Protein 7TH8 (pdb70)

Foldseek 3Di:
DAADEQPSVDDDDDDDDDVPGWYYHPRDIDRDD

Solvent-accessible surface area: 3346 Å² total; per-residue (Å²): 133,122,70,87,27,102,44,84,188,99,41,180,182,136,72,34,222,176,62,120,30,18,84,39,76,114,80,155,74,157,33,75,229

B-factor: mean 38.59, std 22.67, range [0.01, 75.43]

Nearest PDB structures (foldseek):
  7th8-assembly1_A  TM=7.803E-01  e=1.656E-04  Cicer arietinum
  7th8-assembly1_A  TM=8.710E-01  e=5.353E-05  Cicer arietinum
  7th8-assembly1_A  TM=8.146E-01  e=1.816E-04  Cicer arietinum
  7th8-assembly1_A  TM=8.580E-01  e=1.186E-04  Cicer arietin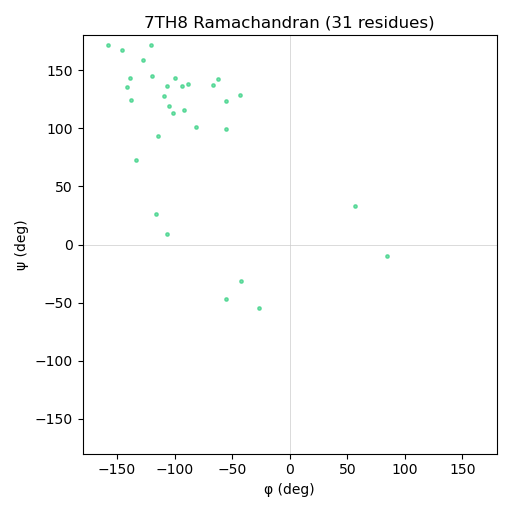um
  7th8-assembly1_A  TM=8.126E-01  e=1.851E-04  Cicer arietinum

Structure (mmCIF, N/CA/C/O backbone):
data_7TH8
#
_entry.id   7TH8
#
loop_
_atom_site.group_PDB
_atom_site.id
_atom_site.type_symbol
_atom_site.label_atom_id
_atom_site.label_alt_id
_atom_site.label_comp_id
_atom_site.label_asym_id
_atom_site.label_entity_id
_atom_site.label_seq_id
_atom_site.pdbx_PDB_ins_code
_atom_site.Cartn_x
_atom_site.Cartn_y
_atom_site.Cartn_z
_atom_site.occupancy
_atom_site.B_iso_or_equiv
_atom_site.auth_seq_id
_atom_site.auth_comp_id
_atom_site.auth_asym_id
_atom_site.auth_atom_id
_atom_site.pdbx_PDB_model_num
ATOM 1 N N . ALA A 1 1 ? 0.506 -0.683 -0.614 1.00 31.22 0 ALA A N 1
ATOM 2 C CA . ALA A 1 1 ? 1.305 -0.178 -1.753 1.00 22.12 0 ALA A CA 1
ATOM 3 C C . ALA A 1 1 ? 0.470 0.773 -2.607 1.00 62.10 0 ALA A C 1
ATOM 4 O O . ALA A 1 1 ? -0.375 0.340 -3.394 1.00 65.41 0 ALA A O 1
ATOM 13 N N . THR A 1 2 ? 0.698 2.070 -2.435 1.00 62.04 1 THR A N 1
ATOM 14 C CA . THR A 1 2 ? -0.031 3.090 -3.178 1.00 72.31 1 THR A CA 1
ATOM 15 C C . THR A 1 2 ? 0.845 3.705 -4.270 1.00 55.35 1 THR A C 1
ATOM 16 O O . THR A 1 2 ? 1.898 4.278 -3.984 1.00 11.21 1 THR A O 1
ATOM 27 N N . LYS A 1 3 ? 0.416 3.567 -5.521 1.00 14.50 2 LYS A N 1
ATOM 28 C CA . LYS A 1 3 ? 1.070 4.242 -6.638 1.00 63.34 2 LYS A CA 1
ATOM 29 C C . LYS A 1 3 ? 0.365 5.577 -6.900 1.00 74.43 2 LYS A C 1
ATOM 30 O O . LYS A 1 3 ? -0.866 5.643 -6.872 1.00 74.21 2 LYS A O 1
ATOM 49 N N . PRO A 1 4 ? 1.133 6.661 -7.132 1.00 45.23 3 PRO A N 1
ATOM 50 C CA . PRO A 1 4 ? 0.566 8.003 -7.345 1.00 63.32 3 PRO A CA 1
ATOM 51 C C . PRO A 1 4 ? -0.451 8.036 -8.491 1.00 11.51 3 PRO A C 1
ATOM 52 O O . PRO A 1 4 ? -0.081 8.082 -9.667 1.00 30.13 3 PRO A O 1
ATOM 63 N N . CYS A 1 5 ? -1.732 7.988 -8.137 1.00 35.11 4 CYS A N 1
ATOM 64 C CA . CYS A 1 5 ? -2.813 8.009 -9.115 1.00 73.42 4 CYS A CA 1
ATOM 65 C C . CYS A 1 5 ? -3.713 9.221 -8.892 1.00 4.43 4 CYS A C 1
ATOM 66 O O . CYS A 1 5 ? -3.946 9.620 -7.739 1.00 71.03 4 CYS A O 1
ATOM 74 N N . GLN A 1 6 ? -4.218 9.772 -10.013 1.00 40.35 5 GLN A N 1
ATOM 75 C CA . GLN A 1 6 ? -5.108 10.946 -10.037 1.00 65.32 5 GLN A CA 1
ATOM 76 C C . GLN A 1 6 ? -5.910 11.068 -8.747 1.00 70.34 5 GLN A C 1
ATOM 77 O O . GLN A 1 6 ? -5.875 12.098 -8.065 1.00 32.04 5 GLN A O 1
ATOM 91 N N . SER A 1 7 ? -6.614 10.001 -8.416 1.00 53.33 6 SER A N 1
ATOM 92 C CA . SER A 1 7 ? -7.308 9.902 -7.151 1.00 44.24 6 SER A CA 1
ATOM 93 C C . SER A 1 7 ? -7.021 8.539 -6.539 1.00 24.34 6 SER A C 1
ATOM 94 O O . SER A 1 7 ? -7.870 7.646 -6.558 1.00 55.24 6 SER A O 1
ATOM 102 N N . ASP A 1 8 ? -5.789 8.379 -6.044 1.00 10.45 7 ASP A N 1
ATOM 103 C CA . ASP A 1 8 ? -5.355 7.140 -5.383 1.00 72.45 7 ASP A CA 1
ATOM 104 C C . ASP A 1 8 ? -6.425 6.584 -4.435 1.00 71.14 7 ASP A C 1
ATOM 105 O O . ASP A 1 8 ? -6.534 5.369 -4.266 1.00 63.12 7 ASP A O 1
ATOM 114 N N . LYS A 1 9 ? -7.217 7.477 -3.833 1.00 30.02 8 LYS A N 1
ATOM 115 C CA . LYS A 1 9 ? -8.305 7.076 -2.938 1.00 70.14 8 LYS A CA 1
ATOM 116 C C . LYS A 1 9 ? -9.257 6.101 -3.632 1.00 12.13 8 LYS A C 1
ATOM 117 O O . LYS A 1 9 ? -9.624 5.062 -3.074 1.00 73.11 8 LYS A O 1
ATOM 136 N N . ASP A 1 10 ? -9.638 6.440 -4.858 1.00 71.04 9 ASP A N 1
ATOM 137 C CA . ASP A 1 10 ? -10.595 5.650 -5.626 1.00 11.24 9 ASP A CA 1
ATOM 138 C C . ASP A 1 10 ? -9.949 5.079 -6.885 1.00 11.22 9 ASP A C 1
ATOM 139 O O . ASP A 1 10 ? -10.629 4.773 -7.871 1.00 34.34 9 ASP A O 1
ATOM 148 N N . CYS A 1 11 ? -8.635 4.897 -6.830 1.00 44.22 10 CYS A N 1
ATOM 149 C CA . CYS A 1 11 ? -7.920 4.194 -7.885 1.00 51.22 10 CYS A CA 1
ATOM 150 C C . CYS A 1 11 ? -7.680 2.759 -7.439 1.00 43.54 10 CYS A C 1
ATOM 151 O O . CYS A 1 11 ? -7.430 2.499 -6.258 1.00 43.41 10 CYS A O 1
ATOM 159 N N . LYS A 1 12 ? -7.767 1.834 -8.379 1.00 64.03 11 LYS A N 1
ATOM 160 C CA . LYS A 1 12 ? -7.640 0.416 -8.076 1.00 34.32 11 LYS A CA 1
ATOM 161 C C . LYS A 1 12 ? -6.293 -0.114 -8.554 1.00 44.03 11 LYS A C 1
ATOM 162 O O . LYS A 1 12 ? -5.848 0.204 -9.657 1.00 55.32 11 LYS A O 1
ATOM 181 N N . LYS A 1 13 ? -5.656 -0.915 -7.702 1.00 22.33 12 LYS A N 1
ATOM 182 C CA . LYS A 1 13 ? -4.318 -1.437 -7.956 1.00 62.12 12 LYS A CA 1
ATOM 183 C C . LYS A 1 13 ? -4.240 -2.180 -9.289 1.00 53.43 12 LYS A C 1
ATOM 184 O O . LYS A 1 13 ? -4.987 -3.131 -9.534 1.00 11.12 12 LYS A O 1
ATOM 203 N N . PHE A 1 14 ? -3.328 -1.730 -10.141 1.00 12.00 13 PHE A N 1
ATOM 204 C CA . PHE A 1 14 ? -3.086 -2.347 -11.436 1.00 54.10 13 PHE A CA 1
ATOM 205 C C . PHE A 1 14 ? -1.584 -2.401 -11.697 1.00 21.52 13 PHE A C 1
ATOM 206 O O . PHE A 1 14 ? -0.852 -1.483 -11.323 1.00 35.14 13 PHE A O 1
ATOM 223 N N . ALA A 1 15 ? -1.131 -3.476 -12.325 1.00 72.55 14 ALA A N 1
ATOM 224 C CA . ALA A 1 15 ? 0.281 -3.651 -12.645 1.00 33.34 14 ALA A CA 1
ATOM 225 C C . ALA A 1 15 ? 0.443 -3.966 -14.125 1.00 22.15 14 ALA A C 1
ATOM 226 O O . ALA A 1 15 ? -0.505 -4.417 -14.776 1.00 14.30 14 ALA A O 1
ATOM 233 N N . CYS A 1 16 ? 1.638 -3.733 -14.649 1.00 43.51 15 CYS A N 1
ATOM 234 C CA . CYS A 1 16 ? 1.918 -3.942 -16.064 1.00 34.54 15 CYS A CA 1
ATOM 235 C C . CYS A 1 16 ? 3.351 -4.430 -16.264 1.00 73.01 15 CYS A C 1
ATOM 236 O O . CYS A 1 16 ? 4.165 -4.400 -15.332 1.00 23.20 15 CYS A O 1
ATOM 244 N N . ARG A 1 17 ? 3.645 -4.895 -17.473 1.00 44.41 16 ARG A N 1
ATOM 245 C CA . ARG A 1 17 ? 4.986 -5.351 -17.824 1.00 23.13 16 ARG A CA 1
ATOM 246 C C . ARG A 1 17 ? 5.955 -4.169 -17.814 1.00 72.22 16 ARG A C 1
ATOM 247 O O . ARG A 1 17 ? 5.616 -3.091 -18.309 1.00 3.14 16 ARG A O 1
ATOM 268 N N . LYS A 1 18 ? 7.149 -4.386 -17.250 1.00 34.43 17 LYS A N 1
ATOM 269 C CA . LYS A 1 18 ? 8.135 -3.318 -17.029 1.00 45.13 17 LYS A CA 1
ATOM 270 C C . LYS A 1 18 ? 8.260 -2.384 -18.244 1.00 73.23 17 LYS A C 1
ATOM 271 O O . LYS A 1 18 ? 8.448 -2.854 -19.369 1.00 65.45 17 LYS A O 1
ATOM 290 N N . PRO A 1 19 ? 8.162 -1.042 -18.053 1.00 22.43 18 PRO A N 1
ATOM 291 C CA . PRO A 1 19 ? 7.969 -0.388 -16.732 1.00 12.13 18 PRO A CA 1
ATOM 292 C C . PRO A 1 19 ? 6.651 -0.790 -16.051 1.00 60.04 18 PRO A C 1
ATOM 293 O O . PRO A 1 19 ? 5.625 -0.934 -16.710 1.00 62.44 18 PRO A O 1
ATOM 304 N N . LYS A 1 20 ? 6.685 -0.952 -14.725 1.00 34.21 19 LYS A N 1
ATOM 305 C CA . LYS A 1 20 ? 5.592 -1.609 -13.998 1.00 1.11 19 LYS A CA 1
ATOM 306 C C . LYS A 1 20 ? 4.732 -0.635 -13.185 1.00 62.02 19 LYS A C 1
ATOM 307 O O . LYS A 1 20 ? 3.877 -1.077 -12.414 1.00 33.00 19 LYS A O 1
ATOM 326 N N . VAL A 1 21 ? 4.926 0.675 -13.349 1.00 15.21 20 VAL A N 1
ATOM 327 C CA . VAL A 1 21 ? 4.168 1.646 -12.550 1.00 63.45 20 VAL A CA 1
ATOM 328 C C . VAL A 1 21 ? 3.237 2.467 -13.447 1.00 11.45 20 VAL A C 1
ATOM 329 O O . VAL A 1 21 ? 3.642 3.469 -14.036 1.00 2.02 20 VAL A O 1
ATOM 342 N N . PRO A 1 22 ? 1.969 2.026 -13.584 1.00 23.42 21 PRO A N 1
ATOM 343 C CA . PRO A 1 22 ? 0.978 2.689 -14.427 1.00 13.30 21 PRO A CA 1
ATOM 344 C C . PRO A 1 22 ? 0.336 3.884 -13.724 1.00 4.41 21 PRO A C 1
ATOM 345 O O . PRO A 1 22 ? -0.540 3.721 -12.873 1.00 50.00 21 PRO A O 1
ATOM 356 N N . LYS A 1 23 ? 0.787 5.080 -14.073 1.00 33.23 22 LYS A N 1
ATOM 357 C CA . LYS A 1 23 ? 0.258 6.301 -13.484 1.00 55.43 22 LYS A CA 1
ATOM 358 C C . LYS A 1 23 ? -0.898 6.836 -14.325 1.00 63.33 22 LYS A C 1
ATOM 359 O O . LYS A 1 23 ? -0.715 7.198 -15.488 1.00 70.24 22 LYS A O 1
ATOM 378 N N . CYS A 1 24 ? -2.089 6.861 -13.736 1.00 62.11 23 CYS A N 1
ATOM 379 C CA . CYS A 1 24 ? -3.274 7.397 -14.398 1.00 15.34 23 CYS A CA 1
ATOM 380 C C . CYS A 1 24 ? -3.585 8.800 -13.889 1.00 75.24 23 CYS A C 1
ATOM 381 O O . CYS A 1 24 ? -3.927 8.982 -12.717 1.00 31.41 23 CYS A O 1
ATOM 389 N N . ILE A 1 25 ? -3.447 9.787 -14.773 1.00 2.32 24 ILE A N 1
ATOM 390 C CA . ILE A 1 25 ? -3.746 11.183 -14.452 1.00 2.14 24 ILE A CA 1
ATOM 391 C C . ILE A 1 25 ? -4.421 11.854 -15.646 1.00 5.02 24 ILE A C 1
ATOM 392 O O . ILE A 1 25 ? -4.000 11.660 -16.789 1.00 44.02 24 ILE A O 1
ATOM 408 N N . ASN A 1 26 ? -5.482 12.616 -15.375 1.00 70.50 25 ASN A N 1
ATOM 409 C CA . ASN A 1 26 ? -6.211 13.356 -16.412 1.00 60.43 25 ASN A CA 1
ATOM 410 C C . ASN A 1 26 ? -6.712 12.424 -17.513 1.00 21.23 25 ASN A C 1
ATOM 411 O O . ASN A 1 26 ? -6.803 12.810 -18.680 1.00 20.43 25 ASN A O 1
ATOM 422 N N . GLY A 1 27 ? -7.055 11.199 -17.130 1.00 11.41 26 GLY A N 1
ATOM 423 C CA . GLY A 1 27 ? -7.597 10.237 -18.076 1.00 42.33 26 GLY A CA 1
ATOM 424 C C . GLY A 1 27 ? -6.523 9.488 -18.839 1.00 41.02 26 GLY A C 1
ATOM 425 O O . GLY A 1 27 ? -6.818 8.516 -19.540 1.00 64.13 26 GLY A O 1
ATOM 429 N N . PHE A 1 28 ? -5.279 9.935 -18.712 1.00 53.51 27 PHE A N 1
ATOM 430 C CA . PHE A 1 28 ? -4.157 9.281 -19.376 1.00 33.10 27 PHE A CA 1
ATOM 431 C C . PHE A 1 28 ? -3.591 8.184 -18.479 1.00 22.43 27 PHE A C 1
ATOM 432 O O . PHE A 1 28 ? -3.467 8.374 -17.265 1.00 72.14 27 PHE A O 1
ATOM 449 N N . CYS A 1 29 ? -3.270 7.040 -19.074 1.00 71.03 28 CYS A N 1
ATOM 450 C CA . CYS A 1 29 ? -2.705 5.908 -18.344 1.00 11.11 28 CYS A CA 1
ATOM 451 C C . CYS A 1 29 ? -1.573 5.266 -19.143 1.00 32.42 28 CYS A C 1
ATOM 452 O O . CYS A 1 29 ? -1.758 4.876 -20.297 1.00 33.11 28 CYS A O 1
ATOM 460 N N . LYS A 1 30 ? -0.401 5.169 -18.529 1.00 54.53 29 LYS A N 1
ATOM 461 C CA . LYS A 1 30 ? 0.747 4.509 -19.139 1.00 12.13 29 LYS A CA 1
ATOM 462 C C . LYS A 1 30 ? 1.717 4.091 -18.033 1.00 34.30 29 LYS A C 1
ATOM 463 O O . LYS A 1 30 ? 1.531 4.471 -16.874 1.00 72.21 29 LYS A O 1
ATOM 482 N N . CYS A 1 31 ? 2.745 3.325 -18.375 1.00 71.11 30 CYS A N 1
ATOM 483 C CA . CYS A 1 31 ? 3.599 2.701 -17.375 1.00 30.31 30 CYS A CA 1
ATOM 484 C C . CYS A 1 31 ? 4.983 3.340 -17.351 1.00 32.32 30 CYS A C 1
ATOM 485 O O . CYS A 1 31 ? 5.637 3.483 -18.386 1.00 61.41 30 CYS A O 1
ATOM 493 N N . VAL A 1 32 ? 5.396 3.737 -16.154 1.00 1.54 31 VAL A N 1
ATOM 494 C CA . VAL A 1 32 ? 6.706 4.313 -15.910 1.00 4.20 31 VAL A CA 1
ATOM 495 C C . VAL A 1 32 ? 7.460 3.463 -14.890 1.00 43.43 31 VAL A C 1
ATOM 496 O O . VAL A 1 32 ? 6.902 2.510 -14.317 1.00 13.01 31 VAL A O 1
ATOM 509 N N . ARG A 1 33 ? 8.735 3.780 -14.704 1.00 60.33 32 ARG A N 1
ATOM 510 C CA . ARG A 1 33 ? 9.580 3.088 -13.741 1.00 1.40 32 ARG A CA 1
ATOM 511 C C . ARG A 1 33 ? 10.221 4.125 -12.818 1.00 73.13 32 ARG A C 1
ATOM 512 O O . ARG A 1 33 ? 9.771 4.267 -11.665 1.00 12.51 32 ARG A O 1
ATOM 534 N N . ALA A 1 1 ? 0.718 4.218 -0.230 1.00 31.22 0 ALA A N 2
ATOM 535 C CA . ALA A 1 1 ? 0.389 2.810 -0.558 1.00 22.12 0 ALA A CA 2
ATOM 536 C C . ALA A 1 1 ? 0.246 2.635 -2.071 1.00 62.10 0 ALA A C 2
ATOM 537 O O . ALA A 1 1 ? 1.089 2.002 -2.718 1.00 65.41 0 ALA A O 2
ATOM 546 N N . THR A 1 2 ? -0.820 3.200 -2.634 1.00 62.04 1 THR A N 2
ATOM 547 C CA . THR A 1 2 ? -1.053 3.146 -4.072 1.00 72.31 1 THR A CA 2
ATOM 548 C C . THR A 1 2 ? -0.183 4.188 -4.785 1.00 55.35 1 THR A C 2
ATOM 549 O O . THR A 1 2 ? 0.319 5.126 -4.156 1.00 11.21 1 THR A O 2
ATOM 560 N N . LYS A 1 3 ? 0.033 3.999 -6.081 1.00 14.50 2 LYS A N 2
ATOM 561 C CA . LYS A 1 3 ? 0.858 4.909 -6.870 1.00 63.34 2 LYS A CA 2
ATOM 562 C C . LYS A 1 3 ? -0.004 6.033 -7.444 1.00 74.43 2 LYS A C 2
ATOM 563 O O . LYS A 1 3 ? -1.190 5.828 -7.704 1.00 74.21 2 LYS A O 2
ATOM 582 N N . PRO A 1 4 ? 0.584 7.239 -7.629 1.00 45.23 3 PRO A N 2
ATOM 583 C CA . PRO A 1 4 ? -0.150 8.433 -8.072 1.00 63.32 3 PRO A CA 2
ATOM 584 C C . PRO A 1 4 ? -1.146 8.153 -9.199 1.00 11.51 3 PRO A C 2
ATOM 585 O O . PRO A 1 4 ? -0.770 8.064 -10.372 1.00 30.13 3 PRO A O 2
ATOM 596 N N . CYS A 1 5 ? -2.411 7.990 -8.825 1.00 35.11 4 CYS A N 2
ATOM 597 C CA . CYS A 1 5 ? -3.478 7.751 -9.788 1.00 73.42 4 CYS A CA 2
ATOM 598 C C . CYS A 1 5 ? -4.474 8.910 -9.774 1.00 4.43 4 CYS A C 2
ATOM 599 O O . CYS A 1 5 ? -4.677 9.555 -8.732 1.00 71.03 4 CYS A O 2
ATOM 607 N N . GLN A 1 6 ? -5.117 9.120 -10.933 1.00 40.35 5 GLN A N 2
ATOM 608 C CA . GLN A 1 6 ? -6.023 10.248 -11.190 1.00 65.32 5 GLN A CA 2
ATOM 609 C C . GLN A 1 6 ? -6.915 10.544 -9.989 1.00 70.34 5 GLN A C 2
ATOM 610 O O . GLN A 1 6 ? -7.232 11.698 -9.702 1.00 32.04 5 GLN A O 2
ATOM 624 N N . SER A 1 7 ? -7.317 9.492 -9.303 1.00 53.33 6 SER A N 2
ATOM 625 C CA . SER A 1 7 ? -7.968 9.617 -8.018 1.00 44.24 6 SER A CA 2
ATOM 626 C C . SER A 1 7 ? -7.502 8.463 -7.148 1.00 24.34 6 SER A C 2
ATOM 627 O O . SER A 1 7 ? -8.238 7.502 -6.934 1.00 55.24 6 SER A O 2
ATOM 635 N N . ASP A 1 8 ? -6.246 8.562 -6.702 1.00 10.45 7 ASP A N 2
ATOM 636 C CA . ASP A 1 8 ? -5.592 7.539 -5.864 1.00 72.45 7 ASP A CA 2
ATOM 637 C C . ASP A 1 8 ? -6.571 6.850 -4.906 1.00 71.14 7 ASP A C 2
ATOM 638 O O . ASP A 1 8 ? -6.669 5.622 -4.890 1.00 63.12 7 ASP A O 2
ATOM 647 N N . LYS A 1 9 ? -7.307 7.646 -4.132 1.00 30.02 8 LYS A N 2
ATOM 648 C CA . LYS A 1 9 ? -8.252 7.111 -3.152 1.00 70.14 8 LYS A CA 2
ATOM 649 C C . LYS A 1 9 ? -9.259 6.160 -3.813 1.00 12.13 8 LYS A C 2
ATOM 650 O O . LYS A 1 9 ? -9.504 5.060 -3.317 1.00 73.11 8 LYS A O 2
ATOM 669 N N . ASP A 1 10 ? -9.809 6.587 -4.947 1.00 71.04 9 ASP A N 2
ATOM 670 C CA . ASP A 1 10 ? -10.890 5.861 -5.628 1.00 11.24 9 ASP A CA 2
ATOM 671 C C . ASP A 1 10 ? -10.339 4.957 -6.722 1.00 11.22 9 ASP A C 2
ATOM 672 O O . ASP A 1 10 ? -11.098 4.362 -7.491 1.00 34.34 9 ASP A O 2
ATOM 681 N N . CYS A 1 11 ? -9.022 4.854 -6.790 1.00 44.22 10 CYS A N 2
ATOM 682 C CA . CYS A 1 11 ? -8.362 4.104 -7.849 1.00 51.22 10 CYS A CA 2
ATOM 683 C C . CYS A 1 11 ? -7.957 2.723 -7.350 1.00 43.54 10 CYS A C 2
ATOM 684 O O . CYS A 1 11 ? -7.585 2.558 -6.183 1.00 43.41 10 CYS A O 2
ATOM 692 N N . LYS A 1 12 ? -8.058 1.730 -8.227 1.00 64.03 11 LYS A N 2
ATOM 693 C CA . LYS A 1 12 ? -7.617 0.379 -7.908 1.00 34.32 11 LYS A CA 2
ATOM 694 C C . LYS A 1 12 ? -6.135 0.238 -8.233 1.00 44.03 11 LYS A C 2
ATOM 695 O O . LYS A 1 12 ? -5.586 1.024 -9.011 1.00 55.32 11 LYS A O 2
ATOM 714 N N . LYS A 1 13 ? -5.489 -0.756 -7.642 1.00 22.33 12 LYS A N 2
ATOM 715 C CA . LYS A 1 13 ? -4.068 -0.980 -7.870 1.00 62.12 12 LYS A CA 2
ATOM 716 C C . LYS A 1 13 ? -3.851 -1.767 -9.161 1.00 53.43 12 LYS A C 2
ATOM 717 O O . LYS A 1 13 ? -3.764 -2.999 -9.159 1.00 11.12 12 LYS A O 2
ATOM 736 N N . PHE A 1 14 ? -3.824 -1.030 -10.266 1.00 12.00 13 PHE A N 2
ATOM 737 C CA . PHE A 1 14 ? -3.564 -1.593 -11.586 1.00 54.10 13 PHE A CA 2
ATOM 738 C C . PHE A 1 14 ? -2.076 -1.906 -11.738 1.00 21.52 13 PHE A C 2
ATOM 739 O O . PHE A 1 14 ? -1.226 -1.174 -11.230 1.00 35.14 13 PHE A O 2
ATOM 756 N N . ALA A 1 15 ? -1.769 -3.008 -12.413 1.00 72.55 14 ALA A N 2
ATOM 757 C CA . ALA A 1 15 ? -0.386 -3.407 -12.661 1.00 33.34 14 ALA A CA 2
ATOM 758 C C . ALA A 1 15 ? -0.163 -3.678 -14.146 1.00 22.15 14 ALA A C 2
ATOM 759 O O . ALA A 1 15 ? -0.900 -4.454 -14.759 1.00 14.30 14 ALA A O 2
ATOM 766 N N . CYS A 1 16 ? 0.846 -3.036 -14.724 1.00 43.51 15 CYS A N 2
ATOM 767 C CA . CYS A 1 16 ? 1.215 -3.272 -16.117 1.00 34.54 15 CYS A CA 2
ATOM 768 C C . CYS A 1 16 ? 2.543 -4.014 -16.165 1.00 73.01 15 CYS A C 2
ATOM 769 O O . CYS A 1 16 ? 3.254 -4.082 -15.155 1.00 23.20 15 CYS A O 2
ATOM 777 N N . ARG A 1 17 ? 2.862 -4.597 -17.314 1.00 44.41 16 ARG A N 2
ATOM 778 C CA . ARG A 1 17 ? 4.150 -5.256 -17.498 1.00 23.13 16 ARG A CA 2
ATOM 779 C C . ARG A 1 17 ? 5.270 -4.230 -17.360 1.00 72.22 16 ARG A C 2
ATOM 780 O O . ARG A 1 17 ? 5.068 -3.052 -17.670 1.00 3.14 16 ARG A O 2
ATOM 801 N N . LYS A 1 18 ? 6.429 -4.679 -16.873 1.00 34.43 17 LYS A N 2
ATOM 802 C CA . LYS A 1 18 ? 7.599 -3.814 -16.696 1.00 45.13 17 LYS A CA 2
ATOM 803 C C . LYS A 1 18 ? 7.757 -2.842 -17.877 1.00 73.23 17 LYS A C 2
ATOM 804 O O . LYS A 1 18 ? 7.737 -3.274 -19.034 1.00 65.45 17 LYS A O 2
ATOM 823 N N . PRO A 1 19 ? 7.912 -1.511 -17.635 1.00 22.43 18 PRO A N 2
ATOM 824 C CA . PRO A 1 19 ? 8.097 -0.891 -16.294 1.00 12.13 18 PRO A CA 2
ATOM 825 C C . PRO A 1 19 ? 6.956 -1.166 -15.297 1.00 60.04 18 PRO A C 2
ATOM 826 O O . PRO A 1 19 ? 5.798 -1.329 -15.677 1.00 62.44 18 PRO A O 2
ATOM 837 N N . LYS A 1 20 ? 7.311 -1.177 -14.011 1.00 34.21 19 LYS A N 2
ATOM 838 C CA . LYS A 1 20 ? 6.457 -1.734 -12.954 1.00 1.11 19 LYS A CA 2
ATOM 839 C C . LYS A 1 20 ? 5.563 -0.698 -12.278 1.00 62.02 19 LYS A C 2
ATOM 840 O O . LYS A 1 20 ? 4.798 -1.035 -11.372 1.00 33.00 19 LYS A O 2
ATOM 859 N N . VAL A 1 21 ? 5.652 0.545 -12.702 1.00 15.21 20 VAL A N 2
ATOM 860 C CA . VAL A 1 21 ? 4.875 1.618 -12.073 1.00 63.45 20 VAL A CA 2
ATOM 861 C C . VAL A 1 21 ? 3.928 2.274 -13.078 1.00 11.45 20 VAL A C 2
ATOM 862 O O . VAL A 1 21 ? 4.318 3.181 -13.814 1.00 2.02 20 VAL A O 2
ATOM 875 N N . PRO A 1 22 ? 2.674 1.803 -13.143 1.00 23.42 21 PRO A N 2
ATOM 876 C CA . PRO A 1 22 ? 1.668 2.369 -14.033 1.00 13.30 21 PRO A CA 2
ATOM 877 C C . PRO A 1 22 ? 0.953 3.573 -13.411 1.00 4.41 21 PRO A C 2
ATOM 878 O O . PRO A 1 22 ? 0.094 3.425 -12.538 1.00 50.00 21 PRO A O 2
ATOM 889 N N . LYS A 1 23 ? 1.340 4.765 -13.844 1.00 33.23 22 LYS A N 2
ATOM 890 C CA . LYS A 1 23 ? 0.692 5.994 -13.409 1.00 55.43 22 LYS A CA 2
ATOM 891 C C . LYS A 1 23 ? -0.467 6.328 -14.344 1.00 63.33 22 LYS A C 2
ATOM 892 O O . LYS A 1 23 ? -0.251 6.750 -15.484 1.00 70.24 22 LYS A O 2
ATOM 911 N N . CYS A 1 24 ? -1.689 6.117 -13.874 1.00 62.11 23 CYS A N 2
ATOM 912 C CA . CYS A 1 24 ? -2.878 6.466 -14.640 1.00 15.34 23 CYS A CA 2
ATOM 913 C C . CYS A 1 24 ? -3.457 7.774 -14.119 1.00 75.24 23 CYS A C 2
ATOM 914 O O . CYS A 1 24 ? -4.044 7.812 -13.041 1.00 31.41 23 CYS A O 2
ATOM 922 N N . ILE A 1 25 ? -3.294 8.844 -14.889 1.00 2.32 24 ILE A N 2
ATOM 923 C CA . ILE A 1 25 ? -3.684 10.185 -14.454 1.00 2.14 24 ILE A CA 2
ATOM 924 C C . ILE A 1 25 ? -4.446 10.905 -15.566 1.00 5.02 24 ILE A C 2
ATOM 925 O O . ILE A 1 25 ? -4.115 10.760 -16.743 1.00 44.02 24 ILE A O 2
ATOM 941 N N . ASN A 1 26 ? -5.477 11.664 -15.180 1.00 70.50 25 ASN A N 2
ATOM 942 C CA . ASN A 1 26 ? -6.302 12.423 -16.128 1.00 60.43 25 ASN A CA 2
ATOM 943 C C . ASN A 1 26 ? -6.834 11.530 -17.249 1.00 21.23 25 ASN A C 2
ATOM 944 O O . ASN A 1 26 ? -7.019 11.978 -18.381 1.00 20.43 25 ASN A O 2
ATOM 955 N N . GLY A 1 27 ? -7.093 10.267 -16.920 1.00 11.41 26 GLY A N 2
ATOM 956 C CA . GLY A 1 27 ? -7.669 9.339 -17.881 1.00 42.33 26 GLY A CA 2
ATOM 957 C C . GLY A 1 27 ? -6.625 8.592 -18.695 1.00 41.02 26 GLY A C 2
ATOM 958 O O . GLY A 1 27 ? -6.937 7.579 -19.324 1.00 64.13 26 GLY A O 2
ATOM 962 N N . PHE A 1 28 ? -5.390 9.081 -18.687 1.00 53.51 27 PHE A N 2
ATOM 963 C CA . PHE A 1 28 ? -4.300 8.445 -19.429 1.00 33.10 27 PHE A CA 2
ATOM 964 C C . PHE A 1 28 ? -3.509 7.512 -18.512 1.00 22.43 27 PHE A C 2
ATOM 965 O O . PHE A 1 28 ? -3.623 7.600 -17.289 1.00 72.14 27 PHE A O 2
ATOM 982 N N . CYS A 1 29 ? -2.709 6.626 -19.103 1.00 71.03 28 CYS A N 2
ATOM 983 C CA . CYS A 1 29 ? -1.895 5.678 -18.343 1.00 11.11 28 CYS A CA 2
ATOM 984 C C . CYS A 1 29 ? -0.497 5.563 -18.943 1.00 32.42 28 CYS A C 2
ATOM 985 O O . CYS A 1 29 ? -0.344 5.464 -20.163 1.00 33.11 28 CYS A O 2
ATOM 993 N N . LYS A 1 30 ? 0.512 5.597 -18.078 1.00 54.53 29 LYS A N 2
ATOM 994 C CA . LYS A 1 30 ? 1.905 5.415 -18.480 1.00 12.13 29 LYS A CA 2
ATOM 995 C C . LYS A 1 30 ? 2.597 4.457 -17.511 1.00 34.30 29 LYS A C 2
ATOM 996 O O . LYS A 1 30 ? 2.274 4.431 -16.326 1.00 72.21 29 LYS A O 2
ATOM 1015 N N . CYS A 1 31 ? 3.548 3.682 -18.015 1.00 71.11 30 CYS A N 2
ATOM 1016 C CA . CYS A 1 31 ? 4.311 2.762 -17.178 1.00 30.31 30 CYS A CA 2
ATOM 1017 C C . CYS A 1 31 ? 5.750 3.259 -17.056 1.00 32.32 30 CYS A C 2
ATOM 1018 O O . CYS A 1 31 ? 6.427 3.487 -18.061 1.00 61.41 30 CYS A O 2
ATOM 1026 N N . VAL A 1 32 ? 6.195 3.452 -15.818 1.00 1.54 31 VAL A N 2
ATOM 1027 C CA . VAL A 1 32 ? 7.541 3.945 -15.529 1.00 4.20 31 VAL A CA 2
ATOM 1028 C C . VAL A 1 32 ? 8.216 3.051 -14.491 1.00 43.43 31 VAL A C 2
ATOM 1029 O O . VAL A 1 32 ? 7.584 2.153 -13.925 1.00 13.01 31 VAL A O 2
ATOM 1042 N N . ARG A 1 33 ? 9.505 3.274 -14.266 1.00 60.33 32 ARG A N 2
ATOM 1043 C CA . ARG A 1 33 ? 10.262 2.510 -13.278 1.00 1.40 32 ARG A CA 2
ATOM 1044 C C . ARG A 1 33 ? 10.211 3.205 -11.918 1.00 73.13 32 ARG A C 2
ATOM 1045 O O . ARG A 1 33 ? 10.096 2.503 -10.894 1.00 12.51 32 ARG A O 2
ATOM 1067 N N . ALA A 1 1 ? 4.264 10.472 -1.122 1.00 31.22 0 ALA A N 3
ATOM 1068 C CA . ALA A 1 1 ? 4.560 11.844 -1.589 1.00 22.12 0 ALA A CA 3
ATOM 1069 C C . ALA A 1 1 ? 3.469 12.317 -2.545 1.00 62.10 0 ALA A C 3
ATOM 1070 O O . ALA A 1 1 ? 2.774 13.299 -2.275 1.00 65.41 0 ALA A O 3
ATOM 1079 N N . THR A 1 2 ? 3.321 11.611 -3.664 1.00 62.04 1 THR A N 3
ATOM 1080 C CA . THR A 1 2 ? 2.250 11.886 -4.618 1.00 72.31 1 THR A CA 3
ATOM 1081 C C . THR A 1 2 ? 1.475 10.600 -4.918 1.00 55.35 1 THR A C 3
ATOM 1082 O O . THR A 1 2 ? 2.052 9.508 -4.931 1.00 11.21 1 THR A O 3
ATOM 1093 N N . LYS A 1 3 ? 0.170 10.731 -5.144 1.00 14.50 2 LYS A N 3
ATOM 1094 C CA . LYS A 1 3 ? -0.677 9.583 -5.464 1.00 63.34 2 LYS A CA 3
ATOM 1095 C C . LYS A 1 3 ? -0.353 9.054 -6.865 1.00 74.43 2 LYS A C 3
ATOM 1096 O O . LYS A 1 3 ? -0.350 9.816 -7.834 1.00 74.21 2 LYS A O 3
ATOM 1115 N N . PRO A 1 4 ? -0.040 7.746 -6.985 1.00 45.23 3 PRO A N 3
ATOM 1116 C CA . PRO A 1 4 ? 0.275 7.124 -8.280 1.00 63.32 3 PRO A CA 3
ATOM 1117 C C . PRO A 1 4 ? -0.884 7.258 -9.263 1.00 11.51 3 PRO A C 3
ATOM 1118 O O . PRO A 1 4 ? -0.687 7.369 -10.474 1.00 30.13 3 PRO A O 3
ATOM 1129 N N . CYS A 1 5 ? -2.098 7.243 -8.727 1.00 35.11 4 CYS A N 3
ATOM 1130 C CA . CYS A 1 5 ? -3.294 7.467 -9.520 1.00 73.42 4 CYS A CA 3
ATOM 1131 C C . CYS A 1 5 ? -4.040 8.672 -8.953 1.00 4.43 4 CYS A C 3
ATOM 1132 O O . CYS A 1 5 ? -4.320 8.719 -7.742 1.00 71.03 4 CYS A O 3
ATOM 1140 N N . GLN A 1 6 ? -4.377 9.621 -9.837 1.00 40.35 5 GLN A N 3
ATOM 1141 C CA . GLN A 1 6 ? -4.948 10.916 -9.447 1.00 65.32 5 GLN A CA 3
ATOM 1142 C C . GLN A 1 6 ? -6.001 10.749 -8.363 1.00 70.34 5 GLN A C 3
ATOM 1143 O O . GLN A 1 6 ? -5.984 11.456 -7.350 1.00 32.04 5 GLN A O 3
ATOM 1157 N N . SER A 1 7 ? -6.911 9.810 -8.572 1.00 53.33 6 SER A N 3
ATOM 1158 C CA . SER A 1 7 ? -7.843 9.440 -7.530 1.00 44.24 6 SER A CA 3
ATOM 1159 C C . SER A 1 7 ? -7.662 7.964 -7.187 1.00 24.34 6 SER A C 3
ATOM 1160 O O . SER A 1 7 ? -8.515 7.118 -7.484 1.00 55.24 6 SER A O 3
ATOM 1168 N N . ASP A 1 8 ? -6.545 7.675 -6.516 1.00 10.45 7 ASP A N 3
ATOM 1169 C CA . ASP A 1 8 ? -6.291 6.349 -5.945 1.00 72.45 7 ASP A CA 3
ATOM 1170 C C . ASP A 1 8 ? -7.437 5.941 -5.018 1.00 71.14 7 ASP A C 3
ATOM 1171 O O . ASP A 1 8 ? -7.627 4.761 -4.715 1.00 63.12 7 ASP A O 3
ATOM 1180 N N . LYS A 1 9 ? -8.196 6.945 -4.589 1.00 30.02 8 LYS A N 3
ATOM 1181 C CA . LYS A 1 9 ? -9.388 6.756 -3.770 1.00 70.14 8 LYS A CA 3
ATOM 1182 C C . LYS A 1 9 ? -10.332 5.728 -4.400 1.00 12.13 8 LYS A C 3
ATOM 1183 O O . LYS A 1 9 ? -10.923 4.908 -3.694 1.00 73.11 8 LYS A O 3
ATOM 1202 N N . ASP A 1 10 ? -10.461 5.767 -5.730 1.00 71.04 9 ASP A N 3
ATOM 1203 C CA . ASP A 1 10 ? -11.351 4.857 -6.451 1.00 11.24 9 ASP A CA 3
ATOM 1204 C C . ASP A 1 10 ? -10.604 4.125 -7.568 1.00 11.22 9 ASP A C 3
ATOM 1205 O O . ASP A 1 10 ? -11.217 3.465 -8.413 1.00 34.34 9 ASP A O 3
ATOM 1214 N N . CYS A 1 11 ? -9.281 4.201 -7.536 1.00 44.22 10 CYS A N 3
ATOM 1215 C CA . CYS A 1 11 ? -8.447 3.623 -8.585 1.00 51.22 10 CYS A CA 3
ATOM 1216 C C . CYS A 1 11 ? -7.900 2.268 -8.141 1.00 43.54 10 CYS A C 3
ATOM 1217 O O . CYS A 1 11 ? -7.574 2.076 -6.968 1.00 43.41 10 CYS A O 3
ATOM 1225 N N . LYS A 1 12 ? -7.805 1.336 -9.087 1.00 64.03 11 LYS A N 3
ATOM 1226 C CA . LYS A 1 12 ? -7.342 -0.023 -8.806 1.00 34.32 11 LYS A CA 3
ATOM 1227 C C . LYS A 1 12 ? -5.958 -0.244 -9.421 1.00 44.03 11 LYS A C 3
ATOM 1228 O O . LYS A 1 12 ? -5.608 0.392 -10.419 1.00 55.32 11 LYS A O 3
ATOM 1247 N N . LYS A 1 13 ? -5.165 -1.127 -8.815 1.00 22.33 12 LYS A N 3
ATOM 1248 C CA . LYS A 1 13 ? -3.792 -1.355 -9.261 1.00 62.12 12 LYS A CA 3
ATOM 1249 C C . LYS A 1 13 ? -3.750 -2.280 -10.476 1.00 53.43 12 LYS A C 3
ATOM 1250 O O . LYS A 1 13 ? -3.839 -3.504 -10.347 1.00 11.12 12 LYS A O 3
ATOM 1269 N N . PHE A 1 14 ? -3.635 -1.681 -11.656 1.00 12.00 13 PHE A N 3
ATOM 1270 C CA . PHE A 1 14 ? -3.462 -2.436 -12.893 1.00 54.10 13 PHE A CA 3
ATOM 1271 C C . PHE A 1 14 ? -1.993 -2.824 -13.053 1.00 21.52 13 PHE A C 3
ATOM 1272 O O . PHE A 1 14 ? -1.102 -1.993 -12.863 1.00 35.14 13 PHE A O 3
ATOM 1289 N N . ALA A 1 15 ? -1.743 -4.084 -13.385 1.00 72.55 14 ALA A N 3
ATOM 1290 C CA . ALA A 1 15 ? -0.379 -4.587 -13.535 1.00 33.34 14 ALA A CA 3
ATOM 1291 C C . ALA A 1 15 ? 0.104 -4.439 -14.975 1.00 22.15 14 ALA A C 3
ATOM 1292 O O . ALA A 1 15 ? -0.682 -4.565 -15.919 1.00 14.30 14 ALA A O 3
ATOM 1299 N N . CYS A 1 16 ? 1.393 -4.167 -15.134 1.00 43.51 15 CYS A N 3
ATOM 1300 C CA . CYS A 1 16 ? 2.012 -4.057 -16.450 1.00 34.54 15 CYS A CA 3
ATOM 1301 C C . CYS A 1 16 ? 3.451 -4.560 -16.391 1.00 73.01 15 CYS A C 3
ATOM 1302 O O . CYS A 1 16 ? 4.047 -4.640 -15.310 1.00 23.20 15 CYS A O 3
ATOM 1310 N N . ARG A 1 17 ? 3.998 -4.926 -17.547 1.00 44.41 16 ARG A N 3
ATOM 1311 C CA . ARG A 1 17 ? 5.385 -5.377 -17.637 1.00 23.13 16 ARG A CA 3
ATOM 1312 C C . ARG A 1 17 ? 6.325 -4.185 -17.513 1.00 72.22 16 ARG A C 3
ATOM 1313 O O . ARG A 1 17 ? 5.971 -3.085 -17.930 1.00 3.14 16 ARG A O 3
ATOM 1334 N N . LYS A 1 18 ? 7.520 -4.419 -16.948 1.00 34.43 17 LYS A N 3
ATOM 1335 C CA . LYS A 1 18 ? 8.519 -3.360 -16.741 1.00 45.13 17 LYS A CA 3
ATOM 1336 C C . LYS A 1 18 ? 8.579 -2.441 -17.967 1.00 73.23 17 LYS A C 3
ATOM 1337 O O . LYS A 1 18 ? 8.843 -2.924 -19.072 1.00 65.45 17 LYS A O 3
ATOM 1356 N N . PRO A 1 19 ? 8.356 -1.110 -17.825 1.00 22.43 18 PRO A N 3
ATOM 1357 C CA . PRO A 1 19 ? 8.213 -0.389 -16.528 1.00 12.13 18 PRO A CA 3
ATOM 1358 C C . PRO A 1 19 ? 7.027 -0.856 -15.660 1.00 60.04 18 PRO A C 3
ATOM 1359 O O . PRO A 1 19 ? 5.952 -1.161 -16.165 1.00 62.44 18 PRO A O 3
ATOM 1370 N N . LYS A 1 20 ? 7.232 -0.859 -14.338 1.00 34.21 19 LYS A N 3
ATOM 1371 C CA . LYS A 1 20 ? 6.297 -1.498 -13.402 1.00 1.11 19 LYS A CA 3
ATOM 1372 C C . LYS A 1 20 ? 5.523 -0.493 -12.547 1.00 62.02 19 LYS A C 3
ATOM 1373 O O . LYS A 1 20 ? 4.824 -0.890 -11.610 1.00 33.00 19 LYS A O 3
ATOM 1392 N N . VAL A 1 21 ? 5.641 0.796 -12.838 1.00 15.21 20 VAL A N 3
ATOM 1393 C CA . VAL A 1 21 ? 4.979 1.812 -12.012 1.00 63.45 20 VAL A CA 3
ATOM 1394 C C . VAL A 1 21 ? 3.913 2.557 -12.821 1.00 11.45 20 VAL A C 3
ATOM 1395 O O . VAL A 1 21 ? 4.201 3.567 -13.462 1.00 2.02 20 VAL A O 3
ATOM 1408 N N . PRO A 1 22 ? 2.663 2.051 -12.814 1.00 23.42 21 PRO A N 3
ATOM 1409 C CA . PRO A 1 22 ? 1.557 2.663 -13.560 1.00 13.30 21 PRO A CA 3
ATOM 1410 C C . PRO A 1 22 ? 1.070 3.960 -12.911 1.00 4.41 21 PRO A C 3
ATOM 1411 O O . PRO A 1 22 ? 1.114 4.113 -11.686 1.00 50.00 21 PRO A O 3
ATOM 1422 N N . LYS A 1 23 ? 0.611 4.891 -13.740 1.00 33.23 22 LYS A N 3
ATOM 1423 C CA . LYS A 1 23 ? 0.073 6.160 -13.274 1.00 55.43 22 LYS A CA 3
ATOM 1424 C C . LYS A 1 23 ? -1.119 6.558 -14.140 1.00 63.33 22 LYS A C 3
ATOM 1425 O O . LYS A 1 23 ? -1.056 6.467 -15.367 1.00 70.24 22 LYS A O 3
ATOM 1444 N N . CYS A 1 24 ? -2.204 6.965 -13.494 1.00 62.11 23 CYS A N 3
ATOM 1445 C CA . CYS A 1 24 ? -3.395 7.438 -14.192 1.00 15.34 23 CYS A CA 3
ATOM 1446 C C . CYS A 1 24 ? -3.782 8.813 -13.670 1.00 75.24 23 CYS A C 3
ATOM 1447 O O . CYS A 1 24 ? -4.271 8.943 -12.549 1.00 31.41 23 CYS A O 3
ATOM 1455 N N . ILE A 1 25 ? -3.549 9.837 -14.479 1.00 2.32 24 ILE A N 3
ATOM 1456 C CA . ILE A 1 25 ? -3.865 11.208 -14.096 1.00 2.14 24 ILE A CA 3
ATOM 1457 C C . ILE A 1 25 ? -4.731 11.858 -15.166 1.00 5.02 24 ILE A C 3
ATOM 1458 O O . ILE A 1 25 ? -4.340 11.919 -16.335 1.00 44.02 24 ILE A O 3
ATOM 1474 N N . ASN A 1 26 ? -5.919 12.308 -14.766 1.00 70.50 25 ASN A N 3
ATOM 1475 C CA . ASN A 1 26 ? -6.863 12.960 -15.675 1.00 60.43 25 ASN A CA 3
ATOM 1476 C C . ASN A 1 26 ? -7.190 12.042 -16.851 1.00 21.23 25 ASN A C 3
ATOM 1477 O O . ASN A 1 26 ? -7.444 12.496 -17.967 1.00 20.43 25 ASN A O 3
ATOM 1488 N N . GLY A 1 27 ? -7.203 10.737 -16.575 1.00 11.41 26 GLY A N 3
ATOM 1489 C CA . GLY A 1 27 ? -7.510 9.748 -17.595 1.00 42.33 26 GLY A CA 3
ATOM 1490 C C . GLY A 1 27 ? -6.266 9.171 -18.249 1.00 41.02 26 GLY A C 3
ATOM 1491 O O . GLY A 1 27 ? -6.292 8.042 -18.747 1.00 64.13 26 GLY A O 3
ATOM 1495 N N . PHE A 1 28 ? -5.175 9.931 -18.238 1.00 53.51 27 PHE A N 3
ATOM 1496 C CA . PHE A 1 28 ? -3.939 9.512 -18.898 1.00 33.10 27 PHE A CA 3
ATOM 1497 C C . PHE A 1 28 ? -3.254 8.402 -18.099 1.00 22.43 27 PHE A C 3
ATOM 1498 O O . PHE A 1 28 ? -2.692 8.655 -17.031 1.00 72.14 27 PHE A O 3
ATOM 1515 N N . CYS A 1 29 ? -3.310 7.176 -18.620 1.00 71.03 28 CYS A N 3
ATOM 1516 C CA . CYS A 1 29 ? -2.708 6.016 -17.959 1.00 11.11 28 CYS A CA 3
ATOM 1517 C C . CYS A 1 29 ? -1.478 5.526 -18.722 1.00 32.42 28 CYS A C 3
ATOM 1518 O O . CYS A 1 29 ? -1.532 5.314 -19.938 1.00 33.11 28 CYS A O 3
ATOM 1526 N N . LYS A 1 30 ? -0.371 5.360 -17.999 1.00 54.53 29 LYS A N 3
ATOM 1527 C CA . LYS A 1 30 ? 0.882 4.862 -18.569 1.00 12.13 29 LYS A CA 3
ATOM 1528 C C . LYS A 1 30 ? 1.759 4.286 -17.452 1.00 34.30 29 LYS A C 3
ATOM 1529 O O . LYS A 1 30 ? 1.555 4.608 -16.282 1.00 72.21 29 LYS A O 3
ATOM 1548 N N . CYS A 1 31 ? 2.732 3.450 -17.805 1.00 71.11 30 CYS A N 3
ATOM 1549 C CA . CYS A 1 31 ? 3.631 2.851 -16.821 1.00 30.31 30 CYS A CA 3
ATOM 1550 C C . CYS A 1 31 ? 5.035 3.438 -16.959 1.00 32.32 30 CYS A C 3
ATOM 1551 O O . CYS A 1 31 ? 5.564 3.540 -18.067 1.00 61.41 30 CYS A O 3
ATOM 1559 N N . VAL A 1 32 ? 5.618 3.843 -15.831 1.00 1.54 31 VAL A N 3
ATOM 1560 C CA . VAL A 1 32 ? 6.978 4.378 -15.786 1.00 4.20 31 VAL A CA 3
ATOM 1561 C C . VAL A 1 32 ? 7.861 3.501 -14.898 1.00 43.43 31 VAL A C 3
ATOM 1562 O O . VAL A 1 32 ? 7.368 2.577 -14.234 1.00 13.01 31 VAL A O 3
ATOM 1575 N N . ARG A 1 33 ? 9.163 3.775 -14.915 1.00 60.33 32 ARG A N 3
ATOM 1576 C CA . ARG A 1 33 ? 10.135 3.022 -14.127 1.00 1.40 32 ARG A CA 3
ATOM 1577 C C . ARG A 1 33 ? 11.038 3.985 -13.349 1.00 73.13 32 ARG A C 3
ATOM 1578 O O . ARG A 1 33 ? 12.138 4.322 -13.833 1.00 12.51 32 ARG A O 3
ATOM 1600 N N . ALA A 1 1 ? 3.566 12.905 0.348 1.00 31.22 0 ALA A N 4
ATOM 1601 C CA . ALA A 1 1 ? 3.019 11.572 0.022 1.00 22.12 0 ALA A CA 4
ATOM 1602 C C . ALA A 1 1 ? 2.421 11.582 -1.380 1.00 62.10 0 ALA A C 4
ATOM 1603 O O . ALA A 1 1 ? 1.242 11.888 -1.562 1.00 65.41 0 ALA A O 4
ATOM 1612 N N . THR A 1 2 ? 3.251 11.279 -2.373 1.00 62.04 1 THR A N 4
ATOM 1613 C CA . THR A 1 2 ? 2.821 11.270 -3.766 1.00 72.31 1 THR A CA 4
ATOM 1614 C C . THR A 1 2 ? 1.784 10.169 -4.011 1.00 55.35 1 THR A C 4
ATOM 1615 O O . THR A 1 2 ? 2.018 9.003 -3.677 1.00 11.21 1 THR A O 4
ATOM 1626 N N . LYS A 1 3 ? 0.640 10.548 -4.577 1.00 14.50 2 LYS A N 4
ATOM 1627 C CA . LYS A 1 3 ? -0.407 9.589 -4.913 1.00 63.34 2 LYS A CA 4
ATOM 1628 C C . LYS A 1 3 ? -0.220 9.131 -6.366 1.00 74.43 2 LYS A C 4
ATOM 1629 O O . LYS A 1 3 ? -0.201 9.957 -7.278 1.00 74.21 2 LYS A O 4
ATOM 1648 N N . PRO A 1 4 ? -0.051 7.813 -6.598 1.00 45.23 3 PRO A N 4
ATOM 1649 C CA . PRO A 1 4 ? 0.212 7.270 -7.938 1.00 63.32 3 PRO A CA 4
ATOM 1650 C C . PRO A 1 4 ? -0.863 7.632 -8.970 1.00 11.51 3 PRO A C 4
ATOM 1651 O O . PRO A 1 4 ? -0.548 8.195 -10.021 1.00 30.13 3 PRO A O 4
ATOM 1662 N N . CYS A 1 5 ? -2.127 7.331 -8.672 1.00 35.11 4 CYS A N 4
ATOM 1663 C CA . CYS A 1 5 ? -3.202 7.487 -9.657 1.00 73.42 4 CYS A CA 4
ATOM 1664 C C . CYS A 1 5 ? -4.043 8.737 -9.380 1.00 4.43 4 CYS A C 4
ATOM 1665 O O . CYS A 1 5 ? -4.271 9.104 -8.214 1.00 71.03 4 CYS A O 4
ATOM 1673 N N . GLN A 1 6 ? -4.525 9.357 -10.473 1.00 40.35 5 GLN A N 4
ATOM 1674 C CA . GLN A 1 6 ? -5.271 10.623 -10.428 1.00 65.32 5 GLN A CA 4
ATOM 1675 C C . GLN A 1 6 ? -6.272 10.615 -9.280 1.00 70.34 5 GLN A C 4
ATOM 1676 O O . GLN A 1 6 ? -6.262 11.505 -8.425 1.00 32.04 5 GLN A O 4
ATOM 1690 N N . SER A 1 7 ? -7.138 9.614 -9.262 1.00 53.33 6 SER A N 4
ATOM 1691 C CA . SER A 1 7 ? -7.982 9.385 -8.109 1.00 44.24 6 SER A CA 4
ATOM 1692 C C . SER A 1 7 ? -7.509 8.123 -7.401 1.00 24.34 6 SER A C 4
ATOM 1693 O O . SER A 1 7 ? -8.161 7.082 -7.454 1.00 55.24 6 SER A O 4
ATOM 1701 N N . ASP A 1 8 ? -6.354 8.237 -6.745 1.00 10.45 7 ASP A N 4
ATOM 1702 C CA . ASP A 1 8 ? -5.784 7.162 -5.926 1.00 72.45 7 ASP A CA 4
ATOM 1703 C C . ASP A 1 8 ? -6.846 6.434 -5.098 1.00 71.14 7 ASP A C 4
ATOM 1704 O O . ASP A 1 8 ? -6.814 5.210 -4.968 1.00 63.12 7 ASP A O 4
ATOM 1713 N N . LYS A 1 9 ? -7.793 7.197 -4.558 1.00 30.02 8 LYS A N 4
ATOM 1714 C CA . LYS A 1 9 ? -8.806 6.652 -3.656 1.00 70.14 8 LYS A CA 4
ATOM 1715 C C . LYS A 1 9 ? -9.795 5.743 -4.389 1.00 12.13 8 LYS A C 4
ATOM 1716 O O . LYS A 1 9 ? -10.291 4.768 -3.819 1.00 73.11 8 LYS A O 4
ATOM 1735 N N . ASP A 1 10 ? -10.089 6.063 -5.647 1.00 71.04 9 ASP A N 4
ATOM 1736 C CA . ASP A 1 10 ? -11.125 5.348 -6.399 1.00 11.24 9 ASP A CA 4
ATOM 1737 C C . ASP A 1 10 ? -10.519 4.604 -7.593 1.00 11.22 9 ASP A C 4
ATOM 1738 O O . ASP A 1 10 ? -11.232 3.986 -8.384 1.00 34.34 9 ASP A O 4
ATOM 1747 N N . CYS A 1 11 ? -9.195 4.644 -7.694 1.00 44.22 10 CYS A N 4
ATOM 1748 C CA . CYS A 1 11 ? -8.475 4.022 -8.801 1.00 51.22 10 CYS A CA 4
ATOM 1749 C C . CYS A 1 11 ? -7.910 2.668 -8.386 1.00 43.54 10 CYS A C 4
ATOM 1750 O O . CYS A 1 11 ? -7.482 2.483 -7.242 1.00 43.41 10 CYS A O 4
ATOM 1758 N N . LYS A 1 12 ? -7.912 1.728 -9.324 1.00 64.03 11 LYS A N 4
ATOM 1759 C CA . LYS A 1 12 ? -7.388 0.387 -9.093 1.00 34.32 11 LYS A CA 4
ATOM 1760 C C . LYS A 1 12 ? -6.216 0.130 -10.037 1.00 44.03 11 LYS A C 4
ATOM 1761 O O . LYS A 1 12 ? -6.343 0.315 -11.250 1.00 55.32 11 LYS A O 4
ATOM 1780 N N . LYS A 1 13 ? -5.078 -0.275 -9.482 1.00 22.33 12 LYS A N 4
ATOM 1781 C CA . LYS A 1 13 ? -3.877 -0.527 -10.277 1.00 62.12 12 LYS A CA 4
ATOM 1782 C C . LYS A 1 13 ? -3.797 -1.994 -10.687 1.00 53.43 12 LYS A C 4
ATOM 1783 O O . LYS A 1 13 ? -3.610 -2.875 -9.845 1.00 11.12 12 LYS A O 4
ATOM 1802 N N . PHE A 1 14 ? -3.954 -2.247 -11.980 1.00 12.00 13 PHE A N 4
ATOM 1803 C CA . PHE A 1 14 ? -3.815 -3.594 -12.533 1.00 54.10 13 PHE A CA 4
ATOM 1804 C C . PHE A 1 14 ? -2.335 -3.961 -12.655 1.00 21.52 13 PHE A C 4
ATOM 1805 O O . PHE A 1 14 ? -1.461 -3.123 -12.425 1.00 35.14 13 PHE A O 4
ATOM 1822 N N . ALA A 1 15 ? -2.056 -5.207 -13.027 1.00 72.55 14 ALA A N 4
ATOM 1823 C CA . ALA A 1 15 ? -0.681 -5.667 -13.189 1.00 33.34 14 ALA A CA 4
ATOM 1824 C C . ALA A 1 15 ? -0.143 -5.269 -14.564 1.00 22.15 14 ALA A C 4
ATOM 1825 O O . ALA A 1 15 ? -0.681 -5.681 -15.596 1.00 14.30 14 ALA A O 4
ATOM 1832 N N . CYS A 1 16 ? 0.911 -4.464 -14.569 1.00 43.51 15 CYS A N 4
ATOM 1833 C CA . CYS A 1 16 ? 1.499 -3.963 -15.808 1.00 34.54 15 CYS A CA 4
ATOM 1834 C C . CYS A 1 16 ? 2.857 -4.605 -16.070 1.00 73.01 15 CYS A C 4
ATOM 1835 O O . CYS A 1 16 ? 3.524 -5.084 -15.149 1.00 23.20 15 CYS A O 4
ATOM 1843 N N . ARG A 1 17 ? 3.249 -4.618 -17.339 1.00 44.41 16 ARG A N 4
ATOM 1844 C CA . ARG A 1 17 ? 4.568 -5.080 -17.746 1.00 23.13 16 ARG A CA 4
ATOM 1845 C C . ARG A 1 17 ? 5.583 -3.969 -17.491 1.00 72.22 16 ARG A C 4
ATOM 1846 O O . ARG A 1 17 ? 5.339 -2.826 -17.881 1.00 3.14 16 ARG A O 4
ATOM 1867 N N . LYS A 1 18 ? 6.701 -4.310 -16.835 1.00 34.43 17 LYS A N 4
ATOM 1868 C CA . LYS A 1 18 ? 7.737 -3.331 -16.484 1.00 45.13 17 LYS A CA 4
ATOM 1869 C C . LYS A 1 18 ? 7.964 -2.319 -17.623 1.00 73.23 17 LYS A C 4
ATOM 1870 O O . LYS A 1 18 ? 8.156 -2.732 -18.770 1.00 65.45 17 LYS A O 4
ATOM 1889 N N . PRO A 1 19 ? 7.933 -0.978 -17.362 1.00 22.43 18 PRO A N 4
ATOM 1890 C CA . PRO A 1 19 ? 7.792 -0.350 -16.017 1.00 12.13 18 PRO A CA 4
ATOM 1891 C C . PRO A 1 19 ? 6.582 -0.842 -15.199 1.00 60.04 18 PRO A C 4
ATOM 1892 O O . PRO A 1 19 ? 5.528 -1.164 -15.747 1.00 62.44 18 PRO A O 4
ATOM 1903 N N . LYS A 1 20 ? 6.751 -0.863 -13.875 1.00 34.21 19 LYS A N 4
ATOM 1904 C CA . LYS A 1 20 ? 5.895 -1.655 -12.984 1.00 1.11 19 LYS A CA 4
ATOM 1905 C C . LYS A 1 20 ? 4.851 -0.830 -12.237 1.00 62.02 19 LYS A C 4
ATOM 1906 O O . LYS A 1 20 ? 4.110 -1.373 -11.415 1.00 33.00 19 LYS A O 4
ATOM 1925 N N . VAL A 1 21 ? 4.781 0.461 -12.509 1.00 15.21 20 VAL A N 4
ATOM 1926 C CA . VAL A 1 21 ? 3.843 1.333 -11.795 1.00 63.45 20 VAL A CA 4
ATOM 1927 C C . VAL A 1 21 ? 2.795 1.907 -12.747 1.00 11.45 20 VAL A C 4
ATOM 1928 O O . VAL A 1 21 ? 3.063 2.861 -13.476 1.00 2.02 20 VAL A O 4
ATOM 1941 N N . PRO A 1 22 ? 1.586 1.311 -12.771 1.00 23.42 21 PRO A N 4
ATOM 1942 C CA . PRO A 1 22 ? 0.478 1.803 -13.593 1.00 13.30 21 PRO A CA 4
ATOM 1943 C C . PRO A 1 22 ? -0.024 3.159 -13.096 1.00 4.41 21 PRO A C 4
ATOM 1944 O O . PRO A 1 22 ? -0.800 3.237 -12.139 1.00 50.00 21 PRO A O 4
ATOM 1955 N N . LYS A 1 23 ? 0.450 4.221 -13.732 1.00 33.23 22 LYS A N 4
ATOM 1956 C CA . LYS A 1 23 ? 0.108 5.578 -13.334 1.00 55.43 22 LYS A CA 4
ATOM 1957 C C . LYS A 1 23 ? -0.866 6.191 -14.337 1.00 63.33 22 LYS A C 4
ATOM 1958 O O . LYS A 1 23 ? -0.472 6.619 -15.425 1.00 70.24 22 LYS A O 4
ATOM 1977 N N . CYS A 1 24 ? -2.141 6.203 -13.976 1.00 62.11 23 CYS A N 4
ATOM 1978 C CA . CYS A 1 24 ? -3.182 6.761 -14.831 1.00 15.34 23 CYS A CA 4
ATOM 1979 C C . CYS A 1 24 ? -3.581 8.142 -14.306 1.00 75.24 23 CYS A C 4
ATOM 1980 O O . CYS A 1 24 ? -4.114 8.264 -13.199 1.00 31.41 23 CYS A O 4
ATOM 1988 N N . ILE A 1 25 ? -3.306 9.178 -15.095 1.00 2.32 24 ILE A N 4
ATOM 1989 C CA . ILE A 1 25 ? -3.509 10.559 -14.661 1.00 2.14 24 ILE A CA 4
ATOM 1990 C C . ILE A 1 25 ? -4.402 11.338 -15.634 1.00 5.02 24 ILE A C 4
ATOM 1991 O O . ILE A 1 25 ? -4.004 11.632 -16.769 1.00 44.02 24 ILE A O 4
ATOM 2007 N N . ASN A 1 26 ? -5.624 11.630 -15.190 1.00 70.50 25 ASN A N 4
ATOM 2008 C CA . ASN A 1 26 ? -6.503 12.598 -15.856 1.00 60.43 25 ASN A CA 4
ATOM 2009 C C . ASN A 1 26 ? -6.684 12.277 -17.343 1.00 21.23 25 ASN A C 4
ATOM 2010 O O . ASN A 1 26 ? -6.434 13.116 -18.215 1.00 20.43 25 ASN A O 4
ATOM 2021 N N . GLY A 1 27 ? -7.086 11.046 -17.632 1.00 11.41 26 GLY A N 4
ATOM 2022 C CA . GLY A 1 27 ? -7.349 10.640 -19.004 1.00 42.33 26 GLY A CA 4
ATOM 2023 C C . GLY A 1 27 ? -6.161 9.954 -19.641 1.00 41.02 26 GLY A C 4
ATOM 2024 O O . GLY A 1 27 ? -6.320 9.150 -20.565 1.00 64.13 26 GLY A O 4
ATOM 2028 N N . PHE A 1 28 ? -4.965 10.265 -19.150 1.00 53.51 27 PHE A N 4
ATOM 2029 C CA . PHE A 1 28 ? -3.746 9.632 -19.640 1.00 33.10 27 PHE A CA 4
ATOM 2030 C C . PHE A 1 28 ? -3.472 8.372 -18.830 1.00 22.43 27 PHE A C 4
ATOM 2031 O O . PHE A 1 28 ? -3.710 8.346 -17.624 1.00 72.14 27 PHE A O 4
ATOM 2048 N N . CYS A 1 29 ? -2.993 7.328 -19.485 1.00 71.03 28 CYS A N 4
ATOM 2049 C CA . CYS A 1 29 ? -2.690 6.078 -18.804 1.00 11.11 28 CYS A CA 4
ATOM 2050 C C . CYS A 1 29 ? -1.363 5.524 -19.314 1.00 32.42 28 CYS A C 4
ATOM 2051 O O . CYS A 1 29 ? -1.188 5.329 -20.518 1.00 33.11 28 CYS A O 4
ATOM 2059 N N . LYS A 1 30 ? -0.432 5.291 -18.396 1.00 54.53 29 LYS A N 4
ATOM 2060 C CA . LYS A 1 30 ? 0.899 4.819 -18.743 1.00 12.13 29 LYS A CA 4
ATOM 2061 C C . LYS A 1 30 ? 1.534 4.153 -17.525 1.00 34.30 29 LYS A C 4
ATOM 2062 O O . LYS A 1 30 ? 1.060 4.333 -16.404 1.00 72.21 29 LYS A O 4
ATOM 2081 N N . CYS A 1 31 ? 2.592 3.385 -17.743 1.00 71.11 30 CYS A N 4
ATOM 2082 C CA . CYS A 1 31 ? 3.308 2.740 -16.650 1.00 30.31 30 CYS A CA 4
ATOM 2083 C C . CYS A 1 31 ? 4.686 3.384 -16.484 1.00 32.32 30 CYS A C 4
ATOM 2084 O O . CYS A 1 31 ? 5.378 3.651 -17.468 1.00 61.41 30 CYS A O 4
ATOM 2092 N N . VAL A 1 32 ? 5.058 3.657 -15.234 1.00 1.54 31 VAL A N 4
ATOM 2093 C CA . VAL A 1 32 ? 6.340 4.282 -14.900 1.00 4.20 31 VAL A CA 4
ATOM 2094 C C . VAL A 1 32 ? 7.137 3.386 -13.948 1.00 43.43 31 VAL A C 4
ATOM 2095 O O . VAL A 1 32 ? 6.628 2.363 -13.475 1.00 13.01 31 VAL A O 4
ATOM 2108 N N . ARG A 1 33 ? 8.391 3.751 -13.705 1.00 60.33 32 ARG A N 4
ATOM 2109 C CA . ARG A 1 33 ? 9.256 2.994 -12.803 1.00 1.40 32 ARG A CA 4
ATOM 2110 C C . ARG A 1 33 ? 9.095 3.503 -11.366 1.00 73.13 32 ARG A C 4
ATOM 2111 O O . ARG A 1 33 ? 8.850 2.682 -10.459 1.00 12.51 32 ARG A O 4
ATOM 2133 N N . ALA A 1 1 ? -1.474 -2.153 -1.914 1.00 31.22 0 ALA A N 5
ATOM 2134 C CA . ALA A 1 1 ? -0.341 -1.413 -2.515 1.00 22.12 0 ALA A CA 5
ATOM 2135 C C . ALA A 1 1 ? -0.751 -0.800 -3.849 1.00 62.10 0 ALA A C 5
ATOM 2136 O O . ALA A 1 1 ? -0.390 -1.300 -4.915 1.00 65.41 0 ALA A O 5
ATOM 2145 N N . THR A 1 2 ? -1.532 0.270 -3.781 1.00 62.04 1 THR A N 5
ATOM 2146 C CA . THR A 1 2 ? -1.984 0.971 -4.972 1.00 72.31 1 THR A CA 5
ATOM 2147 C C . THR A 1 2 ? -0.882 1.898 -5.490 1.00 55.35 1 THR A C 5
ATOM 2148 O O . THR A 1 2 ? -0.210 2.575 -4.706 1.00 11.21 1 THR A O 5
ATOM 2159 N N . LYS A 1 3 ? -0.687 1.905 -6.805 1.00 14.50 2 LYS A N 5
ATOM 2160 C CA . LYS A 1 3 ? 0.300 2.776 -7.432 1.00 63.34 2 LYS A CA 5
ATOM 2161 C C . LYS A 1 3 ? -0.305 4.170 -7.626 1.00 74.43 2 LYS A C 5
ATOM 2162 O O . LYS A 1 3 ? -1.520 4.288 -7.789 1.00 74.21 2 LYS A O 5
ATOM 2181 N N . PRO A 1 4 ? 0.526 5.236 -7.605 1.00 45.23 3 PRO A N 5
ATOM 2182 C CA . PRO A 1 4 ? 0.044 6.624 -7.701 1.00 63.32 3 PRO A CA 5
ATOM 2183 C C . PRO A 1 4 ? -0.898 6.827 -8.891 1.00 11.51 3 PRO A C 5
ATOM 2184 O O . PRO A 1 4 ? -0.478 6.758 -10.049 1.00 30.13 3 PRO A O 5
ATOM 2195 N N . CYS A 1 5 ? -2.171 7.066 -8.593 1.00 35.11 4 CYS A N 5
ATOM 2196 C CA . CYS A 1 5 ? -3.192 7.208 -9.621 1.00 73.42 4 CYS A CA 5
ATOM 2197 C C . CYS A 1 5 ? -4.020 8.474 -9.398 1.00 4.43 4 CYS A C 5
ATOM 2198 O O . CYS A 1 5 ? -4.301 8.850 -8.248 1.00 71.03 4 CYS A O 5
ATOM 2206 N N . GLN A 1 6 ? -4.433 9.089 -10.520 1.00 40.35 5 GLN A N 5
ATOM 2207 C CA . GLN A 1 6 ? -5.143 10.380 -10.553 1.00 65.32 5 GLN A CA 5
ATOM 2208 C C . GLN A 1 6 ? -6.067 10.579 -9.352 1.00 70.34 5 GLN A C 5
ATOM 2209 O O . GLN A 1 6 ? -6.156 11.681 -8.804 1.00 32.04 5 GLN A O 5
ATOM 2223 N N . SER A 1 7 ? -6.749 9.523 -8.950 1.00 53.33 6 SER A N 5
ATOM 2224 C CA . SER A 1 7 ? -7.521 9.533 -7.721 1.00 44.24 6 SER A CA 5
ATOM 2225 C C . SER A 1 7 ? -7.382 8.188 -7.014 1.00 24.34 6 SER A C 5
ATOM 2226 O O . SER A 1 7 ? -8.294 7.357 -7.039 1.00 55.24 6 SER A O 5
ATOM 2234 N N . ASP A 1 8 ? -6.194 7.979 -6.432 1.00 10.45 7 ASP A N 5
ATOM 2235 C CA . ASP A 1 8 ? -5.881 6.792 -5.611 1.00 72.45 7 ASP A CA 5
ATOM 2236 C C . ASP A 1 8 ? -7.092 6.296 -4.810 1.00 71.14 7 ASP A C 5
ATOM 2237 O O . ASP A 1 8 ? -7.307 5.090 -4.682 1.00 63.12 7 ASP A O 5
ATOM 2246 N N . LYS A 1 9 ? -7.879 7.232 -4.276 1.00 30.02 8 LYS A N 5
ATOM 2247 C CA . LYS A 1 9 ? -9.041 6.899 -3.447 1.00 70.14 8 LYS A CA 5
ATOM 2248 C C . LYS A 1 9 ? -10.007 5.945 -4.158 1.00 12.13 8 LYS A C 5
ATOM 2249 O O . LYS A 1 9 ? -10.454 4.959 -3.571 1.00 73.11 8 LYS A O 5
ATOM 2268 N N . ASP A 1 10 ? -10.323 6.235 -5.415 1.00 71.04 9 ASP A N 5
ATOM 2269 C CA . ASP A 1 10 ? -11.325 5.458 -6.153 1.00 11.24 9 ASP A CA 5
ATOM 2270 C C . ASP A 1 10 ? -10.677 4.682 -7.296 1.00 11.22 9 ASP A C 5
ATOM 2271 O O . ASP A 1 10 ? -11.356 4.008 -8.078 1.00 34.34 9 ASP A O 5
ATOM 2280 N N . CYS A 1 11 ? -9.356 4.738 -7.366 1.00 44.22 10 CYS A N 5
ATOM 2281 C CA . CYS A 1 11 ? -8.620 4.051 -8.416 1.00 51.22 10 CYS A CA 5
ATOM 2282 C C . CYS A 1 11 ? -8.072 2.737 -7.879 1.00 43.54 10 CYS A C 5
ATOM 2283 O O . CYS A 1 11 ? -7.686 2.643 -6.713 1.00 43.41 10 CYS A O 5
ATOM 2291 N N . LYS A 1 12 ? -8.064 1.720 -8.729 1.00 64.03 11 LYS A N 5
ATOM 2292 C CA . LYS A 1 12 ? -7.655 0.382 -8.324 1.00 34.32 11 LYS A CA 5
ATOM 2293 C C . LYS A 1 12 ? -6.209 0.124 -8.725 1.00 44.03 11 LYS A C 5
ATOM 2294 O O . LYS A 1 12 ? -5.680 0.768 -9.636 1.00 55.32 11 LYS A O 5
ATOM 2313 N N . LYS A 1 13 ? -5.571 -0.799 -8.021 1.00 22.33 12 LYS A N 5
ATOM 2314 C CA . LYS A 1 13 ? -4.204 -1.199 -8.318 1.00 62.12 12 LYS A CA 5
ATOM 2315 C C . LYS A 1 13 ? -4.131 -1.902 -9.673 1.00 53.43 12 LYS A C 5
ATOM 2316 O O . LYS A 1 13 ? -4.652 -3.007 -9.835 1.00 11.12 12 LYS A O 5
ATOM 2335 N N . PHE A 1 14 ? -3.503 -1.251 -10.641 1.00 12.00 13 PHE A N 5
ATOM 2336 C CA . PHE A 1 14 ? -3.320 -1.831 -11.966 1.00 54.10 13 PHE A CA 5
ATOM 2337 C C . PHE A 1 14 ? -1.929 -2.453 -12.081 1.00 21.52 13 PHE A C 5
ATOM 2338 O O . PHE A 1 14 ? -0.986 -1.998 -11.430 1.00 35.14 13 PHE A O 5
ATOM 2355 N N . ALA A 1 15 ? -1.808 -3.493 -12.899 1.00 72.55 14 ALA A N 5
ATOM 2356 C CA . ALA A 1 15 ? -0.523 -4.145 -13.146 1.00 33.34 14 ALA A CA 5
ATOM 2357 C C . ALA A 1 15 ? -0.136 -3.982 -14.610 1.00 22.15 14 ALA A C 5
ATOM 2358 O O . ALA A 1 15 ? -0.961 -4.190 -15.502 1.00 14.30 14 ALA A O 5
ATOM 2365 N N . CYS A 1 16 ? 1.118 -3.623 -14.854 1.00 43.51 15 CYS A N 5
ATOM 2366 C CA . CYS A 1 16 ? 1.585 -3.309 -16.201 1.00 34.54 15 CYS A CA 5
ATOM 2367 C C . CYS A 1 16 ? 2.904 -4.005 -16.510 1.00 73.01 15 CYS A C 5
ATOM 2368 O O . CYS A 1 16 ? 3.632 -4.418 -15.601 1.00 23.20 15 CYS A O 5
ATOM 2376 N N . ARG A 1 17 ? 3.193 -4.139 -17.800 1.00 44.41 16 ARG A N 5
ATOM 2377 C CA . ARG A 1 17 ? 4.473 -4.655 -18.269 1.00 23.13 16 ARG A CA 5
ATOM 2378 C C . ARG A 1 17 ? 5.543 -3.580 -18.077 1.00 72.22 16 ARG A C 5
ATOM 2379 O O . ARG A 1 17 ? 5.238 -2.394 -18.195 1.00 3.14 16 ARG A O 5
ATOM 2400 N N . LYS A 1 18 ? 6.781 -3.998 -17.791 1.00 34.43 17 LYS A N 5
ATOM 2401 C CA . LYS A 1 18 ? 7.879 -3.065 -17.486 1.00 45.13 17 LYS A CA 5
ATOM 2402 C C . LYS A 1 18 ? 7.846 -1.838 -18.415 1.00 73.23 17 LYS A C 5
ATOM 2403 O O . LYS A 1 18 ? 7.815 -1.995 -19.643 1.00 65.45 17 LYS A O 5
ATOM 2422 N N . PRO A 1 19 ? 7.888 -0.593 -17.870 1.00 22.43 18 PRO A N 5
ATOM 2423 C CA . PRO A 1 19 ? 8.123 -0.299 -16.435 1.00 12.13 18 PRO A CA 5
ATOM 2424 C C . PRO A 1 19 ? 6.983 -0.733 -15.497 1.00 60.04 18 PRO A C 5
ATOM 2425 O O . PRO A 1 19 ? 5.922 -1.168 -15.940 1.00 62.44 18 PRO A O 5
ATOM 2436 N N . LYS A 1 20 ? 7.205 -0.573 -14.191 1.00 34.21 19 LYS A N 5
ATOM 2437 C CA . LYS A 1 20 ? 6.382 -1.245 -13.180 1.00 1.11 19 LYS A CA 5
ATOM 2438 C C . LYS A 1 20 ? 5.466 -0.301 -12.398 1.00 62.02 19 LYS A C 5
ATOM 2439 O O . LYS A 1 20 ? 4.802 -0.729 -11.451 1.00 33.00 19 LYS A O 5
ATOM 2458 N N . VAL A 1 21 ? 5.426 0.968 -12.769 1.00 15.21 20 VAL A N 5
ATOM 2459 C CA . VAL A 1 21 ? 4.561 1.926 -12.073 1.00 63.45 20 VAL A CA 5
ATOM 2460 C C . VAL A 1 21 ? 3.477 2.465 -13.009 1.00 11.45 20 VAL A C 5
ATOM 2461 O O . VAL A 1 21 ? 3.682 3.466 -13.698 1.00 2.02 20 VAL A O 5
ATOM 2474 N N . PRO A 1 22 ? 2.311 1.788 -13.069 1.00 23.42 21 PRO A N 5
ATOM 2475 C CA . PRO A 1 22 ? 1.174 2.246 -13.870 1.00 13.30 21 PRO A CA 5
ATOM 2476 C C . PRO A 1 22 ? 0.550 3.507 -13.273 1.00 4.41 21 PRO A C 5
ATOM 2477 O O . PRO A 1 22 ? -0.406 3.438 -12.496 1.00 50.00 21 PRO A O 5
ATOM 2488 N N . LYS A 1 23 ? 1.127 4.651 -13.609 1.00 33.23 22 LYS A N 5
ATOM 2489 C CA . LYS A 1 23 ? 0.658 5.933 -13.107 1.00 55.43 22 LYS A CA 5
ATOM 2490 C C . LYS A 1 23 ? -0.301 6.553 -14.121 1.00 63.33 22 LYS A C 5
ATOM 2491 O O . LYS A 1 23 ? 0.119 7.083 -15.153 1.00 70.24 22 LYS A O 5
ATOM 2510 N N . CYS A 1 24 ? -1.595 6.453 -13.835 1.00 62.11 23 CYS A N 5
ATOM 2511 C CA . CYS A 1 24 ? -2.626 6.903 -14.761 1.00 15.34 23 CYS A CA 5
ATOM 2512 C C . CYS A 1 24 ? -3.180 8.258 -14.333 1.00 75.24 23 CYS A C 5
ATOM 2513 O O . CYS A 1 24 ? -3.606 8.430 -13.187 1.00 31.41 23 CYS A O 5
ATOM 2521 N N . ILE A 1 25 ? -3.161 9.218 -15.259 1.00 2.32 24 ILE A N 5
ATOM 2522 C CA . ILE A 1 25 ? -3.626 10.581 -14.994 1.00 2.14 24 ILE A CA 5
ATOM 2523 C C . ILE A 1 25 ? -4.533 11.070 -16.128 1.00 5.02 24 ILE A C 5
ATOM 2524 O O . ILE A 1 25 ? -4.252 10.825 -17.303 1.00 44.02 24 ILE A O 5
ATOM 2540 N N . ASN A 1 26 ? -5.625 11.744 -15.759 1.00 70.50 25 ASN A N 5
ATOM 2541 C CA . ASN A 1 26 ? -6.563 12.339 -16.723 1.00 60.43 25 ASN A CA 5
ATOM 2542 C C . ASN A 1 26 ? -7.107 11.295 -17.700 1.00 21.23 25 ASN A C 5
ATOM 2543 O O . ASN A 1 26 ? -7.382 11.598 -18.863 1.00 20.43 25 ASN A O 5
ATOM 2554 N N . GLY A 1 27 ? -7.266 10.069 -17.214 1.00 11.41 26 GLY A N 5
ATOM 2555 C CA . GLY A 1 27 ? -7.830 8.997 -18.024 1.00 42.33 26 GLY A CA 5
ATOM 2556 C C . GLY A 1 27 ? -6.797 8.303 -18.897 1.00 41.02 26 GLY A C 5
ATOM 2557 O O . GLY A 1 27 ? -7.093 7.291 -19.535 1.00 64.13 26 GLY A O 5
ATOM 2561 N N . PHE A 1 28 ? -5.589 8.852 -18.939 1.00 53.51 27 PHE A N 5
ATOM 2562 C CA . PHE A 1 28 ? -4.496 8.263 -19.702 1.00 33.10 27 PHE A CA 5
ATOM 2563 C C . PHE A 1 28 ? -3.578 7.494 -18.764 1.00 22.43 27 PHE A C 5
ATOM 2564 O O . PHE A 1 28 ? -3.000 8.071 -17.840 1.00 72.14 27 PHE A O 5
ATOM 2581 N N . CYS A 1 29 ? -3.467 6.192 -18.978 1.00 71.03 28 CYS A N 5
ATOM 2582 C CA . CYS A 1 29 ? -2.631 5.352 -18.137 1.00 11.11 28 CYS A CA 5
ATOM 2583 C C . CYS A 1 29 ? -1.270 5.129 -18.798 1.00 32.42 28 CYS A C 5
ATOM 2584 O O . CYS A 1 29 ? -1.194 4.762 -19.974 1.00 33.11 28 CYS A O 5
ATOM 2592 N N . LYS A 1 30 ? -0.202 5.379 -18.047 1.00 54.53 29 LYS A N 5
ATOM 2593 C CA . LYS A 1 30 ? 1.155 5.156 -18.533 1.00 12.13 29 LYS A CA 5
ATOM 2594 C C . LYS A 1 30 ? 1.994 4.512 -17.437 1.00 34.30 29 LYS A C 5
ATOM 2595 O O . LYS A 1 30 ? 1.736 4.709 -16.249 1.00 72.21 29 LYS A O 5
ATOM 2614 N N . CYS A 1 31 ? 3.002 3.749 -17.840 1.00 71.11 30 CYS A N 5
ATOM 2615 C CA . CYS A 1 31 ? 3.817 2.992 -16.906 1.00 30.31 30 CYS A CA 5
ATOM 2616 C C . CYS A 1 31 ? 5.222 3.583 -16.830 1.00 32.32 30 CYS A C 5
ATOM 2617 O O . CYS A 1 31 ? 5.903 3.730 -17.848 1.00 61.41 30 CYS A O 5
ATOM 2625 N N . VAL A 1 32 ? 5.634 3.940 -15.620 1.00 1.54 31 VAL A N 5
ATOM 2626 C CA . VAL A 1 32 ? 6.917 4.588 -15.382 1.00 4.20 31 VAL A CA 5
ATOM 2627 C C . VAL A 1 32 ? 7.744 3.783 -14.379 1.00 43.43 31 VAL A C 5
ATOM 2628 O O . VAL A 1 32 ? 7.265 2.788 -13.819 1.00 13.01 31 VAL A O 5
ATOM 2641 N N . ARG A 1 33 ? 9.001 4.179 -14.207 1.00 60.33 32 ARG A N 5
ATOM 2642 C CA . ARG A 1 33 ? 9.902 3.546 -13.246 1.00 1.40 32 ARG A CA 5
ATOM 2643 C C . ARG A 1 33 ? 10.515 4.625 -12.348 1.00 73.13 32 ARG A C 5
ATOM 2644 O O . ARG A 1 33 ? 11.282 5.466 -12.867 1.00 12.51 32 ARG A O 5
ATOM 2666 N N . ALA A 1 1 ? 0.300 -0.755 -1.155 1.00 31.22 0 ALA A N 6
ATOM 2667 C CA . ALA A 1 1 ? 1.252 0.152 -1.827 1.00 22.12 0 ALA A CA 6
ATOM 2668 C C . ALA A 1 1 ? 0.523 1.050 -2.821 1.00 62.10 0 ALA A C 6
ATOM 2669 O O . ALA A 1 1 ? 0.244 0.647 -3.952 1.00 65.41 0 ALA A O 6
ATOM 2678 N N . THR A 1 2 ? 0.200 2.264 -2.384 1.00 62.04 1 THR A N 6
ATOM 2679 C CA . THR A 1 2 ? -0.505 3.222 -3.218 1.00 72.31 1 THR A CA 6
ATOM 2680 C C . THR A 1 2 ? 0.462 3.929 -4.168 1.00 55.35 1 THR A C 6
ATOM 2681 O O . THR A 1 2 ? 1.402 4.596 -3.728 1.00 11.21 1 THR A O 6
ATOM 2692 N N . LYS A 1 3 ? 0.227 3.763 -5.464 1.00 14.50 2 LYS A N 6
ATOM 2693 C CA . LYS A 1 3 ? 1.023 4.421 -6.496 1.00 63.34 2 LYS A CA 6
ATOM 2694 C C . LYS A 1 3 ? 0.312 5.702 -6.941 1.00 74.43 2 LYS A C 6
ATOM 2695 O O . LYS A 1 3 ? -0.897 5.835 -6.726 1.00 74.21 2 LYS A O 6
ATOM 2714 N N . PRO A 1 4 ? 1.045 6.673 -7.532 1.00 45.23 3 PRO A N 6
ATOM 2715 C CA . PRO A 1 4 ? 0.467 7.956 -7.961 1.00 63.32 3 PRO A CA 6
ATOM 2716 C C . PRO A 1 4 ? -0.789 7.766 -8.817 1.00 11.51 3 PRO A C 6
ATOM 2717 O O . PRO A 1 4 ? -0.705 7.421 -9.999 1.00 30.13 3 PRO A O 6
ATOM 2728 N N . CYS A 1 5 ? -1.953 7.973 -8.201 1.00 35.11 4 CYS A N 6
ATOM 2729 C CA . CYS A 1 5 ? -3.228 7.789 -8.874 1.00 73.42 4 CYS A CA 6
ATOM 2730 C C . CYS A 1 5 ? -4.112 9.021 -8.673 1.00 4.43 4 CYS A C 6
ATOM 2731 O O . CYS A 1 5 ? -4.339 9.460 -7.530 1.00 71.03 4 CYS A O 6
ATOM 2739 N N . GLN A 1 6 ? -4.636 9.540 -9.792 1.00 40.35 5 GLN A N 6
ATOM 2740 C CA . GLN A 1 6 ? -5.432 10.769 -9.810 1.00 65.32 5 GLN A CA 6
ATOM 2741 C C . GLN A 1 6 ? -6.476 10.742 -8.707 1.00 70.34 5 GLN A C 6
ATOM 2742 O O . GLN A 1 6 ? -6.736 11.758 -8.058 1.00 32.04 5 GLN A O 6
ATOM 2756 N N . SER A 1 7 ? -7.069 9.578 -8.492 1.00 53.33 6 SER A N 6
ATOM 2757 C CA . SER A 1 7 ? -7.916 9.377 -7.338 1.00 44.24 6 SER A CA 6
ATOM 2758 C C . SER A 1 7 ? -7.355 8.249 -6.473 1.00 24.34 6 SER A C 6
ATOM 2759 O O . SER A 1 7 ? -7.918 7.154 -6.397 1.00 55.24 6 SER A O 6
ATOM 2767 N N . ASP A 1 8 ? -6.240 8.547 -5.796 1.00 10.45 7 ASP A N 6
ATOM 2768 C CA . ASP A 1 8 ? -5.699 7.662 -4.757 1.00 72.45 7 ASP A CA 6
ATOM 2769 C C . ASP A 1 8 ? -6.741 7.450 -3.655 1.00 71.14 7 ASP A C 6
ATOM 2770 O O . ASP A 1 8 ? -6.624 6.537 -2.835 1.00 63.12 7 ASP A O 6
ATOM 2779 N N . LYS A 1 9 ? -7.742 8.329 -3.639 1.00 30.02 8 LYS A N 6
ATOM 2780 C CA . LYS A 1 9 ? -8.879 8.225 -2.724 1.00 70.14 8 LYS A CA 6
ATOM 2781 C C . LYS A 1 9 ? -9.554 6.855 -2.863 1.00 12.13 8 LYS A C 6
ATOM 2782 O O . LYS A 1 9 ? -10.100 6.311 -1.898 1.00 73.11 8 LYS A O 6
ATOM 2801 N N . ASP A 1 10 ? -9.506 6.313 -4.075 1.00 71.04 9 ASP A N 6
ATOM 2802 C CA . ASP A 1 10 ? -10.009 4.973 -4.361 1.00 11.24 9 ASP A CA 6
ATOM 2803 C C . ASP A 1 10 ? -9.394 4.484 -5.666 1.00 11.22 9 ASP A C 6
ATOM 2804 O O . ASP A 1 10 ? -9.912 4.760 -6.748 1.00 34.34 9 ASP A O 6
ATOM 2813 N N . CYS A 1 11 ? -8.265 3.800 -5.563 1.00 44.22 10 CYS A N 6
ATOM 2814 C CA . CYS A 1 11 ? -7.553 3.317 -6.741 1.00 51.22 10 CYS A CA 6
ATOM 2815 C C . CYS A 1 11 ? -7.235 1.833 -6.584 1.00 43.54 10 CYS A C 6
ATOM 2816 O O . CYS A 1 11 ? -7.221 1.306 -5.467 1.00 43.41 10 CYS A O 6
ATOM 2824 N N . LYS A 1 12 ? -6.967 1.168 -7.701 1.00 64.03 11 LYS A N 6
ATOM 2825 C CA . LYS A 1 12 ? -6.767 -0.275 -7.719 1.00 34.32 11 LYS A CA 6
ATOM 2826 C C . LYS A 1 12 ? -5.635 -0.636 -8.675 1.00 44.03 11 LYS A C 6
ATOM 2827 O O . LYS A 1 12 ? -5.293 0.144 -9.566 1.00 55.32 11 LYS A O 6
ATOM 2846 N N . LYS A 1 13 ? -5.060 -1.817 -8.488 1.00 22.33 12 LYS A N 6
ATOM 2847 C CA . LYS A 1 13 ? -3.925 -2.258 -9.289 1.00 62.12 12 LYS A CA 6
ATOM 2848 C C . LYS A 1 13 ? -4.393 -2.964 -10.559 1.00 53.43 12 LYS A C 6
ATOM 2849 O O . LYS A 1 13 ? -5.464 -3.575 -10.583 1.00 11.12 12 LYS A O 6
ATOM 2868 N N . PHE A 1 14 ? -3.590 -2.862 -11.609 1.00 12.00 13 PHE A N 6
ATOM 2869 C CA . PHE A 1 14 ? -3.790 -3.641 -12.823 1.00 54.10 13 PHE A CA 6
ATOM 2870 C C . PHE A 1 14 ? -2.434 -4.128 -13.322 1.00 21.52 13 PHE A C 6
ATOM 2871 O O . PHE A 1 14 ? -1.406 -3.508 -13.031 1.00 35.14 13 PHE A O 6
ATOM 2888 N N . ALA A 1 15 ? -2.427 -5.225 -14.066 1.00 72.55 14 ALA A N 6
ATOM 2889 C CA . ALA A 1 15 ? -1.180 -5.812 -14.548 1.00 33.34 14 ALA A CA 6
ATOM 2890 C C . ALA A 1 15 ? -0.705 -5.098 -15.813 1.00 22.15 14 ALA A C 6
ATOM 2891 O O . ALA A 1 15 ? -1.502 -4.793 -16.702 1.00 14.30 14 ALA A O 6
ATOM 2898 N N . CYS A 1 16 ? 0.595 -4.834 -15.880 1.00 43.51 15 CYS A N 6
ATOM 2899 C CA . CYS A 1 16 ? 1.188 -4.096 -16.988 1.00 34.54 15 CYS A CA 6
ATOM 2900 C C . CYS A 1 16 ? 2.547 -4.675 -17.352 1.00 73.01 15 CYS A C 6
ATOM 2901 O O . CYS A 1 16 ? 3.070 -5.547 -16.653 1.00 23.20 15 CYS A O 6
ATOM 2909 N N . ARG A 1 17 ? 3.105 -4.196 -18.454 1.00 44.41 16 ARG A N 6
ATOM 2910 C CA . ARG A 1 17 ? 4.439 -4.590 -18.887 1.00 23.13 16 ARG A CA 6
ATOM 2911 C C . ARG A 1 17 ? 5.441 -3.540 -18.402 1.00 72.22 16 ARG A C 6
ATOM 2912 O O . ARG A 1 17 ? 5.090 -2.361 -18.293 1.00 3.14 16 ARG A O 6
ATOM 2933 N N . LYS A 1 18 ? 6.669 -3.975 -18.114 1.00 34.43 17 LYS A N 6
ATOM 2934 C CA . LYS A 1 18 ? 7.734 -3.095 -17.615 1.00 45.13 17 LYS A CA 6
ATOM 2935 C C . LYS A 1 18 ? 7.772 -1.780 -18.411 1.00 73.23 17 LYS A C 6
ATOM 2936 O O . LYS A 1 18 ? 7.686 -1.807 -19.645 1.00 65.45 17 LYS A O 6
ATOM 2955 N N . PRO A 1 19 ? 7.931 -0.602 -17.752 1.00 22.43 18 PRO A N 6
ATOM 2956 C CA . PRO A 1 19 ? 8.214 -0.463 -16.302 1.00 12.13 18 PRO A CA 6
ATOM 2957 C C . PRO A 1 19 ? 7.058 -0.878 -15.374 1.00 60.04 18 PRO A C 6
ATOM 2958 O O . PRO A 1 19 ? 5.999 -1.311 -15.826 1.00 62.44 18 PRO A O 6
ATOM 2969 N N . LYS A 1 20 ? 7.273 -0.704 -14.065 1.00 34.21 19 LYS A N 6
ATOM 2970 C CA . LYS A 1 20 ? 6.443 -1.348 -13.040 1.00 1.11 19 LYS A CA 6
ATOM 2971 C C . LYS A 1 20 ? 5.605 -0.365 -12.219 1.00 62.02 19 LYS A C 6
ATOM 2972 O O . LYS A 1 20 ? 4.939 -0.768 -11.257 1.00 33.00 19 LYS A O 6
ATOM 2991 N N . VAL A 1 21 ? 5.624 0.910 -12.580 1.00 15.21 20 VAL A N 6
ATOM 2992 C CA . VAL A 1 21 ? 4.836 1.913 -11.857 1.00 63.45 20 VAL A CA 6
ATOM 2993 C C . VAL A 1 21 ? 3.819 2.578 -12.789 1.00 11.45 20 VAL A C 6
ATOM 2994 O O . VAL A 1 21 ? 4.122 3.569 -13.450 1.00 2.02 20 VAL A O 6
ATOM 3007 N N . PRO A 1 22 ? 2.604 2.010 -12.889 1.00 23.42 21 PRO A N 6
ATOM 3008 C CA . PRO A 1 22 ? 1.521 2.604 -13.674 1.00 13.30 21 PRO A CA 6
ATOM 3009 C C . PRO A 1 22 ? 0.974 3.868 -13.008 1.00 4.41 21 PRO A C 6
ATOM 3010 O O . PRO A 1 22 ? 0.548 3.837 -11.851 1.00 50.00 21 PRO A O 6
ATOM 3021 N N . LYS A 1 23 ? 1.014 4.979 -13.732 1.00 33.23 22 LYS A N 6
ATOM 3022 C CA . LYS A 1 23 ? 0.513 6.252 -13.226 1.00 55.43 22 LYS A CA 6
ATOM 3023 C C . LYS A 1 23 ? -0.746 6.655 -13.995 1.00 63.33 22 LYS A C 6
ATOM 3024 O O . LYS A 1 23 ? -0.683 6.965 -15.189 1.00 70.24 22 LYS A O 6
ATOM 3043 N N . CYS A 1 24 ? -1.886 6.624 -13.313 1.00 62.11 23 CYS A N 6
ATOM 3044 C CA . CYS A 1 24 ? -3.169 6.957 -13.928 1.00 15.34 23 CYS A CA 6
ATOM 3045 C C . CYS A 1 24 ? -3.620 8.358 -13.526 1.00 75.24 23 CYS A C 6
ATOM 3046 O O . CYS A 1 24 ? -4.018 8.586 -12.383 1.00 31.41 23 CYS A O 6
ATOM 3054 N N . ILE A 1 25 ? -3.545 9.298 -14.464 1.00 2.32 24 ILE A N 6
ATOM 3055 C CA . ILE A 1 25 ? -3.979 10.670 -14.223 1.00 2.14 24 ILE A CA 6
ATOM 3056 C C . ILE A 1 25 ? -5.059 11.071 -15.232 1.00 5.02 24 ILE A C 6
ATOM 3057 O O . ILE A 1 25 ? -4.804 11.115 -16.433 1.00 44.02 24 ILE A O 6
ATOM 3073 N N . ASN A 1 26 ? -6.269 11.328 -14.729 1.00 70.50 25 ASN A N 6
ATOM 3074 C CA . ASN A 1 26 ? -7.379 11.813 -15.557 1.00 60.43 25 ASN A CA 6
ATOM 3075 C C . ASN A 1 26 ? -7.646 10.848 -16.720 1.00 21.23 25 ASN A C 6
ATOM 3076 O O . ASN A 1 26 ? -7.918 11.261 -17.847 1.00 20.43 25 ASN A O 6
ATOM 3087 N N . GLY A 1 27 ? -7.555 9.554 -16.434 1.00 11.41 26 GLY A N 6
ATOM 3088 C CA . GLY A 1 27 ? -7.791 8.540 -17.451 1.00 42.33 26 GLY A CA 6
ATOM 3089 C C . GLY A 1 27 ? -6.519 8.142 -18.176 1.00 41.02 26 GLY A C 6
ATOM 3090 O O . GLY A 1 27 ? -6.407 7.020 -18.673 1.00 64.13 26 GLY A O 6
ATOM 3094 N N . PHE A 1 28 ? -5.553 9.053 -18.217 1.00 53.51 27 PHE A N 6
ATOM 3095 C CA . PHE A 1 28 ? -4.280 8.809 -18.892 1.00 33.10 27 PHE A CA 6
ATOM 3096 C C . PHE A 1 28 ? -3.428 7.846 -18.066 1.00 22.43 27 PHE A C 6
ATOM 3097 O O . PHE A 1 28 ? -2.871 8.229 -17.034 1.00 72.14 27 PHE A O 6
ATOM 3114 N N . CYS A 1 29 ? -3.352 6.593 -18.504 1.00 71.03 28 CYS A N 6
ATOM 3115 C CA . CYS A 1 29 ? -2.600 5.568 -17.786 1.00 11.11 28 CYS A CA 6
ATOM 3116 C C . CYS A 1 29 ? -1.451 5.032 -18.635 1.00 32.42 28 CYS A C 6
ATOM 3117 O O . CYS A 1 29 ? -1.663 4.551 -19.751 1.00 33.11 28 CYS A O 6
ATOM 3125 N N . LYS A 1 30 ? -0.244 5.119 -18.092 1.00 54.53 29 LYS A N 6
ATOM 3126 C CA . LYS A 1 30 ? 0.945 4.527 -18.703 1.00 12.13 29 LYS A CA 6
ATOM 3127 C C . LYS A 1 30 ? 1.855 4.026 -17.591 1.00 34.30 29 LYS A C 6
ATOM 3128 O O . LYS A 1 30 ? 1.678 4.404 -16.431 1.00 72.21 29 LYS A O 6
ATOM 3147 N N . CYS A 1 31 ? 2.829 3.194 -17.936 1.00 71.11 30 CYS A N 6
ATOM 3148 C CA . CYS A 1 31 ? 3.690 2.577 -16.933 1.00 30.31 30 CYS A CA 6
ATOM 3149 C C . CYS A 1 31 ? 5.110 3.136 -17.009 1.00 32.32 30 CYS A C 6
ATOM 3150 O O . CYS A 1 31 ? 5.759 3.111 -18.057 1.00 61.41 30 CYS A O 6
ATOM 3158 N N . VAL A 1 32 ? 5.560 3.656 -15.871 1.00 1.54 31 VAL A N 6
ATOM 3159 C CA . VAL A 1 32 ? 6.843 4.333 -15.736 1.00 4.20 31 VAL A CA 6
ATOM 3160 C C . VAL A 1 32 ? 7.610 3.761 -14.548 1.00 43.43 31 VAL A C 6
ATOM 3161 O O . VAL A 1 32 ? 7.092 2.905 -13.828 1.00 13.01 31 VAL A O 6
ATOM 3174 N N . ARG A 1 33 ? 8.863 4.171 -14.392 1.00 60.33 32 ARG A N 6
ATOM 3175 C CA . ARG A 1 33 ? 9.669 3.766 -13.241 1.00 1.40 32 ARG A CA 6
ATOM 3176 C C . ARG A 1 33 ? 10.349 4.987 -12.624 1.00 73.13 32 ARG A C 6
ATOM 3177 O O . ARG A 1 33 ? 10.808 5.866 -13.387 1.00 12.51 32 ARG A O 6
ATOM 3199 N N . ALA A 1 1 ? 2.963 1.584 -0.515 1.00 31.22 0 ALA A N 7
ATOM 3200 C CA . ALA A 1 1 ? 3.316 1.678 -1.948 1.00 22.12 0 ALA A CA 7
ATOM 3201 C C . ALA A 1 1 ? 2.179 2.336 -2.722 1.00 62.10 0 ALA A C 7
ATOM 3202 O O . ALA A 1 1 ? 1.242 1.669 -3.170 1.00 65.41 0 ALA A O 7
ATOM 3211 N N . THR A 1 2 ? 2.252 3.653 -2.846 1.00 62.04 1 THR A N 7
ATOM 3212 C CA . THR A 1 2 ? 1.218 4.426 -3.515 1.00 72.31 1 THR A CA 7
ATOM 3213 C C . THR A 1 2 ? 1.551 4.598 -4.996 1.00 55.35 1 THR A C 7
ATOM 3214 O O . THR A 1 2 ? 2.715 4.785 -5.361 1.00 11.21 1 THR A O 7
ATOM 3225 N N . LYS A 1 3 ? 0.530 4.520 -5.843 1.00 14.50 2 LYS A N 7
ATOM 3226 C CA . LYS A 1 3 ? 0.699 4.679 -7.283 1.00 63.34 2 LYS A CA 7
ATOM 3227 C C . LYS A 1 3 ? 0.018 5.971 -7.739 1.00 74.43 2 LYS A C 7
ATOM 3228 O O . LYS A 1 3 ? -1.140 6.213 -7.401 1.00 74.21 2 LYS A O 7
ATOM 3247 N N . PRO A 1 4 ? 0.737 6.825 -8.495 1.00 45.23 3 PRO A N 7
ATOM 3248 C CA . PRO A 1 4 ? 0.216 8.121 -8.956 1.00 63.32 3 PRO A CA 7
ATOM 3249 C C . PRO A 1 4 ? -1.019 7.975 -9.849 1.00 11.51 3 PRO A C 7
ATOM 3250 O O . PRO A 1 4 ? -0.930 7.985 -11.080 1.00 30.13 3 PRO A O 7
ATOM 3261 N N . CYS A 1 5 ? -2.166 7.803 -9.209 1.00 35.11 4 CYS A N 7
ATOM 3262 C CA . CYS A 1 5 ? -3.444 7.728 -9.898 1.00 73.42 4 CYS A CA 7
ATOM 3263 C C . CYS A 1 5 ? -4.277 8.943 -9.510 1.00 4.43 4 CYS A C 7
ATOM 3264 O O . CYS A 1 5 ? -4.327 9.293 -8.322 1.00 71.03 4 CYS A O 7
ATOM 3272 N N . GLN A 1 6 ? -4.919 9.569 -10.516 1.00 40.35 5 GLN A N 7
ATOM 3273 C CA . GLN A 1 6 ? -5.687 10.814 -10.343 1.00 65.32 5 GLN A CA 7
ATOM 3274 C C . GLN A 1 6 ? -6.290 10.911 -8.943 1.00 70.34 5 GLN A C 7
ATOM 3275 O O . GLN A 1 6 ? -6.093 11.901 -8.232 1.00 32.04 5 GLN A O 7
ATOM 3289 N N . SER A 1 7 ? -7.020 9.874 -8.561 1.00 53.33 6 SER A N 7
ATOM 3290 C CA . SER A 1 7 ? -7.499 9.732 -7.200 1.00 44.24 6 SER A CA 7
ATOM 3291 C C . SER A 1 7 ? -7.106 8.353 -6.684 1.00 24.34 6 SER A C 7
ATOM 3292 O O . SER A 1 7 ? -7.914 7.423 -6.688 1.00 55.24 6 SER A O 7
ATOM 3300 N N . ASP A 1 8 ? -5.829 8.213 -6.323 1.00 10.45 7 ASP A N 7
ATOM 3301 C CA . ASP A 1 8 ? -5.318 6.983 -5.700 1.00 72.45 7 ASP A CA 7
ATOM 3302 C C . ASP A 1 8 ? -6.258 6.470 -4.603 1.00 71.14 7 ASP A C 7
ATOM 3303 O O . ASP A 1 8 ? -6.317 5.267 -4.337 1.00 63.12 7 ASP A O 7
ATOM 3312 N N . LYS A 1 9 ? -6.990 7.396 -3.974 1.00 30.02 8 LYS A N 7
ATOM 3313 C CA . LYS A 1 9 ? -7.992 7.057 -2.962 1.00 70.14 8 LYS A CA 7
ATOM 3314 C C . LYS A 1 9 ? -8.918 5.952 -3.477 1.00 12.13 8 LYS A C 7
ATOM 3315 O O . LYS A 1 9 ? -9.260 5.014 -2.750 1.00 73.11 8 LYS A O 7
ATOM 3334 N N . ASP A 1 10 ? -9.313 6.073 -4.742 1.00 71.04 9 ASP A N 7
ATOM 3335 C CA . ASP A 1 10 ? -10.119 5.058 -5.417 1.00 11.24 9 ASP A CA 7
ATOM 3336 C C . ASP A 1 10 ? -9.420 4.642 -6.708 1.00 11.22 9 ASP A C 7
ATOM 3337 O O . ASP A 1 10 ? -9.651 5.226 -7.769 1.00 34.34 9 ASP A O 7
ATOM 3346 N N . CYS A 1 11 ? -8.520 3.667 -6.604 1.00 44.22 10 CYS A N 7
ATOM 3347 C CA . CYS A 1 11 ? -7.761 3.194 -7.759 1.00 51.22 10 CYS A CA 7
ATOM 3348 C C . CYS A 1 11 ? -7.062 1.878 -7.423 1.00 43.54 10 CYS A C 7
ATOM 3349 O O . CYS A 1 11 ? -6.616 1.673 -6.290 1.00 43.41 10 CYS A O 7
ATOM 3357 N N . LYS A 1 12 ? -6.957 0.996 -8.413 1.00 64.03 11 LYS A N 7
ATOM 3358 C CA . LYS A 1 12 ? -6.412 -0.347 -8.211 1.00 34.32 11 LYS A CA 7
ATOM 3359 C C . LYS A 1 12 ? -5.141 -0.550 -9.032 1.00 44.03 11 LYS A C 7
ATOM 3360 O O . LYS A 1 12 ? -4.968 0.063 -10.086 1.00 55.32 11 LYS A O 7
ATOM 3379 N N . LYS A 1 13 ? -4.260 -1.411 -8.540 1.00 22.33 12 LYS A N 7
ATOM 3380 C CA . LYS A 1 13 ? -2.983 -1.679 -9.192 1.00 62.12 12 LYS A CA 7
ATOM 3381 C C . LYS A 1 13 ? -3.148 -2.715 -10.306 1.00 53.43 12 LYS A C 7
ATOM 3382 O O . LYS A 1 13 ? -3.333 -3.903 -10.040 1.00 11.12 12 LYS A O 7
ATOM 3401 N N . PHE A 1 14 ? -3.104 -2.250 -11.547 1.00 12.00 13 PHE A N 7
ATOM 3402 C CA . PHE A 1 14 ? -3.139 -3.135 -12.706 1.00 54.10 13 PHE A CA 7
ATOM 3403 C C . PHE A 1 14 ? -1.726 -3.598 -13.049 1.00 21.52 13 PHE A C 7
ATOM 3404 O O . PHE A 1 14 ? -0.785 -2.802 -13.030 1.00 35.14 13 PHE A O 7
ATOM 3421 N N . ALA A 1 15 ? -1.582 -4.885 -13.348 1.00 72.55 14 ALA A N 7
ATOM 3422 C CA . ALA A 1 15 ? -0.285 -5.450 -13.699 1.00 33.34 14 ALA A CA 7
ATOM 3423 C C . ALA A 1 15 ? 0.017 -5.203 -15.178 1.00 22.15 14 ALA A C 7
ATOM 3424 O O . ALA A 1 15 ? -0.617 -5.786 -16.058 1.00 14.30 14 ALA A O 7
ATOM 3431 N N . CYS A 1 16 ? 0.970 -4.315 -15.442 1.00 43.51 15 CYS A N 7
ATOM 3432 C CA . CYS A 1 16 ? 1.372 -3.990 -16.807 1.00 34.54 15 CYS A CA 7
ATOM 3433 C C . CYS A 1 16 ? 2.821 -4.401 -17.039 1.00 73.01 15 CYS A C 7
ATOM 3434 O O . CYS A 1 16 ? 3.526 -4.780 -16.099 1.00 23.20 15 CYS A O 7
ATOM 3442 N N . ARG A 1 17 ? 3.258 -4.338 -18.293 1.00 44.41 16 ARG A N 7
ATOM 3443 C CA . ARG A 1 17 ? 4.665 -4.537 -18.619 1.00 23.13 16 ARG A CA 7
ATOM 3444 C C . ARG A 1 17 ? 5.497 -3.449 -17.944 1.00 72.22 16 ARG A C 7
ATOM 3445 O O . ARG A 1 17 ? 5.018 -2.326 -17.755 1.00 3.14 16 ARG A O 7
ATOM 3466 N N . LYS A 1 18 ? 6.733 -3.785 -17.585 1.00 34.43 17 LYS A N 7
ATOM 3467 C CA . LYS A 1 18 ? 7.602 -2.863 -16.853 1.00 45.13 17 LYS A CA 7
ATOM 3468 C C . LYS A 1 18 ? 7.835 -1.581 -17.664 1.00 73.23 17 LYS A C 7
ATOM 3469 O O . LYS A 1 18 ? 7.753 -1.609 -18.896 1.00 65.45 17 LYS A O 7
ATOM 3488 N N . PRO A 1 19 ? 8.135 -0.432 -17.009 1.00 22.43 18 PRO A N 7
ATOM 3489 C CA . PRO A 1 19 ? 8.348 -0.325 -15.547 1.00 12.13 18 PRO A CA 7
ATOM 3490 C C . PRO A 1 19 ? 7.082 -0.600 -14.714 1.00 60.04 18 PRO A C 7
ATOM 3491 O O . PRO A 1 19 ? 5.997 -0.807 -15.259 1.00 62.44 18 PRO A O 7
ATOM 3502 N N . LYS A 1 20 ? 7.232 -0.574 -13.388 1.00 34.21 19 LYS A N 7
ATOM 3503 C CA . LYS A 1 20 ? 6.279 -1.233 -12.486 1.00 1.11 19 LYS A CA 7
ATOM 3504 C C . LYS A 1 20 ? 5.266 -0.298 -11.834 1.00 62.02 19 LYS A C 7
ATOM 3505 O O . LYS A 1 20 ? 4.462 -0.748 -11.013 1.00 33.00 19 LYS A O 7
ATOM 3524 N N . VAL A 1 21 ? 5.277 0.975 -12.179 1.00 15.21 20 VAL A N 7
ATOM 3525 C CA . VAL A 1 21 ? 4.391 1.934 -11.508 1.00 63.45 20 VAL A CA 7
ATOM 3526 C C . VAL A 1 21 ? 3.355 2.533 -12.465 1.00 11.45 20 VAL A C 7
ATOM 3527 O O . VAL A 1 21 ? 3.669 3.413 -13.265 1.00 2.02 20 VAL A O 7
ATOM 3540 N N . PRO A 1 22 ? 2.098 2.053 -12.399 1.00 23.42 21 PRO A N 7
ATOM 3541 C CA . PRO A 1 22 ? 1.004 2.588 -13.218 1.00 13.30 21 PRO A CA 7
ATOM 3542 C C . PRO A 1 22 ? 0.616 4.007 -12.789 1.00 4.41 21 PRO A C 7
ATOM 3543 O O . PRO A 1 22 ? 0.106 4.223 -11.686 1.00 50.00 21 PRO A O 7
ATOM 3554 N N . LYS A 1 23 ? 0.902 4.972 -13.655 1.00 33.23 22 LYS A N 7
ATOM 3555 C CA . LYS A 1 23 ? 0.573 6.373 -13.414 1.00 55.43 22 LYS A CA 7
ATOM 3556 C C . LYS A 1 23 ? -0.563 6.795 -14.343 1.00 63.33 22 LYS A C 7
ATOM 3557 O O . LYS A 1 23 ? -0.350 6.979 -15.547 1.00 70.24 22 LYS A O 7
ATOM 3576 N N . CYS A 1 24 ? -1.769 6.907 -13.793 1.00 62.11 23 CYS A N 7
ATOM 3577 C CA . CYS A 1 24 ? -2.959 7.235 -14.580 1.00 15.34 23 CYS A CA 7
ATOM 3578 C C . CYS A 1 24 ? -3.461 8.644 -14.253 1.00 75.24 23 CYS A C 7
ATOM 3579 O O . CYS A 1 24 ? -3.970 8.890 -13.155 1.00 31.41 23 CYS A O 7
ATOM 3587 N N . ILE A 1 25 ? -3.320 9.567 -15.210 1.00 2.32 24 ILE A N 7
ATOM 3588 C CA . ILE A 1 25 ? -3.769 10.950 -15.033 1.00 2.14 24 ILE A CA 7
ATOM 3589 C C . ILE A 1 25 ? -4.654 11.380 -16.207 1.00 5.02 24 ILE A C 7
ATOM 3590 O O . ILE A 1 25 ? -4.262 11.246 -17.370 1.00 44.02 24 ILE A O 7
ATOM 3606 N N . ASN A 1 26 ? -5.854 11.872 -15.894 1.00 70.50 25 ASN A N 7
ATOM 3607 C CA . ASN A 1 26 ? -6.783 12.407 -16.900 1.00 60.43 25 ASN A CA 7
ATOM 3608 C C . ASN A 1 26 ? -7.081 11.379 -17.987 1.00 21.23 25 ASN A C 7
ATOM 3609 O O . ASN A 1 26 ? -7.319 11.733 -19.143 1.00 20.43 25 ASN A O 7
ATOM 3620 N N . GLY A 1 27 ? -7.101 10.105 -17.606 1.00 11.41 26 GLY A N 7
ATOM 3621 C CA . GLY A 1 27 ? -7.365 9.038 -18.558 1.00 42.33 26 GLY A CA 7
ATOM 3622 C C . GLY A 1 27 ? -6.114 8.579 -19.285 1.00 41.02 26 GLY A C 7
ATOM 3623 O O . GLY A 1 27 ? -6.071 7.465 -19.819 1.00 64.13 26 GLY A O 7
ATOM 3627 N N . PHE A 1 28 ? -5.094 9.433 -19.312 1.00 53.51 27 PHE A N 7
ATOM 3628 C CA . PHE A 1 28 ? -3.825 9.101 -19.947 1.00 33.10 27 PHE A CA 7
ATOM 3629 C C . PHE A 1 28 ? -2.932 8.400 -18.932 1.00 22.43 27 PHE A C 7
ATOM 3630 O O . PHE A 1 28 ? -2.454 9.022 -17.981 1.00 72.14 27 PHE A O 7
ATOM 3647 N N . CYS A 1 29 ? -2.727 7.104 -19.113 1.00 71.03 28 CYS A N 7
ATOM 3648 C CA . CYS A 1 29 ? -1.963 6.325 -18.152 1.00 11.11 28 CYS A CA 7
ATOM 3649 C C . CYS A 1 29 ? -0.819 5.580 -18.829 1.00 32.42 28 CYS A C 7
ATOM 3650 O O . CYS A 1 29 ? -0.993 4.966 -19.884 1.00 33.11 28 CYS A O 7
ATOM 3658 N N . LYS A 1 30 ? 0.348 5.659 -18.205 1.00 54.53 29 LYS A N 7
ATOM 3659 C CA . LYS A 1 30 ? 1.540 4.934 -18.637 1.00 12.13 29 LYS A CA 7
ATOM 3660 C C . LYS A 1 30 ? 2.127 4.206 -17.434 1.00 34.30 29 LYS A C 7
ATOM 3661 O O . LYS A 1 30 ? 1.684 4.422 -16.304 1.00 72.21 29 LYS A O 7
ATOM 3680 N N . CYS A 1 31 ? 3.121 3.359 -17.662 1.00 71.11 30 CYS A N 7
ATOM 3681 C CA . CYS A 1 31 ? 3.794 2.670 -16.568 1.00 30.31 30 CYS A CA 7
ATOM 3682 C C . CYS A 1 31 ? 5.211 3.231 -16.433 1.00 32.32 30 CYS A C 7
ATOM 3683 O O . CYS A 1 31 ? 5.985 3.233 -17.396 1.00 61.41 30 CYS A O 7
ATOM 3691 N N . VAL A 1 32 ? 5.532 3.723 -15.240 1.00 1.54 31 VAL A N 7
ATOM 3692 C CA . VAL A 1 32 ? 6.774 4.447 -14.993 1.00 4.20 31 VAL A CA 7
ATOM 3693 C C . VAL A 1 32 ? 7.619 3.745 -13.936 1.00 43.43 31 VAL A C 7
ATOM 3694 O O . VAL A 1 32 ? 7.171 2.777 -13.301 1.00 13.01 31 VAL A O 7
ATOM 3707 N N . ARG A 1 33 ? 8.845 4.231 -13.774 1.00 60.33 32 ARG A N 7
ATOM 3708 C CA . ARG A 1 33 ? 9.834 3.623 -12.892 1.00 1.40 32 ARG A CA 7
ATOM 3709 C C . ARG A 1 33 ? 9.623 4.060 -11.441 1.00 73.13 32 ARG A C 7
ATOM 3710 O O . ARG A 1 33 ? 9.843 5.251 -11.143 1.00 12.51 32 ARG A O 7
ATOM 3732 N N . ALA A 1 1 ? 2.379 -0.764 -2.171 1.00 31.22 0 ALA A N 8
ATOM 3733 C CA . ALA A 1 1 ? 2.800 0.586 -2.604 1.00 22.12 0 ALA A CA 8
ATOM 3734 C C . ALA A 1 1 ? 1.758 1.192 -3.540 1.00 62.10 0 ALA A C 8
ATOM 3735 O O . ALA A 1 1 ? 1.281 0.528 -4.464 1.00 65.41 0 ALA A O 8
ATOM 3744 N N . THR A 1 2 ? 1.397 2.446 -3.292 1.00 62.04 1 THR A N 8
ATOM 3745 C CA . THR A 1 2 ? 0.427 3.141 -4.124 1.00 72.31 1 THR A CA 8
ATOM 3746 C C . THR A 1 2 ? 1.117 3.748 -5.347 1.00 55.35 1 THR A C 8
ATOM 3747 O O . THR A 1 2 ? 2.260 4.213 -5.260 1.00 11.21 1 THR A O 8
ATOM 3758 N N . LYS A 1 3 ? 0.430 3.725 -6.482 1.00 14.50 2 LYS A N 8
ATOM 3759 C CA . LYS A 1 3 ? 0.941 4.320 -7.711 1.00 63.34 2 LYS A CA 8
ATOM 3760 C C . LYS A 1 3 ? 0.345 5.716 -7.866 1.00 74.43 2 LYS A C 8
ATOM 3761 O O . LYS A 1 3 ? -0.875 5.842 -7.936 1.00 74.21 2 LYS A O 8
ATOM 3780 N N . PRO A 1 4 ? 1.190 6.776 -7.889 1.00 45.23 3 PRO A N 8
ATOM 3781 C CA . PRO A 1 4 ? 0.723 8.171 -8.004 1.00 63.32 3 PRO A CA 8
ATOM 3782 C C . PRO A 1 4 ? -0.283 8.363 -9.144 1.00 11.51 3 PRO A C 8
ATOM 3783 O O . PRO A 1 4 ? 0.084 8.695 -10.272 1.00 30.13 3 PRO A O 8
ATOM 3794 N N . CYS A 1 5 ? -1.550 8.136 -8.833 1.00 35.11 4 CYS A N 8
ATOM 3795 C CA . CYS A 1 5 ? -2.615 8.129 -9.825 1.00 73.42 4 CYS A CA 8
ATOM 3796 C C . CYS A 1 5 ? -3.636 9.217 -9.503 1.00 4.43 4 CYS A C 8
ATOM 3797 O O . CYS A 1 5 ? -3.869 9.521 -8.320 1.00 71.03 4 CYS A O 8
ATOM 3805 N N . GLN A 1 6 ? -4.251 9.784 -10.559 1.00 40.35 5 GLN A N 8
ATOM 3806 C CA . GLN A 1 6 ? -5.170 10.926 -10.436 1.00 65.32 5 GLN A CA 8
ATOM 3807 C C . GLN A 1 6 ? -6.024 10.796 -9.182 1.00 70.34 5 GLN A C 8
ATOM 3808 O O . GLN A 1 6 ? -6.100 11.718 -8.368 1.00 32.04 5 GLN A O 8
ATOM 3822 N N . SER A 1 7 ? -6.639 9.637 -9.025 1.00 53.33 6 SER A N 8
ATOM 3823 C CA . SER A 1 7 ? -7.356 9.312 -7.808 1.00 44.24 6 SER A CA 8
ATOM 3824 C C . SER A 1 7 ? -6.751 8.065 -7.174 1.00 24.34 6 SER A C 8
ATOM 3825 O O . SER A 1 7 ? -7.308 6.972 -7.288 1.00 55.24 6 SER A O 8
ATOM 3833 N N . ASP A 1 8 ? -5.564 8.218 -6.573 1.00 10.45 7 ASP A N 8
ATOM 3834 C CA . ASP A 1 8 ? -4.969 7.165 -5.727 1.00 72.45 7 ASP A CA 8
ATOM 3835 C C . ASP A 1 8 ? -6.049 6.518 -4.858 1.00 71.14 7 ASP A C 8
ATOM 3836 O O . ASP A 1 8 ? -6.044 5.309 -4.619 1.00 63.12 7 ASP A O 8
ATOM 3845 N N . LYS A 1 9 ? -6.970 7.357 -4.398 1.00 30.02 8 LYS A N 8
ATOM 3846 C CA . LYS A 1 9 ? -8.074 6.956 -3.532 1.00 70.14 8 LYS A CA 8
ATOM 3847 C C . LYS A 1 9 ? -8.892 5.800 -4.124 1.00 12.13 8 LYS A C 8
ATOM 3848 O O . LYS A 1 9 ? -9.409 4.957 -3.388 1.00 73.11 8 LYS A O 8
ATOM 3867 N N . ASP A 1 10 ? -9.001 5.750 -5.448 1.00 71.04 9 ASP A N 8
ATOM 3868 C CA . ASP A 1 10 ? -9.811 4.728 -6.113 1.00 11.24 9 ASP A CA 8
ATOM 3869 C C . ASP A 1 10 ? -9.064 4.107 -7.301 1.00 11.22 9 ASP A C 8
ATOM 3870 O O . ASP A 1 10 ? -9.650 3.394 -8.125 1.00 34.34 9 ASP A O 8
ATOM 3879 N N . CYS A 1 11 ? -7.762 4.363 -7.378 1.00 44.22 10 CYS A N 8
ATOM 3880 C CA . CYS A 1 11 ? -6.929 3.794 -8.437 1.00 51.22 10 CYS A CA 8
ATOM 3881 C C . CYS A 1 11 ? -6.178 2.582 -7.890 1.00 43.54 10 CYS A C 8
ATOM 3882 O O . CYS A 1 11 ? -5.823 2.543 -6.710 1.00 43.41 10 CYS A O 8
ATOM 3890 N N . LYS A 1 12 ? -5.941 1.595 -8.747 1.00 64.03 11 LYS A N 8
ATOM 3891 C CA . LYS A 1 12 ? -5.411 0.302 -8.310 1.00 34.32 11 LYS A CA 8
ATOM 3892 C C . LYS A 1 12 ? -4.153 -0.080 -9.087 1.00 44.03 11 LYS A C 8
ATOM 3893 O O . LYS A 1 12 ? -3.927 0.396 -10.201 1.00 55.32 11 LYS A O 8
ATOM 3912 N N . LYS A 1 13 ? -3.334 -0.938 -8.481 1.00 22.33 12 LYS A N 8
ATOM 3913 C CA . LYS A 1 13 ? -2.092 -1.391 -9.100 1.00 62.12 12 LYS A CA 8
ATOM 3914 C C . LYS A 1 13 ? -2.376 -2.486 -10.137 1.00 53.43 12 LYS A C 8
ATOM 3915 O O . LYS A 1 13 ? -2.642 -3.642 -9.792 1.00 11.12 12 LYS A O 8
ATOM 3934 N N . PHE A 1 14 ? -2.346 -2.100 -11.409 1.00 12.00 13 PHE A N 8
ATOM 3935 C CA . PHE A 1 14 ? -2.620 -3.019 -12.511 1.00 54.10 13 PHE A CA 8
ATOM 3936 C C . PHE A 1 14 ? -1.356 -3.777 -12.913 1.00 21.52 13 PHE A C 8
ATOM 3937 O O . PHE A 1 14 ? -0.239 -3.333 -12.640 1.00 35.14 13 PHE A O 8
ATOM 3954 N N . ALA A 1 15 ? -1.542 -4.923 -13.562 1.00 72.55 14 ALA A N 8
ATOM 3955 C CA . ALA A 1 15 ? -0.424 -5.723 -14.050 1.00 33.34 14 ALA A CA 8
ATOM 3956 C C . ALA A 1 15 ? 0.028 -5.208 -15.415 1.00 22.15 14 ALA A C 8
ATOM 3957 O O . ALA A 1 15 ? -0.741 -5.219 -16.379 1.00 14.30 14 ALA A O 8
ATOM 3964 N N . CYS A 1 16 ? 1.272 -4.755 -15.493 1.00 43.51 15 CYS A N 8
ATOM 3965 C CA . CYS A 1 16 ? 1.802 -4.169 -16.718 1.00 34.54 15 CYS A CA 8
ATOM 3966 C C . CYS A 1 16 ? 3.297 -4.437 -16.844 1.00 73.01 15 CYS A C 8
ATOM 3967 O O . CYS A 1 16 ? 3.978 -4.690 -15.848 1.00 23.20 15 CYS A O 8
ATOM 3975 N N . ARG A 1 17 ? 3.800 -4.372 -18.071 1.00 44.41 16 ARG A N 8
ATOM 3976 C CA . ARG A 1 17 ? 5.222 -4.565 -18.334 1.00 23.13 16 ARG A CA 8
ATOM 3977 C C . ARG A 1 17 ? 6.043 -3.509 -17.599 1.00 72.22 16 ARG A C 8
ATOM 3978 O O . ARG A 1 17 ? 5.588 -2.378 -17.421 1.00 3.14 16 ARG A O 8
ATOM 3999 N N . LYS A 1 18 ? 7.237 -3.900 -17.159 1.00 34.43 17 LYS A N 8
ATOM 4000 C CA . LYS A 1 18 ? 8.135 -3.011 -16.424 1.00 45.13 17 LYS A CA 8
ATOM 4001 C C . LYS A 1 18 ? 8.432 -1.750 -17.242 1.00 73.23 17 LYS A C 8
ATOM 4002 O O . LYS A 1 18 ? 8.509 -1.819 -18.471 1.00 65.45 17 LYS A O 8
ATOM 4021 N N . PRO A 1 19 ? 8.620 -0.574 -16.593 1.00 22.43 18 PRO A N 8
ATOM 4022 C CA . PRO A 1 19 ? 8.677 -0.419 -15.121 1.00 12.13 18 PRO A CA 8
ATOM 4023 C C . PRO A 1 19 ? 7.352 -0.717 -14.397 1.00 60.04 18 PRO A C 8
ATOM 4024 O O . PRO A 1 19 ? 6.376 -1.163 -15.002 1.00 62.44 18 PRO A O 8
ATOM 4035 N N . LYS A 1 20 ? 7.329 -0.479 -13.092 1.00 34.21 19 LYS A N 8
ATOM 4036 C CA . LYS A 1 20 ? 6.268 -1.000 -12.232 1.00 1.11 19 LYS A CA 8
ATOM 4037 C C . LYS A 1 20 ? 5.347 0.072 -11.648 1.00 62.02 19 LYS A C 8
ATOM 4038 O O . LYS A 1 20 ? 4.525 -0.238 -10.784 1.00 33.00 19 LYS A O 8
ATOM 4057 N N . VAL A 1 21 ? 5.461 1.320 -12.093 1.00 15.21 20 VAL A N 8
ATOM 4058 C CA . VAL A 1 21 ? 4.566 2.365 -11.596 1.00 63.45 20 VAL A CA 8
ATOM 4059 C C . VAL A 1 21 ? 3.677 2.893 -12.730 1.00 11.45 20 VAL A C 8
ATOM 4060 O O . VAL A 1 21 ? 4.043 3.825 -13.445 1.00 2.02 20 VAL A O 8
ATOM 4073 N N . PRO A 1 22 ? 2.509 2.250 -12.946 1.00 23.42 21 PRO A N 8
ATOM 4074 C CA . PRO A 1 22 ? 1.521 2.708 -13.918 1.00 13.30 21 PRO A CA 8
ATOM 4075 C C . PRO A 1 22 ? 0.550 3.710 -13.297 1.00 4.41 21 PRO A C 8
ATOM 4076 O O . PRO A 1 22 ? 0.003 3.469 -12.217 1.00 50.00 21 PRO A O 8
ATOM 4087 N N . LYS A 1 23 ? 0.342 4.838 -13.971 1.00 33.23 22 LYS A N 8
ATOM 4088 C CA . LYS A 1 23 ? -0.525 5.892 -13.452 1.00 55.43 22 LYS A CA 8
ATOM 4089 C C . LYS A 1 23 ? -1.556 6.301 -14.495 1.00 63.33 22 LYS A C 8
ATOM 4090 O O . LYS A 1 23 ? -1.281 6.268 -15.697 1.00 70.24 22 LYS A O 8
ATOM 4109 N N . CYS A 1 24 ? -2.748 6.656 -14.025 1.00 62.11 23 CYS A N 8
ATOM 4110 C CA . CYS A 1 24 ? -3.801 7.187 -14.881 1.00 15.34 23 CYS A CA 8
ATOM 4111 C C . CYS A 1 24 ? -4.214 8.574 -14.398 1.00 75.24 23 CYS A C 8
ATOM 4112 O O . CYS A 1 24 ? -4.649 8.735 -13.254 1.00 31.41 23 CYS A O 8
ATOM 4120 N N . ILE A 1 25 ? -4.049 9.572 -15.261 1.00 2.32 24 ILE A N 8
ATOM 4121 C CA . ILE A 1 25 ? -4.461 10.941 -14.960 1.00 2.14 24 ILE A CA 8
ATOM 4122 C C . ILE A 1 25 ? -5.258 11.508 -16.129 1.00 5.02 24 ILE A C 8
ATOM 4123 O O . ILE A 1 25 ? -4.728 11.649 -17.233 1.00 44.02 24 ILE A O 8
ATOM 4139 N N . ASN A 1 26 ? -6.538 11.792 -15.888 1.00 70.50 25 ASN A N 8
ATOM 4140 C CA . ASN A 1 26 ? -7.413 12.390 -16.901 1.00 60.43 25 ASN A CA 8
ATOM 4141 C C . ASN A 1 26 ? -7.438 11.534 -18.162 1.00 21.23 25 ASN A C 8
ATOM 4142 O O . ASN A 1 26 ? -7.505 12.043 -19.283 1.00 20.43 25 ASN A O 8
ATOM 4153 N N . GLY A 1 27 ? -7.391 10.222 -17.960 1.00 11.41 26 GLY A N 8
ATOM 4154 C CA . GLY A 1 27 ? -7.439 9.281 -19.063 1.00 42.33 26 GLY A CA 8
ATOM 4155 C C . GLY A 1 27 ? -6.062 8.821 -19.511 1.00 41.02 26 GLY A C 8
ATOM 4156 O O . GLY A 1 27 ? -5.918 7.718 -20.044 1.00 64.13 26 GLY A O 8
ATOM 4160 N N . PHE A 1 28 ? -5.045 9.647 -19.272 1.00 53.51 27 PHE A N 8
ATOM 4161 C CA . PHE A 1 28 ? -3.679 9.338 -19.696 1.00 33.10 27 PHE A CA 8
ATOM 4162 C C . PHE A 1 28 ? -3.074 8.257 -18.801 1.00 22.43 27 PHE A C 8
ATOM 4163 O O . PHE A 1 28 ? -2.721 8.519 -17.647 1.00 72.14 27 PHE A O 8
ATOM 4180 N N . CYS A 1 29 ? -2.978 7.040 -19.335 1.00 71.03 28 CYS A N 8
ATOM 4181 C CA . CYS A 1 29 ? -2.434 5.901 -18.599 1.00 11.11 28 CYS A CA 8
ATOM 4182 C C . CYS A 1 29 ? -1.160 5.382 -19.269 1.00 32.42 28 CYS A C 8
ATOM 4183 O O . CYS A 1 29 ? -1.140 5.128 -20.477 1.00 33.11 28 CYS A O 8
ATOM 4191 N N . LYS A 1 30 ? -0.098 5.234 -18.482 1.00 54.53 29 LYS A N 8
ATOM 4192 C CA . LYS A 1 30 ? 1.169 4.689 -18.971 1.00 12.13 29 LYS A CA 8
ATOM 4193 C C . LYS A 1 30 ? 1.888 3.964 -17.841 1.00 34.30 29 LYS A C 8
ATOM 4194 O O . LYS A 1 30 ? 1.529 4.132 -16.671 1.00 72.21 29 LYS A O 8
ATOM 4213 N N . CYS A 1 31 ? 2.899 3.173 -18.185 1.00 71.11 30 CYS A N 8
ATOM 4214 C CA . CYS A 1 31 ? 3.689 2.460 -17.189 1.00 30.31 30 CYS A CA 8
ATOM 4215 C C . CYS A 1 31 ? 5.134 2.953 -17.210 1.00 32.32 30 CYS A C 8
ATOM 4216 O O . CYS A 1 31 ? 5.811 2.898 -18.238 1.00 61.41 30 CYS A O 8
ATOM 4224 N N . VAL A 1 32 ? 5.595 3.420 -16.053 1.00 1.54 31 VAL A N 8
ATOM 4225 C CA . VAL A 1 32 ? 6.912 4.036 -15.897 1.00 4.20 31 VAL A CA 8
ATOM 4226 C C . VAL A 1 32 ? 7.386 3.868 -14.460 1.00 43.43 31 VAL A C 8
ATOM 4227 O O . VAL A 1 32 ? 6.671 3.302 -13.631 1.00 13.01 31 VAL A O 8
ATOM 4240 N N . ARG A 1 33 ? 8.629 4.245 -14.197 1.00 60.33 32 ARG A N 8
ATOM 4241 C CA . ARG A 1 33 ? 9.112 4.346 -12.826 1.00 1.40 32 ARG A CA 8
ATOM 4242 C C . ARG A 1 33 ? 8.719 5.718 -12.270 1.00 73.13 32 ARG A C 8
ATOM 4243 O O . ARG A 1 33 ? 9.380 6.715 -12.636 1.00 12.51 32 ARG A O 8
ATOM 4265 N N . ALA A 1 1 ? 4.112 11.648 -1.187 1.00 31.22 0 ALA A N 9
ATOM 4266 C CA . ALA A 1 1 ? 3.297 10.523 -1.692 1.00 22.12 0 ALA A CA 9
ATOM 4267 C C . ALA A 1 1 ? 3.043 10.679 -3.188 1.00 62.10 0 ALA A C 9
ATOM 4268 O O . ALA A 1 1 ? 2.581 11.726 -3.641 1.00 65.41 0 ALA A O 9
ATOM 4277 N N . THR A 1 2 ? 3.365 9.640 -3.952 1.00 62.04 1 THR A N 9
ATOM 4278 C CA . THR A 1 2 ? 3.117 9.632 -5.390 1.00 72.31 1 THR A CA 9
ATOM 4279 C C . THR A 1 2 ? 1.744 9.026 -5.680 1.00 55.35 1 THR A C 9
ATOM 4280 O O . THR A 1 2 ? 1.287 8.136 -4.955 1.00 11.21 1 THR A O 9
ATOM 4291 N N . LYS A 1 3 ? 1.081 9.520 -6.720 1.00 14.50 2 LYS A N 9
ATOM 4292 C CA . LYS A 1 3 ? -0.248 9.042 -7.079 1.00 63.34 2 LYS A CA 9
ATOM 4293 C C . LYS A 1 3 ? -0.160 8.008 -8.204 1.00 74.43 2 LYS A C 9
ATOM 4294 O O . LYS A 1 3 ? 0.376 8.294 -9.279 1.00 74.21 2 LYS A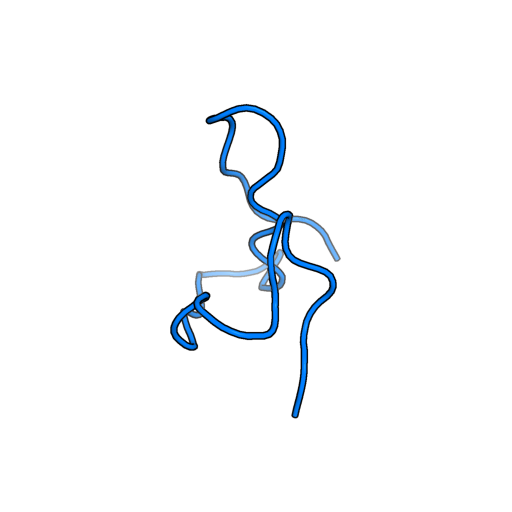 O 9
ATOM 4313 N N . PRO A 1 4 ? -0.646 6.777 -7.957 1.00 45.23 3 PRO A N 9
ATOM 4314 C CA . PRO A 1 4 ? -0.721 5.732 -8.982 1.00 63.32 3 PRO A CA 9
ATOM 4315 C C . PRO A 1 4 ? -1.855 6.002 -9.973 1.00 11.51 3 PRO A C 9
ATOM 4316 O O . PRO A 1 4 ? -1.668 5.925 -11.189 1.00 30.13 3 PRO A O 9
ATOM 4327 N N . CYS A 1 5 ? -3.026 6.338 -9.434 1.00 35.11 4 CYS A N 9
ATOM 4328 C CA . CYS A 1 5 ? -4.211 6.600 -10.243 1.00 73.42 4 CYS A CA 9
ATOM 4329 C C . CYS A 1 5 ? -4.934 7.842 -9.721 1.00 4.43 4 CYS A C 9
ATOM 4330 O O . CYS A 1 5 ? -5.115 7.995 -8.503 1.00 71.03 4 CYS A O 9
ATOM 4338 N N . GLN A 1 6 ? -5.333 8.709 -10.666 1.00 40.35 5 GLN A N 9
ATOM 4339 C CA . GLN A 1 6 ? -5.986 10.002 -10.395 1.00 65.32 5 GLN A CA 9
ATOM 4340 C C . GLN A 1 6 ? -6.809 9.961 -9.115 1.00 70.34 5 GLN A C 9
ATOM 4341 O O . GLN A 1 6 ? -6.619 10.775 -8.208 1.00 32.04 5 GLN A O 9
ATOM 4355 N N . SER A 1 7 ? -7.724 9.010 -9.052 1.00 53.33 6 SER A N 9
ATOM 4356 C CA . SER A 1 7 ? -8.476 8.770 -7.840 1.00 44.24 6 SER A CA 9
ATOM 4357 C C . SER A 1 7 ? -8.285 7.321 -7.421 1.00 24.34 6 SER A C 9
ATOM 4358 O O . SER A 1 7 ? -9.184 6.491 -7.574 1.00 55.24 6 SER A O 9
ATOM 4366 N N . ASP A 1 8 ? -7.089 7.022 -6.914 1.00 10.45 7 ASP A N 9
ATOM 4367 C CA . ASP A 1 8 ? -6.768 5.699 -6.367 1.00 72.45 7 ASP A CA 9
ATOM 4368 C C . ASP A 1 8 ? -7.803 5.262 -5.327 1.00 71.14 7 ASP A C 9
ATOM 4369 O O . ASP A 1 8 ? -7.943 4.075 -5.040 1.00 63.12 7 ASP A O 9
ATOM 4378 N N . LYS A 1 9 ? -8.527 6.233 -4.774 1.00 30.02 8 LYS A N 9
ATOM 4379 C CA . LYS A 1 9 ? -9.614 5.953 -3.836 1.00 70.14 8 LYS A CA 9
ATOM 4380 C C . LYS A 1 9 ? -10.681 5.076 -4.496 1.00 12.13 8 LYS A C 9
ATOM 4381 O O . LYS A 1 9 ? -11.182 4.123 -3.892 1.00 73.11 8 LYS A O 9
ATOM 4400 N N . ASP A 1 10 ? -11.020 5.409 -5.741 1.00 71.04 9 ASP A N 9
ATOM 4401 C CA . ASP A 1 10 ? -12.047 4.684 -6.497 1.00 11.24 9 ASP A CA 9
ATOM 4402 C C . ASP A 1 10 ? -11.401 3.740 -7.502 1.00 11.22 9 ASP A C 9
ATOM 4403 O O . ASP A 1 10 ? -12.060 2.866 -8.069 1.00 34.34 9 ASP A O 9
ATOM 4412 N N . CYS A 1 11 ? -10.109 3.927 -7.718 1.00 44.22 10 CYS A N 9
ATOM 4413 C CA . CYS A 1 11 ? -9.388 3.219 -8.763 1.00 51.22 10 CYS A CA 9
ATOM 4414 C C . CYS A 1 11 ? -8.620 2.037 -8.176 1.00 43.54 10 CYS A C 9
ATOM 4415 O O . CYS A 1 11 ? -8.085 2.115 -7.065 1.00 43.41 10 CYS A O 9
ATOM 4423 N N . LYS A 1 12 ? -8.567 0.944 -8.928 1.00 64.03 11 LYS A N 9
ATOM 4424 C CA . LYS A 1 12 ? -7.858 -0.255 -8.503 1.00 34.32 11 LYS A CA 9
ATOM 4425 C C . LYS A 1 12 ? -6.458 -0.235 -9.101 1.00 44.03 11 LYS A C 9
ATOM 4426 O O . LYS A 1 12 ? -6.299 0.069 -10.287 1.00 55.32 11 LYS A O 9
ATOM 4445 N N . LYS A 1 13 ? -5.448 -0.537 -8.288 1.00 22.33 12 LYS A N 9
ATOM 4446 C CA . LYS A 1 13 ? -4.065 -0.493 -8.752 1.00 62.12 12 LYS A CA 9
ATOM 4447 C C . LYS A 1 13 ? -3.861 -1.414 -9.958 1.00 53.43 12 LYS A C 9
ATOM 4448 O O . LYS A 1 13 ? -3.761 -2.638 -9.833 1.00 11.12 12 LYS A O 9
ATOM 4467 N N . PHE A 1 14 ? -3.859 -0.804 -11.138 1.00 12.00 13 PHE A N 9
ATOM 4468 C CA . PHE A 1 14 ? -3.666 -1.524 -12.386 1.00 54.10 13 PHE A CA 9
ATOM 4469 C C . PHE A 1 14 ? -2.222 -2.006 -12.492 1.00 21.52 13 PHE A C 9
ATOM 4470 O O . PHE A 1 14 ? -1.301 -1.210 -12.682 1.00 35.14 13 PHE A O 9
ATOM 4487 N N . ALA A 1 15 ? -2.034 -3.310 -12.349 1.00 72.55 14 ALA A N 9
ATOM 4488 C CA . ALA A 1 15 ? -0.712 -3.911 -12.438 1.00 33.34 14 ALA A CA 9
ATOM 4489 C C . ALA A 1 15 ? -0.335 -4.140 -13.897 1.00 22.15 14 ALA A C 9
ATOM 4490 O O . ALA A 1 15 ? -0.937 -4.977 -14.576 1.00 14.30 14 ALA A O 9
ATOM 4497 N N . CYS A 1 16 ? 0.641 -3.380 -14.380 1.00 43.51 15 CYS A N 9
ATOM 4498 C CA . CYS A 1 16 ? 1.123 -3.518 -15.747 1.00 34.54 15 CYS A CA 9
ATOM 4499 C C . CYS A 1 16 ? 2.524 -4.123 -15.746 1.00 73.01 15 CYS A C 9
ATOM 4500 O O . CYS A 1 16 ? 3.196 -4.165 -14.710 1.00 23.20 15 CYS A O 9
ATOM 4508 N N . ARG A 1 17 ? 2.950 -4.607 -16.904 1.00 44.41 16 ARG A N 9
ATOM 4509 C CA . ARG A 1 17 ? 4.285 -5.170 -17.051 1.00 23.13 16 ARG A CA 9
ATOM 4510 C C . ARG A 1 17 ? 5.293 -4.035 -17.198 1.00 72.22 16 ARG A C 9
ATOM 4511 O O . ARG A 1 17 ? 4.968 -3.009 -17.803 1.00 3.14 16 ARG A O 9
ATOM 4532 N N . LYS A 1 18 ? 6.492 -4.225 -16.628 1.00 34.43 17 LYS A N 9
ATOM 4533 C CA . LYS A 1 18 ? 7.554 -3.209 -16.635 1.00 45.13 17 LYS A CA 9
ATOM 4534 C C . LYS A 1 18 ? 7.571 -2.427 -17.953 1.00 73.23 17 LYS A C 9
ATOM 4535 O O . LYS A 1 18 ? 7.636 -3.043 -19.024 1.00 65.45 17 LYS A O 9
ATOM 4554 N N . PRO A 1 19 ? 7.532 -1.064 -17.924 1.00 22.43 18 PRO A N 9
ATOM 4555 C CA . PRO A 1 19 ? 7.643 -0.214 -16.701 1.00 12.13 18 PRO A CA 9
ATOM 4556 C C . PRO A 1 19 ? 6.598 -0.505 -15.607 1.00 60.04 18 PRO A C 9
ATOM 4557 O O . PRO A 1 19 ? 5.462 -0.881 -15.893 1.00 62.44 18 PRO A O 9
ATOM 4568 N N . LYS A 1 20 ? 7.004 -0.289 -14.347 1.00 34.21 19 LYS A N 9
ATOM 4569 C CA . LYS A 1 20 ? 6.267 -0.802 -13.185 1.00 1.11 19 LYS A CA 9
ATOM 4570 C C . LYS A 1 20 ? 5.620 0.300 -12.341 1.00 62.02 19 LYS A C 9
ATOM 4571 O O . LYS A 1 20 ? 5.109 0.025 -11.252 1.00 33.00 19 LYS A O 9
ATOM 4590 N N . VAL A 1 21 ? 5.645 1.538 -12.815 1.00 15.21 20 VAL A N 9
ATOM 4591 C CA . VAL A 1 21 ? 5.032 2.644 -12.074 1.00 63.45 20 VAL A CA 9
ATOM 4592 C C . VAL A 1 21 ? 3.861 3.230 -12.864 1.00 11.45 20 VAL A C 9
ATOM 4593 O O . VAL A 1 21 ? 4.055 4.029 -13.782 1.00 2.02 20 VAL A O 9
ATOM 4606 N N . PRO A 1 22 ? 2.623 2.820 -12.529 1.00 23.42 21 PRO A N 9
ATOM 4607 C CA . PRO A 1 22 ? 1.418 3.301 -13.212 1.00 13.30 21 PRO A CA 9
ATOM 4608 C C . PRO A 1 22 ? 1.169 4.785 -12.945 1.00 4.41 21 PRO A C 9
ATOM 4609 O O . PRO A 1 22 ? 1.433 5.288 -11.843 1.00 50.00 21 PRO A O 9
ATOM 4620 N N . LYS A 1 23 ? 0.687 5.485 -13.966 1.00 33.23 22 LYS A N 9
ATOM 4621 C CA . LYS A 1 23 ? 0.358 6.903 -13.859 1.00 55.43 22 LYS A CA 9
ATOM 4622 C C . LYS A 1 23 ? -0.901 7.222 -14.654 1.00 63.33 22 LYS A C 9
ATOM 4623 O O . LYS A 1 23 ? -0.883 7.245 -15.884 1.00 70.24 22 LYS A O 9
ATOM 4642 N N . CYS A 1 24 ? -2.000 7.407 -13.938 1.00 62.11 23 CYS A N 9
ATOM 4643 C CA . CYS A 1 24 ? -3.239 7.895 -14.526 1.00 15.34 23 CYS A CA 9
ATOM 4644 C C . CYS A 1 24 ? -3.540 9.286 -13.986 1.00 75.24 23 CYS A C 9
ATOM 4645 O O . CYS A 1 24 ? -3.902 9.437 -12.823 1.00 31.41 23 CYS A O 9
ATOM 4653 N N . ILE A 1 25 ? -3.363 10.302 -14.819 1.00 2.32 24 ILE A N 9
ATOM 4654 C CA . ILE A 1 25 ? -3.575 11.682 -14.403 1.00 2.14 24 ILE A CA 9
ATOM 4655 C C . ILE A 1 25 ? -4.385 12.440 -15.449 1.00 5.02 24 ILE A C 9
ATOM 4656 O O . ILE A 1 25 ? -3.992 12.519 -16.615 1.00 44.02 24 ILE A O 9
ATOM 4672 N N . ASN A 1 26 ? -5.535 12.961 -15.020 1.00 70.50 25 ASN A N 9
ATOM 4673 C CA . ASN A 1 26 ? -6.402 13.782 -15.868 1.00 60.43 25 ASN A CA 9
ATOM 4674 C C . ASN A 1 26 ? -6.821 13.034 -17.138 1.00 21.23 25 ASN A C 9
ATOM 4675 O O . ASN A 1 26 ? -7.041 13.640 -18.189 1.00 20.43 25 ASN A O 9
ATOM 4686 N N . GLY A 1 27 ? -6.975 11.719 -17.017 1.00 11.41 26 GLY A N 9
ATOM 4687 C CA . GLY A 1 27 ? -7.425 10.904 -18.135 1.00 42.33 26 GLY A CA 9
ATOM 4688 C C . GLY A 1 27 ? -6.284 10.260 -18.904 1.00 41.02 26 GLY A C 9
ATOM 4689 O O . GLY A 1 27 ? -6.511 9.374 -19.731 1.00 64.13 26 GLY A O 9
ATOM 4693 N N . PHE A 1 28 ? -5.056 10.695 -18.644 1.00 53.51 27 PHE A N 9
ATOM 4694 C CA . PHE A 1 28 ? -3.884 10.131 -19.309 1.00 33.10 27 PHE A CA 9
ATOM 4695 C C . PHE A 1 28 ? -3.307 8.986 -18.475 1.00 22.43 27 PHE A C 9
ATOM 4696 O O . PHE A 1 28 ? -2.795 9.211 -17.380 1.00 72.14 27 PHE A O 9
ATOM 4713 N N . CYS A 1 29 ? -3.411 7.761 -18.988 1.00 71.03 28 CYS A N 9
ATOM 4714 C CA . CYS A 1 29 ? -2.897 6.578 -18.293 1.00 11.11 28 CYS A CA 9
ATOM 4715 C C . CYS A 1 29 ? -1.726 5.952 -19.056 1.00 32.42 28 CYS A C 9
ATOM 4716 O O . CYS A 1 29 ? -1.841 5.649 -20.245 1.00 33.11 28 CYS A O 9
ATOM 4724 N N . LYS A 1 30 ? -0.601 5.771 -18.369 1.00 54.53 29 LYS A N 9
ATOM 4725 C CA . LYS A 1 30 ? 0.547 5.066 -18.930 1.00 12.13 29 LYS A CA 9
ATOM 4726 C C . LYS A 1 30 ? 1.437 4.554 -17.794 1.00 34.30 29 LYS A C 9
ATOM 4727 O O . LYS A 1 30 ? 1.261 4.950 -16.640 1.00 72.21 29 LYS A O 9
ATOM 4746 N N . CYS A 1 31 ? 2.379 3.672 -18.115 1.00 71.11 30 CYS A N 9
ATOM 4747 C CA . CYS A 1 31 ? 3.295 3.126 -17.120 1.00 30.31 30 CYS A CA 9
ATOM 4748 C C . CYS A 1 31 ? 4.708 3.664 -17.357 1.00 32.32 30 CYS A C 9
ATOM 4749 O O . CYS A 1 31 ? 5.176 3.740 -18.494 1.00 61.41 30 CYS A O 9
ATOM 4757 N N . VAL A 1 32 ? 5.367 4.051 -16.270 1.00 1.54 31 VAL A N 9
ATOM 4758 C CA . VAL A 1 32 ? 6.687 4.676 -16.308 1.00 4.20 31 VAL A CA 9
ATOM 4759 C C . VAL A 1 32 ? 7.570 4.092 -15.207 1.00 43.43 31 VAL A C 9
ATOM 4760 O O . VAL A 1 32 ? 7.111 3.263 -14.422 1.00 13.01 31 VAL A O 9
ATOM 4773 N N . ARG A 1 33 ? 8.851 4.450 -15.210 1.00 60.33 32 ARG A N 9
ATOM 4774 C CA . ARG A 1 33 ? 9.747 4.116 -14.102 1.00 1.40 32 ARG A CA 9
ATOM 4775 C C . ARG A 1 33 ? 10.059 5.387 -13.310 1.00 73.13 32 ARG A C 9
ATOM 4776 O O . ARG A 1 33 ? 10.624 6.331 -13.909 1.00 12.51 32 ARG A O 9
ATOM 4798 N N . ALA A 1 1 ? 0.803 1.856 0.853 1.00 31.22 0 ALA A N 10
ATOM 4799 C CA . ALA A 1 1 ? 1.734 2.097 -0.272 1.00 22.12 0 ALA A CA 10
ATOM 4800 C C . ALA A 1 1 ? 0.958 2.459 -1.533 1.00 62.10 0 ALA A C 10
ATOM 4801 O O . ALA A 1 1 ? 0.143 1.671 -2.019 1.00 65.41 0 ALA A O 10
ATOM 4810 N N . THR A 1 2 ? 1.202 3.657 -2.054 1.00 62.04 1 THR A N 10
ATOM 4811 C CA . THR A 1 2 ? 0.559 4.106 -3.283 1.00 72.31 1 THR A CA 10
ATOM 4812 C C . THR A 1 2 ? 1.460 5.094 -4.020 1.00 55.35 1 THR A C 10
ATOM 4813 O O . THR A 1 2 ? 2.309 5.750 -3.408 1.00 11.21 1 THR A O 10
ATOM 4824 N N . LYS A 1 3 ? 1.302 5.153 -5.336 1.00 14.50 2 LYS A N 10
ATOM 4825 C CA . LYS A 1 3 ? 1.992 6.131 -6.169 1.00 63.34 2 LYS A CA 10
ATOM 4826 C C . LYS A 1 3 ? 0.955 7.080 -6.763 1.00 74.43 2 LYS A C 10
ATOM 4827 O O . LYS A 1 3 ? -0.151 6.643 -7.081 1.00 74.21 2 LYS A O 10
ATOM 4846 N N . PRO A 1 4 ? 1.297 8.378 -6.912 1.00 45.23 3 PRO A N 10
ATOM 4847 C CA . PRO A 1 4 ? 0.355 9.419 -7.347 1.00 63.32 3 PRO A CA 10
ATOM 4848 C C . PRO A 1 4 ? -0.537 8.980 -8.515 1.00 11.51 3 PRO A C 10
ATOM 4849 O O . PRO A 1 4 ? -0.139 9.037 -9.682 1.00 30.13 3 PRO A O 10
ATOM 4860 N N . CYS A 1 5 ? -1.733 8.509 -8.178 1.00 35.11 4 CYS A N 10
ATOM 4861 C CA . CYS A 1 5 ? -2.739 8.153 -9.167 1.00 73.42 4 CYS A CA 10
ATOM 4862 C C . CYS A 1 5 ? -3.898 9.147 -9.092 1.00 4.43 4 CYS A C 10
ATOM 4863 O O . CYS A 1 5 ? -4.240 9.636 -7.998 1.00 71.03 4 CYS A O 10
ATOM 4871 N N . GLN A 1 6 ? -4.501 9.430 -10.258 1.00 40.35 5 GLN A N 10
ATOM 4872 C CA . GLN A 1 6 ? -5.554 10.449 -10.398 1.00 65.32 5 GLN A CA 10
ATOM 4873 C C . GLN A 1 6 ? -6.567 10.376 -9.261 1.00 70.34 5 GLN A C 10
ATOM 4874 O O . GLN A 1 6 ? -7.220 11.367 -8.933 1.00 32.04 5 GLN A O 10
ATOM 4888 N N . SER A 1 7 ? -6.701 9.194 -8.678 1.00 53.33 6 SER A N 10
ATOM 4889 C CA . SER A 1 7 ? -7.488 9.026 -7.476 1.00 44.24 6 SER A CA 10
ATOM 4890 C C . SER A 1 7 ? -6.742 8.125 -6.497 1.00 24.34 6 SER A C 10
ATOM 4891 O O . SER A 1 7 ? -7.084 6.956 -6.334 1.00 55.24 6 SER A O 10
ATOM 4899 N N . ASP A 1 8 ? -5.682 8.668 -5.890 1.00 10.45 7 ASP A N 10
ATOM 4900 C CA . ASP A 1 8 ? -5.023 8.007 -4.747 1.00 72.45 7 ASP A CA 10
ATOM 4901 C C . ASP A 1 8 ? -6.047 7.612 -3.686 1.00 71.14 7 ASP A C 10
ATOM 4902 O O . ASP A 1 8 ? -5.824 6.679 -2.907 1.00 63.12 7 ASP A O 10
ATOM 4911 N N . LYS A 1 9 ? -7.159 8.345 -3.654 1.00 30.02 8 LYS A N 10
ATOM 4912 C CA . LYS A 1 9 ? -8.297 8.008 -2.806 1.00 70.14 8 LYS A CA 10
ATOM 4913 C C . LYS A 1 9 ? -8.686 6.547 -3.018 1.00 12.13 8 LYS A C 10
ATOM 4914 O O . LYS A 1 9 ? -8.995 5.823 -2.068 1.00 73.11 8 LYS A O 10
ATOM 4933 N N . ASP A 1 10 ? -8.654 6.128 -4.278 1.00 71.04 9 ASP A N 10
ATOM 4934 C CA . ASP A 1 10 ? -8.911 4.744 -4.657 1.00 11.24 9 ASP A CA 10
ATOM 4935 C C . ASP A 1 10 ? -8.654 4.535 -6.145 1.00 11.22 9 ASP A C 10
ATOM 4936 O O . ASP A 1 10 ? -9.497 4.864 -6.983 1.00 34.34 9 ASP A O 10
ATOM 4945 N N . CYS A 1 11 ? -7.468 4.035 -6.471 1.00 44.22 10 CYS A N 10
ATOM 4946 C CA . CYS A 1 11 ? -7.171 3.573 -7.819 1.00 51.22 10 CYS A CA 10
ATOM 4947 C C . CYS A 1 11 ? -6.871 2.078 -7.765 1.00 43.54 10 CYS A C 10
ATOM 4948 O O . CYS A 1 11 ? -6.258 1.603 -6.807 1.00 43.41 10 CYS A O 10
ATOM 4956 N N . LYS A 1 12 ? -7.298 1.337 -8.783 1.00 64.03 11 LYS A N 10
ATOM 4957 C CA . LYS A 1 12 ? -7.165 -0.117 -8.778 1.00 34.32 11 LYS A CA 10
ATOM 4958 C C . LYS A 1 12 ? -5.720 -0.543 -9.012 1.00 44.03 11 LYS A C 10
ATOM 4959 O O . LYS A 1 12 ? -5.020 0.026 -9.851 1.00 55.32 11 LYS A O 10
ATOM 4978 N N . LYS A 1 13 ? -5.279 -1.537 -8.249 1.00 22.33 12 LYS A N 10
ATOM 4979 C CA . LYS A 1 13 ? -3.928 -2.071 -8.378 1.00 62.12 12 LYS A CA 10
ATOM 4980 C C . LYS A 1 13 ? -3.820 -2.935 -9.637 1.00 53.43 12 LYS A C 10
ATOM 4981 O O . LYS A 1 13 ? -4.286 -4.079 -9.659 1.00 11.12 12 LYS A O 10
ATOM 5000 N N . PHE A 1 14 ? -3.238 -2.369 -10.686 1.00 12.00 13 PHE A N 10
ATOM 5001 C CA . PHE A 1 14 ? -3.039 -3.072 -11.948 1.00 54.10 13 PHE A CA 10
ATOM 5002 C C . PHE A 1 14 ? -1.550 -3.337 -12.170 1.00 21.52 13 PHE A C 10
ATOM 5003 O O . PHE A 1 14 ? -0.702 -2.590 -11.681 1.00 35.14 13 PHE A O 10
ATOM 5020 N N . ALA A 1 15 ? -1.240 -4.410 -12.888 1.00 72.55 14 ALA A N 10
ATOM 5021 C CA . ALA A 1 15 ? 0.138 -4.743 -13.228 1.00 33.34 14 ALA A CA 10
ATOM 5022 C C . ALA A 1 15 ? 0.307 -4.765 -14.742 1.00 22.15 14 ALA A C 10
ATOM 5023 O O . ALA A 1 15 ? -0.314 -5.579 -15.430 1.00 14.30 14 ALA A O 10
ATOM 5030 N N . CYS A 1 16 ? 1.129 -3.861 -15.258 1.00 43.51 15 CYS A N 10
ATOM 5031 C CA . CYS A 1 16 ? 1.361 -3.765 -16.694 1.00 34.54 15 CYS A CA 10
ATOM 5032 C C . CYS A 1 16 ? 2.787 -4.191 -17.032 1.00 73.01 15 CYS A C 10
ATOM 5033 O O . CYS A 1 16 ? 3.604 -4.429 -16.137 1.00 23.20 15 CYS A O 10
ATOM 5041 N N . ARG A 1 17 ? 3.069 -4.302 -18.327 1.00 44.41 16 ARG A N 10
ATOM 5042 C CA . ARG A 1 17 ? 4.400 -4.662 -18.806 1.00 23.13 16 ARG A CA 10
ATOM 5043 C C . ARG A 1 17 ? 5.427 -3.622 -18.353 1.00 72.22 16 ARG A C 10
ATOM 5044 O O . ARG A 1 17 ? 5.183 -2.421 -18.482 1.00 3.14 16 ARG A O 10
ATOM 5065 N N . LYS A 1 18 ? 6.561 -4.103 -17.821 1.00 34.43 17 LYS A N 10
ATOM 5066 C CA . LYS A 1 18 ? 7.637 -3.237 -17.320 1.00 45.13 17 LYS A CA 10
ATOM 5067 C C . LYS A 1 18 ? 7.914 -2.079 -18.296 1.00 73.23 17 LYS A C 10
ATOM 5068 O O . LYS A 1 18 ? 8.059 -2.321 -19.497 1.00 65.45 17 LYS A O 10
ATOM 5087 N N . PRO A 1 19 ? 8.014 -0.802 -17.824 1.00 22.43 18 PRO A N 10
ATOM 5088 C CA . PRO A 1 19 ? 7.988 -0.410 -16.388 1.00 12.13 18 PRO A CA 10
ATOM 5089 C C . PRO A 1 19 ? 6.735 -0.880 -15.637 1.00 60.04 18 PRO A C 10
ATOM 5090 O O . PRO A 1 19 ? 5.658 -0.997 -16.207 1.00 62.44 18 PRO A O 10
ATOM 5101 N N . LYS A 1 20 ? 6.895 -1.142 -14.344 1.00 34.21 19 LYS A N 10
ATOM 5102 C CA . LYS A 1 20 ? 5.915 -1.922 -13.585 1.00 1.11 19 LYS A CA 10
ATOM 5103 C C . LYS A 1 20 ? 4.971 -1.066 -12.736 1.00 62.02 19 LYS A C 10
ATOM 5104 O O . LYS A 1 20 ? 4.204 -1.609 -11.936 1.00 33.00 19 LYS A O 10
ATOM 5123 N N . VAL A 1 21 ? 5.014 0.255 -12.892 1.00 15.21 20 VAL A N 10
ATOM 5124 C CA . VAL A 1 21 ? 4.101 1.131 -12.145 1.00 63.45 20 VAL A CA 10
ATOM 5125 C C . VAL A 1 21 ? 3.149 1.860 -13.101 1.00 11.45 20 VAL A C 10
ATOM 5126 O O . VAL A 1 21 ? 3.519 2.858 -13.718 1.00 2.02 20 VAL A O 10
ATOM 5139 N N . PRO A 1 22 ? 1.914 1.347 -13.264 1.00 23.42 21 PRO A N 10
ATOM 5140 C CA . PRO A 1 22 ? 0.916 1.965 -14.143 1.00 13.30 21 PRO A CA 10
ATOM 5141 C C . PRO A 1 22 ? 0.363 3.265 -13.554 1.00 4.41 21 PRO A C 10
ATOM 5142 O O . PRO A 1 22 ? -0.474 3.252 -12.648 1.00 50.00 21 PRO A O 10
ATOM 5153 N N . LYS A 1 23 ? 0.861 4.384 -14.059 1.00 33.23 22 LYS A N 10
ATOM 5154 C CA . LYS A 1 23 ? 0.438 5.700 -13.601 1.00 55.43 22 LYS A CA 10
ATOM 5155 C C . LYS A 1 23 ? -0.694 6.232 -14.480 1.00 63.33 22 LYS A C 10
ATOM 5156 O O . LYS A 1 23 ? -0.509 6.444 -15.681 1.00 70.24 22 LYS A O 10
ATOM 5175 N N . CYS A 1 24 ? -1.867 6.414 -13.881 1.00 62.11 23 CYS A N 10
ATOM 5176 C CA . CYS A 1 24 ? -3.019 6.984 -14.574 1.00 15.34 23 CYS A CA 10
ATOM 5177 C C . CYS A 1 24 ? -3.360 8.356 -13.998 1.00 75.24 23 CYS A C 10
ATOM 5178 O O . CYS A 1 24 ? -3.759 8.469 -12.834 1.00 31.41 23 CYS A O 10
ATOM 5186 N N . ILE A 1 25 ? -3.184 9.397 -14.809 1.00 2.32 24 ILE A N 10
ATOM 5187 C CA . ILE A 1 25 ? -3.486 10.768 -14.402 1.00 2.14 24 ILE A CA 10
ATOM 5188 C C . ILE A 1 25 ? -4.408 11.428 -15.426 1.00 5.02 24 ILE A C 10
ATOM 5189 O O . ILE A 1 25 ? -4.080 11.496 -16.609 1.00 44.02 24 ILE A O 10
ATOM 5205 N N . ASN A 1 26 ? -5.575 11.880 -14.962 1.00 70.50 25 ASN A N 10
ATOM 5206 C CA . ASN A 1 26 ? -6.538 12.597 -15.805 1.00 60.43 25 ASN A CA 10
ATOM 5207 C C . ASN A 1 26 ? -6.936 11.751 -17.022 1.00 21.23 25 ASN A C 10
ATOM 5208 O O . ASN A 1 26 ? -7.218 12.270 -18.102 1.00 20.43 25 ASN A O 10
ATOM 5219 N N . GLY A 1 27 ? -6.976 10.436 -16.828 1.00 11.41 26 GLY A N 10
ATOM 5220 C CA . GLY A 1 27 ? -7.369 9.527 -17.891 1.00 42.33 26 GLY A CA 10
ATOM 5221 C C . GLY A 1 27 ? -6.178 8.996 -18.668 1.00 41.02 26 GLY A C 10
ATOM 5222 O O . GLY A 1 27 ? -6.267 7.951 -19.317 1.00 64.13 26 GLY A O 10
ATOM 5226 N N . PHE A 1 28 ? -5.064 9.718 -18.602 1.00 53.51 27 PHE A N 10
ATOM 5227 C CA . PHE A 1 28 ? -3.850 9.334 -19.319 1.00 33.10 27 PHE A CA 10
ATOM 5228 C C . PHE A 1 28 ? -3.097 8.259 -18.540 1.00 22.43 27 PHE A C 10
ATOM 5229 O O . PHE A 1 28 ? -2.598 8.515 -17.444 1.00 72.14 27 PHE A O 10
ATOM 5246 N N . CYS A 1 29 ? -3.026 7.059 -19.104 1.00 71.03 28 CYS A N 10
ATOM 5247 C CA . CYS A 1 29 ? -2.380 5.931 -18.439 1.00 11.11 28 CYS A CA 10
ATOM 5248 C C . CYS A 1 29 ? -1.107 5.517 -19.171 1.00 32.42 28 CYS A C 10
ATOM 5249 O O . CYS A 1 29 ? -1.060 5.502 -20.404 1.00 33.11 28 CYS A O 10
ATOM 5257 N N . LYS A 1 30 ? -0.079 5.198 -18.396 1.00 54.53 29 LYS A N 10
ATOM 5258 C CA . LYS A 1 30 ? 1.181 4.688 -18.924 1.00 12.13 29 LYS A CA 10
ATOM 5259 C C . LYS A 1 30 ? 1.923 3.934 -17.825 1.00 34.30 29 LYS A C 10
ATOM 5260 O O . LYS A 1 30 ? 1.508 3.960 -16.666 1.00 72.21 29 LYS A O 10
ATOM 5279 N N . CYS A 1 31 ? 3.015 3.271 -18.185 1.00 71.11 30 CYS A N 10
ATOM 5280 C CA . CYS A 1 31 ? 3.787 2.490 -17.225 1.00 30.31 30 CYS A CA 10
ATOM 5281 C C . CYS A 1 31 ? 5.124 3.177 -16.956 1.00 32.32 30 CYS A C 10
ATOM 5282 O O . CYS A 1 31 ? 5.865 3.511 -17.883 1.00 61.41 30 CYS A O 10
ATOM 5290 N N . VAL A 1 32 ? 5.405 3.402 -15.679 1.00 1.54 31 VAL A N 10
ATOM 5291 C CA . VAL A 1 32 ? 6.600 4.113 -15.239 1.00 4.20 31 VAL A CA 10
ATOM 5292 C C . VAL A 1 32 ? 7.269 3.364 -14.089 1.00 43.43 31 VAL A C 10
ATOM 5293 O O . VAL A 1 32 ? 6.747 2.350 -13.602 1.00 13.01 31 VAL A O 10
ATOM 5306 N N . ARG A 1 33 ? 8.456 3.826 -13.719 1.00 60.33 32 ARG A N 10
ATOM 5307 C CA . ARG A 1 33 ? 9.146 3.359 -12.522 1.00 1.40 32 ARG A CA 10
ATOM 5308 C C . ARG A 1 33 ? 9.983 4.512 -11.940 1.00 73.13 32 ARG A C 10
ATOM 5309 O O . ARG A 1 33 ? 9.400 5.594 -11.703 1.00 12.51 32 ARG A O 10
ATOM 5331 N N . ALA A 1 1 ? 4.181 0.085 -2.469 1.00 31.22 0 ALA A N 11
ATOM 5332 C CA . ALA A 1 1 ? 3.688 1.350 -3.055 1.00 22.12 0 ALA A CA 11
ATOM 5333 C C . ALA A 1 1 ? 2.678 1.069 -4.165 1.00 62.10 0 ALA A C 11
ATOM 5334 O O . ALA A 1 1 ? 2.946 0.279 -5.077 1.00 65.41 0 ALA A O 11
ATOM 5343 N N . THR A 1 2 ? 1.513 1.700 -4.072 1.00 62.04 1 THR A N 11
ATOM 5344 C CA . THR A 1 2 ? 0.478 1.576 -5.089 1.00 72.31 1 THR A CA 11
ATOM 5345 C C . THR A 1 2 ? 0.799 2.478 -6.277 1.00 55.35 1 THR A C 11
ATOM 5346 O O . THR A 1 2 ? 1.581 3.425 -6.149 1.00 11.21 1 THR A O 11
ATOM 5357 N N . LYS A 1 3 ? 0.205 2.180 -7.430 1.00 14.50 2 LYS A N 11
ATOM 5358 C CA . LYS A 1 3 ? 0.434 2.973 -8.629 1.00 63.34 2 LYS A CA 11
ATOM 5359 C C . LYS A 1 3 ? -0.174 4.369 -8.454 1.00 74.43 2 LYS A C 11
ATOM 5360 O O . LYS A 1 3 ? -1.349 4.500 -8.096 1.00 74.21 2 LYS A O 11
ATOM 5379 N N . PRO A 1 4 ? 0.630 5.430 -8.665 1.00 45.23 3 PRO A N 11
ATOM 5380 C CA . PRO A 1 4 ? 0.172 6.819 -8.518 1.00 63.32 3 PRO A CA 11
ATOM 5381 C C . PRO A 1 4 ? -1.058 7.107 -9.380 1.00 11.51 3 PRO A C 11
ATOM 5382 O O . PRO A 1 4 ? -1.062 6.855 -10.590 1.00 30.13 3 PRO A O 11
ATOM 5393 N N . CYS A 1 5 ? -2.103 7.628 -8.754 1.00 35.11 4 CYS A N 11
ATOM 5394 C CA . CYS A 1 5 ? -3.348 7.902 -9.451 1.00 73.42 4 CYS A CA 11
ATOM 5395 C C . CYS A 1 5 ? -3.982 9.179 -8.903 1.00 4.43 4 CYS A C 11
ATOM 5396 O O . CYS A 1 5 ? -4.167 9.306 -7.685 1.00 71.03 4 CYS A O 11
ATOM 5404 N N . GLN A 1 6 ? -4.340 10.089 -9.824 1.00 40.35 5 GLN A N 11
ATOM 5405 C CA . GLN A 1 6 ? -4.850 11.432 -9.498 1.00 65.32 5 GLN A CA 11
ATOM 5406 C C . GLN A 1 6 ? -5.808 11.398 -8.307 1.00 70.34 5 GLN A C 11
ATOM 5407 O O . GLN A 1 6 ? -5.840 12.318 -7.490 1.00 32.04 5 GLN A O 11
ATOM 5421 N N . SER A 1 7 ? -6.600 10.340 -8.234 1.00 53.33 6 SER A N 11
ATOM 5422 C CA . SER A 1 7 ? -7.407 10.063 -7.062 1.00 44.24 6 SER A CA 11
ATOM 5423 C C . SER A 1 7 ? -7.377 8.564 -6.787 1.00 24.34 6 SER A C 11
ATOM 5424 O O . SER A 1 7 ? -8.331 7.842 -7.077 1.00 55.24 6 SER A O 11
ATOM 5432 N N . ASP A 1 8 ? -6.230 8.113 -6.285 1.00 10.45 7 ASP A N 11
ATOM 5433 C CA . ASP A 1 8 ? -6.006 6.718 -5.865 1.00 72.45 7 ASP A CA 11
ATOM 5434 C C . ASP A 1 8 ? -7.258 6.066 -5.258 1.00 71.14 7 ASP A C 11
ATOM 5435 O O . ASP A 1 8 ? -7.531 4.888 -5.490 1.00 63.12 7 ASP A O 11
ATOM 5444 N N . LYS A 1 9 ? -8.019 6.847 -4.499 1.00 30.02 8 LYS A N 11
ATOM 5445 C CA . LYS A 1 9 ? -9.158 6.333 -3.731 1.00 70.14 8 LYS A CA 11
ATOM 5446 C C . LYS A 1 9 ? -10.356 5.930 -4.607 1.00 12.13 8 LYS A C 11
ATOM 5447 O O . LYS A 1 9 ? -11.372 5.465 -4.086 1.00 73.11 8 LYS A O 11
ATOM 5466 N N . ASP A 1 10 ? -10.254 6.111 -5.926 1.00 71.04 9 ASP A N 11
ATOM 5467 C CA . ASP A 1 10 ? -11.269 5.607 -6.854 1.00 11.24 9 ASP A CA 11
ATOM 5468 C C . ASP A 1 10 ? -10.629 4.727 -7.922 1.00 11.22 9 ASP A C 11
ATOM 5469 O O . ASP A 1 10 ? -11.299 4.258 -8.844 1.00 34.34 9 ASP A O 11
ATOM 5478 N N . CYS A 1 11 ? -9.331 4.490 -7.779 1.00 44.22 10 CYS A N 11
ATOM 5479 C CA . CYS A 1 11 ? -8.556 3.781 -8.789 1.00 51.22 10 CYS A CA 11
ATOM 5480 C C . CYS A 1 11 ? -8.358 2.316 -8.406 1.00 43.54 10 CYS A C 11
ATOM 5481 O O . CYS A 1 11 ? -8.364 1.961 -7.224 1.00 43.41 10 CYS A O 11
ATOM 5489 N N . LYS A 1 12 ? -8.184 1.474 -9.416 1.00 64.03 11 LYS A N 11
ATOM 5490 C CA . LYS A 1 12 ? -8.013 0.037 -9.223 1.00 34.32 11 LYS A CA 11
ATOM 5491 C C . LYS A 1 12 ? -6.530 -0.326 -9.119 1.00 44.03 11 LYS A C 11
ATOM 5492 O O . LYS A 1 12 ? -5.668 0.388 -9.644 1.00 55.32 11 LYS A O 11
ATOM 5511 N N . LYS A 1 13 ? -6.239 -1.427 -8.432 1.00 22.33 12 LYS A N 11
ATOM 5512 C CA . LYS A 1 13 ? -4.880 -1.948 -8.351 1.00 62.12 12 LYS A CA 11
ATOM 5513 C C . LYS A 1 13 ? -4.410 -2.389 -9.736 1.00 53.43 12 LYS A C 11
ATOM 5514 O O . LYS A 1 13 ? -4.710 -3.499 -10.187 1.00 11.12 12 LYS A O 11
ATOM 5533 N N . PHE A 1 14 ? -3.716 -1.490 -10.424 1.00 12.00 13 PHE A N 11
ATOM 5534 C CA . PHE A 1 14 ? -3.216 -1.750 -11.769 1.00 54.10 13 PHE A CA 11
ATOM 5535 C C . PHE A 1 14 ? -1.707 -1.983 -11.728 1.00 21.52 13 PHE A C 11
ATOM 5536 O O . PHE A 1 14 ? -0.944 -1.073 -11.397 1.00 35.14 13 PHE A O 11
ATOM 5553 N N . ALA A 1 15 ? -1.287 -3.204 -12.044 1.00 72.55 14 ALA A N 11
ATOM 5554 C CA . ALA A 1 15 ? 0.129 -3.561 -12.058 1.00 33.34 14 ALA A CA 11
ATOM 5555 C C . ALA A 1 15 ? 0.512 -4.136 -13.419 1.00 22.15 14 ALA A C 11
ATOM 5556 O O . ALA A 1 15 ? -0.014 -5.175 -13.834 1.00 14.30 14 ALA A O 11
ATOM 5563 N N . CYS A 1 16 ? 1.417 -3.456 -14.112 1.00 43.51 15 CYS A N 11
ATOM 5564 C CA . CYS A 1 16 ? 1.869 -3.881 -15.431 1.00 34.54 15 CYS A CA 11
ATOM 5565 C C . CYS A 1 16 ? 3.338 -4.293 -15.382 1.00 73.01 15 CYS A C 11
ATOM 5566 O O . CYS A 1 16 ? 4.095 -3.818 -14.530 1.00 23.20 15 CYS A O 11
ATOM 5574 N N . ARG A 1 17 ? 3.720 -5.195 -16.282 1.00 44.41 16 ARG A N 11
ATOM 5575 C CA . ARG A 1 17 ? 5.115 -5.616 -16.439 1.00 23.13 16 ARG A CA 11
ATOM 5576 C C . ARG A 1 17 ? 5.979 -4.410 -16.812 1.00 72.22 16 ARG A C 11
ATOM 5577 O O . ARG A 1 17 ? 5.483 -3.480 -17.450 1.00 3.14 16 ARG A O 11
ATOM 5598 N N . LYS A 1 18 ? 7.254 -4.433 -16.393 1.00 34.43 17 LYS A N 11
ATOM 5599 C CA . LYS A 1 18 ? 8.197 -3.328 -16.640 1.00 45.13 17 LYS A CA 11
ATOM 5600 C C . LYS A 1 18 ? 7.964 -2.694 -18.021 1.00 73.23 17 LYS A C 11
ATOM 5601 O O . LYS A 1 18 ? 7.986 -3.407 -19.030 1.00 65.45 17 LYS A O 11
ATOM 5620 N N . PRO A 1 19 ? 7.758 -1.350 -18.113 1.00 22.43 18 PRO A N 11
ATOM 5621 C CA . PRO A 1 19 ? 7.863 -0.385 -16.985 1.00 12.13 18 PRO A CA 11
ATOM 5622 C C . PRO A 1 19 ? 6.954 -0.710 -15.792 1.00 60.04 18 PRO A C 11
ATOM 5623 O O . PRO A 1 19 ? 5.774 -1.028 -15.949 1.00 62.44 18 PRO A O 11
ATOM 5634 N N . LYS A 1 20 ? 7.532 -0.597 -14.597 1.00 34.21 19 LYS A N 11
ATOM 5635 C CA . LYS A 1 20 ? 6.965 -1.179 -13.383 1.00 1.11 19 LYS A CA 11
ATOM 5636 C C . LYS A 1 20 ? 6.137 -0.174 -12.581 1.00 62.02 19 LYS A C 11
ATOM 5637 O O . LYS A 1 20 ? 5.488 -0.528 -11.592 1.00 33.00 19 LYS A O 11
ATOM 5656 N N . VAL A 1 21 ? 6.121 1.068 -13.027 1.00 15.21 20 VAL A N 11
ATOM 5657 C CA . VAL A 1 21 ? 5.412 2.131 -12.307 1.00 63.45 20 VAL A CA 11
ATOM 5658 C C . VAL A 1 21 ? 4.381 2.818 -13.211 1.00 11.45 20 VAL A C 11
ATOM 5659 O O . VAL A 1 21 ? 4.673 3.824 -13.861 1.00 2.02 20 VAL A O 11
ATOM 5672 N N . PRO A 1 22 ? 3.163 2.259 -13.291 1.00 23.42 21 PRO A N 11
ATOM 5673 C CA . PRO A 1 22 ? 2.074 2.873 -14.043 1.00 13.30 21 PRO A CA 11
ATOM 5674 C C . PRO A 1 22 ? 1.425 4.012 -13.255 1.00 4.41 21 PRO A C 11
ATOM 5675 O O . PRO A 1 22 ? 1.412 3.995 -12.022 1.00 50.00 21 PRO A O 11
ATOM 5686 N N . LYS A 1 23 ? 0.900 5.002 -13.962 1.00 33.23 22 LYS A N 11
ATOM 5687 C CA . LYS A 1 23 ? 0.232 6.127 -13.319 1.00 55.43 22 LYS A CA 11
ATOM 5688 C C . LYS A 1 23 ? -0.972 6.577 -14.134 1.00 63.33 22 LYS A C 11
ATOM 5689 O O . LYS A 1 23 ? -0.962 6.508 -15.364 1.00 70.24 22 LYS A O 11
ATOM 5708 N N . CYS A 1 24 ? -2.009 7.024 -13.430 1.00 62.11 23 CYS A N 11
ATOM 5709 C CA . CYS A 1 24 ? -3.229 7.510 -14.062 1.00 15.34 23 CYS A CA 11
ATOM 5710 C C . CYS A 1 24 ? -3.478 8.964 -13.668 1.00 75.24 23 CYS A C 11
ATOM 5711 O O . CYS A 1 24 ? -3.845 9.252 -12.526 1.00 31.41 23 CYS A O 11
ATOM 5719 N N . ILE A 1 25 ? -3.265 9.875 -14.609 1.00 2.32 24 ILE A N 11
ATOM 5720 C CA . ILE A 1 25 ? -3.488 11.300 -14.379 1.00 2.14 24 ILE A CA 11
ATOM 5721 C C . ILE A 1 25 ? -4.445 11.840 -15.436 1.00 5.02 24 ILE A C 11
ATOM 5722 O O . ILE A 1 25 ? -4.282 11.557 -16.622 1.00 44.02 24 ILE A O 11
ATOM 5738 N N . ASN A 1 26 ? -5.455 12.591 -14.995 1.00 70.50 25 ASN A N 11
ATOM 5739 C CA . ASN A 1 26 ? -6.458 13.166 -15.897 1.00 60.43 25 ASN A CA 11
ATOM 5740 C C . ASN A 1 26 ? -7.155 12.073 -16.709 1.00 21.23 25 ASN A C 11
ATOM 5741 O O . ASN A 1 26 ? -7.561 12.293 -17.852 1.00 20.43 25 ASN A O 11
ATOM 5752 N N . GLY A 1 27 ? -7.314 10.902 -16.101 1.00 11.41 26 GLY A N 11
ATOM 5753 C CA . GLY A 1 27 ? -7.992 9.797 -16.761 1.00 42.33 26 GLY A CA 11
ATOM 5754 C C . GLY A 1 27 ? -7.153 9.172 -17.862 1.00 41.02 26 GLY A C 11
ATOM 5755 O O . GLY A 1 27 ? -7.670 8.443 -18.716 1.00 64.13 26 GLY A O 11
ATOM 5759 N N . PHE A 1 28 ? -5.858 9.465 -17.842 1.00 53.51 27 PHE A N 11
ATOM 5760 C CA . PHE A 1 28 ? -4.913 8.906 -18.800 1.00 33.10 27 PHE A CA 11
ATOM 5761 C C . PHE A 1 28 ? -3.908 8.018 -18.066 1.00 22.43 27 PHE A C 11
ATOM 5762 O O . PHE A 1 28 ? -3.226 8.477 -17.143 1.00 72.14 27 PHE A O 11
ATOM 5779 N N . CYS A 1 29 ? -3.834 6.748 -18.461 1.00 71.03 28 CYS A N 11
ATOM 5780 C CA . CYS A 1 29 ? -2.967 5.781 -17.791 1.00 11.11 28 CYS A CA 11
ATOM 5781 C C . CYS A 1 29 ? -1.925 5.198 -18.752 1.00 32.42 28 CYS A C 11
ATOM 5782 O O . CYS A 1 29 ? -2.233 4.884 -19.908 1.00 33.11 28 CYS A O 11
ATOM 5790 N N . LYS A 1 30 ? -0.695 5.064 -18.263 1.00 54.53 29 LYS A N 11
ATOM 5791 C CA . LYS A 1 30 ? 0.376 4.385 -18.993 1.00 12.13 29 LYS A CA 11
ATOM 5792 C C . LYS A 1 30 ? 1.423 3.875 -18.009 1.00 34.30 29 LYS A C 11
ATOM 5793 O O . LYS A 1 30 ? 1.366 4.194 -16.817 1.00 72.21 29 LYS A O 11
ATOM 5812 N N . CYS A 1 31 ? 2.377 3.094 -18.505 1.00 71.11 30 CYS A N 11
ATOM 5813 C CA . CYS A 1 31 ? 3.384 2.467 -17.657 1.00 30.31 30 CYS A CA 11
ATOM 5814 C C . CYS A 1 31 ? 4.752 3.107 -17.891 1.00 32.32 30 CYS A C 11
ATOM 5815 O O . CYS A 1 31 ? 5.231 3.179 -19.027 1.00 61.41 30 CY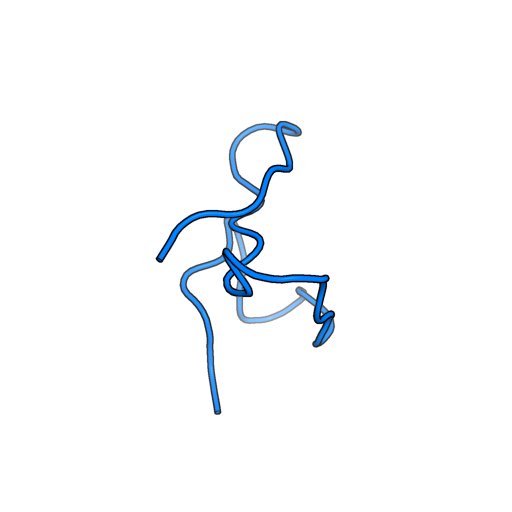S A O 11
ATOM 5823 N N . VAL A 1 32 ? 5.362 3.580 -16.807 1.00 1.54 31 VAL A N 11
ATOM 5824 C CA . VAL A 1 32 ? 6.670 4.231 -16.844 1.00 4.20 31 VAL A CA 11
ATOM 5825 C C . VAL A 1 32 ? 7.512 3.742 -15.668 1.00 43.43 31 VAL A C 11
ATOM 5826 O O . VAL A 1 32 ? 7.025 2.979 -14.830 1.00 13.01 31 VAL A O 11
ATOM 5839 N N . ARG A 1 33 ? 8.785 4.111 -15.648 1.00 60.33 32 ARG A N 11
ATOM 5840 C CA . ARG A 1 33 ? 9.631 3.851 -14.485 1.00 1.40 32 ARG A CA 11
ATOM 5841 C C . ARG A 1 33 ? 9.723 5.117 -13.633 1.00 73.13 32 ARG A C 11
ATOM 5842 O O . ARG A 1 33 ? 10.488 6.034 -14.005 1.00 12.51 32 ARG A O 11
ATOM 5864 N N . ALA A 1 1 ? 6.366 12.199 -2.340 1.00 31.22 0 ALA A N 12
ATOM 5865 C CA . ALA A 1 1 ? 5.153 11.354 -2.354 1.00 22.12 0 ALA A CA 12
ATOM 5866 C C . ALA A 1 1 ? 4.111 11.942 -3.300 1.00 62.10 0 ALA A C 12
ATOM 5867 O O . ALA A 1 1 ? 3.983 13.163 -3.407 1.00 65.41 0 ALA A O 12
ATOM 5876 N N . THR A 1 2 ? 3.372 11.069 -3.977 1.00 62.04 1 THR A N 12
ATOM 5877 C CA . THR A 1 2 ? 2.340 11.490 -4.915 1.00 72.31 1 THR A CA 12
ATOM 5878 C C . THR A 1 2 ? 1.297 10.387 -5.090 1.00 55.35 1 THR A C 12
ATOM 5879 O O . THR A 1 2 ? 1.506 9.247 -4.660 1.00 11.21 1 THR A O 12
ATOM 5890 N N . LYS A 1 3 ? 0.173 10.736 -5.701 1.00 14.50 2 LYS A N 12
ATOM 5891 C CA . LYS A 1 3 ? -0.874 9.770 -6.014 1.00 63.34 2 LYS A CA 12
ATOM 5892 C C . LYS A 1 3 ? -0.569 9.106 -7.358 1.00 74.43 2 LYS A C 12
ATOM 5893 O O . LYS A 1 3 ? -0.251 9.796 -8.329 1.00 74.21 2 LYS A O 12
ATOM 5912 N N . PRO A 1 4 ? -0.641 7.763 -7.432 1.00 45.23 3 PRO A N 12
ATOM 5913 C CA . PRO A 1 4 ? -0.380 7.029 -8.677 1.00 63.32 3 PRO A CA 12
ATOM 5914 C C . PRO A 1 4 ? -1.530 7.168 -9.677 1.00 11.51 3 PRO A C 12
ATOM 5915 O O . PRO A 1 4 ? -1.395 6.823 -10.854 1.00 30.13 3 PRO A O 12
ATOM 5926 N N . CYS A 1 5 ? -2.664 7.667 -9.196 1.00 35.11 4 CYS A N 12
ATOM 5927 C CA . CYS A 1 5 ? -3.832 7.882 -10.036 1.00 73.42 4 CYS A CA 12
ATOM 5928 C C . CYS A 1 5 ? -4.553 9.162 -9.618 1.00 4.43 4 CYS A C 12
ATOM 5929 O O . CYS A 1 5 ? -4.757 9.404 -8.415 1.00 71.03 4 CYS A O 12
ATOM 5937 N N . GLN A 1 6 ? -4.944 9.966 -10.615 1.00 40.35 5 GLN A N 12
ATOM 5938 C CA . GLN A 1 6 ? -5.629 11.238 -10.381 1.00 65.32 5 GLN A CA 12
ATOM 5939 C C . GLN A 1 6 ? -6.765 11.031 -9.387 1.00 70.34 5 GLN A C 12
ATOM 5940 O O . GLN A 1 6 ? -6.963 11.830 -8.472 1.00 32.04 5 GLN A O 12
ATOM 5954 N N . SER A 1 7 ? -7.511 9.951 -9.579 1.00 53.33 6 SER A N 12
ATOM 5955 C CA . SER A 1 7 ? -8.437 9.486 -8.569 1.00 44.24 6 SER A CA 12
ATOM 5956 C C . SER A 1 7 ? -7.944 8.144 -8.037 1.00 24.34 6 SER A C 12
ATOM 5957 O O . SER A 1 7 ? -8.494 7.087 -8.354 1.00 55.24 6 SER A O 12
ATOM 5965 N N . ASP A 1 8 ? -6.866 8.210 -7.255 1.00 10.45 7 ASP A N 12
ATOM 5966 C CA . ASP A 1 8 ? -6.318 7.050 -6.550 1.00 72.45 7 ASP A CA 12
ATOM 5967 C C . ASP A 1 8 ? -7.398 6.299 -5.773 1.00 71.14 7 ASP A C 12
ATOM 5968 O O . ASP A 1 8 ? -7.416 5.068 -5.750 1.00 63.12 7 ASP A O 12
ATOM 5977 N N . LYS A 1 9 ? -8.309 7.054 -5.161 1.00 30.02 8 LYS A N 12
ATOM 5978 C CA . LYS A 1 9 ? -9.405 6.470 -4.381 1.00 70.14 8 LYS A CA 12
ATOM 5979 C C . LYS A 1 9 ? -10.268 5.554 -5.245 1.00 12.13 8 LYS A C 12
ATOM 5980 O O . LYS A 1 9 ? -10.908 4.629 -4.743 1.00 73.11 8 LYS A O 12
ATOM 5999 N N . ASP A 1 10 ? -10.268 5.814 -6.544 1.00 71.04 9 ASP A N 12
ATOM 6000 C CA . ASP A 1 10 ? -11.058 5.042 -7.500 1.00 11.24 9 ASP A CA 12
ATOM 6001 C C . ASP A 1 10 ? -10.117 4.371 -8.501 1.00 11.22 9 ASP A C 12
ATOM 6002 O O . ASP A 1 10 ? -10.434 4.211 -9.681 1.00 34.34 9 ASP A O 12
ATOM 6011 N N . CYS A 1 11 ? -8.943 3.980 -8.013 1.00 44.22 10 CYS A N 12
ATOM 6012 C CA . CYS A 1 11 ? -7.938 3.324 -8.841 1.00 51.22 10 CYS A CA 12
ATOM 6013 C C . CYS A 1 11 ? -7.338 2.137 -8.085 1.00 43.54 10 CYS A C 12
ATOM 6014 O O . CYS A 1 11 ? -7.370 2.100 -6.849 1.00 43.41 10 CYS A O 12
ATOM 6022 N N . LYS A 1 12 ? -6.805 1.168 -8.827 1.00 64.03 11 LYS A N 12
ATOM 6023 C CA . LYS A 1 12 ? -6.218 -0.036 -8.240 1.00 34.32 11 LYS A CA 12
ATOM 6024 C C . LYS A 1 12 ? -4.980 -0.464 -9.019 1.00 44.03 11 LYS A C 12
ATOM 6025 O O . LYS A 1 12 ? -4.695 0.073 -10.091 1.00 55.32 11 LYS A O 12
ATOM 6044 N N . LYS A 1 13 ? -4.248 -1.424 -8.459 1.00 22.33 12 LYS A N 12
ATOM 6045 C CA . LYS A 1 13 ? -3.021 -1.925 -9.072 1.00 62.12 12 LYS A CA 12
ATOM 6046 C C . LYS A 1 13 ? -3.316 -2.560 -10.432 1.00 53.43 12 LYS A C 12
ATOM 6047 O O . LYS A 1 13 ? -4.246 -3.361 -10.573 1.00 11.12 12 LYS A O 12
ATOM 6066 N N . PHE A 1 14 ? -2.517 -2.181 -11.426 1.00 12.00 13 PHE A N 12
ATOM 6067 C CA . PHE A 1 14 ? -2.692 -2.638 -12.801 1.00 54.10 13 PHE A CA 12
ATOM 6068 C C . PHE A 1 14 ? -1.521 -3.536 -13.203 1.00 21.52 13 PHE A C 12
ATOM 6069 O O . PHE A 1 14 ? -0.364 -3.215 -12.925 1.00 35.14 13 PHE A O 12
ATOM 6086 N N . ALA A 1 15 ? -1.826 -4.659 -13.848 1.00 72.55 14 ALA A N 12
ATOM 6087 C CA . ALA A 1 15 ? -0.799 -5.583 -14.313 1.00 33.34 14 ALA A CA 12
ATOM 6088 C C . ALA A 1 15 ? -0.245 -5.099 -15.648 1.00 22.15 14 ALA A C 12
ATOM 6089 O O . ALA A 1 15 ? -0.933 -5.142 -16.672 1.00 14.30 14 ALA A O 12
ATOM 6096 N N . CYS A 1 16 ? 0.992 -4.619 -15.627 1.00 43.51 15 CYS A N 12
ATOM 6097 C CA . CYS A 1 16 ? 1.603 -4.020 -16.802 1.00 34.54 15 CYS A CA 12
ATOM 6098 C C . CYS A 1 16 ? 3.081 -4.390 -16.892 1.00 73.01 15 CYS A C 12
ATOM 6099 O O . CYS A 1 16 ? 3.641 -4.997 -15.971 1.00 23.20 15 CYS A O 12
ATOM 6107 N N . ARG A 1 17 ? 3.700 -4.029 -18.007 1.00 44.41 16 ARG A N 12
ATOM 6108 C CA . ARG A 1 17 ? 5.088 -4.378 -18.271 1.00 23.13 16 ARG A CA 12
ATOM 6109 C C . ARG A 1 17 ? 6.023 -3.336 -17.667 1.00 72.22 16 ARG A C 12
ATOM 6110 O O . ARG A 1 17 ? 5.777 -2.137 -17.778 1.00 3.14 16 ARG A O 12
ATOM 6131 N N . LYS A 1 18 ? 7.080 -3.810 -17.011 1.00 34.43 17 LYS A N 12
ATOM 6132 C CA . LYS A 1 18 ? 8.082 -2.933 -16.395 1.00 45.13 17 LYS A CA 12
ATOM 6133 C C . LYS A 1 18 ? 8.640 -1.947 -17.431 1.00 73.23 17 LYS A C 12
ATOM 6134 O O . LYS A 1 18 ? 8.826 -2.328 -18.591 1.00 65.45 17 LYS A O 12
ATOM 6153 N N . PRO A 1 19 ? 8.950 -0.677 -17.052 1.00 22.43 18 PRO A N 12
ATOM 6154 C CA . PRO A 1 19 ? 8.867 -0.160 -15.665 1.00 12.13 18 PRO A CA 12
ATOM 6155 C C . PRO A 1 19 ? 7.451 -0.225 -15.063 1.00 60.04 18 PRO A C 12
ATOM 6156 O O . PRO A 1 19 ? 6.449 -0.124 -15.768 1.00 62.44 18 PRO A O 12
ATOM 6167 N N . LYS A 1 20 ? 7.401 -0.371 -13.742 1.00 34.21 19 LYS A N 12
ATOM 6168 C CA . LYS A 1 20 ? 6.222 -0.895 -13.047 1.00 1.11 19 LYS A CA 12
ATOM 6169 C C . LYS A 1 20 ? 5.449 0.169 -12.248 1.00 62.02 19 LYS A C 12
ATOM 6170 O O . LYS A 1 20 ? 4.543 -0.174 -11.481 1.00 33.00 19 LYS A O 12
ATOM 6189 N N . VAL A 1 21 ? 5.791 1.451 -12.390 1.00 15.21 20 VAL A N 12
ATOM 6190 C CA . VAL A 1 21 ? 5.143 2.489 -11.575 1.00 63.45 20 VAL A CA 12
ATOM 6191 C C . VAL A 1 21 ? 4.327 3.450 -12.450 1.00 11.45 20 VAL A C 12
ATOM 6192 O O . VAL A 1 21 ? 4.811 4.511 -12.852 1.00 2.02 20 VAL A O 12
ATOM 6205 N N . PRO A 1 22 ? 3.070 3.084 -12.760 1.00 23.42 21 PRO A N 12
ATOM 6206 C CA . PRO A 1 22 ? 2.206 3.870 -13.644 1.00 13.30 21 PRO A CA 12
ATOM 6207 C C . PRO A 1 22 ? 1.669 5.131 -12.969 1.00 4.41 21 PRO A C 12
ATOM 6208 O O . PRO A 1 22 ? 1.317 5.110 -11.787 1.00 50.00 21 PRO A O 12
ATOM 6219 N N . LYS A 1 23 ? 1.629 6.227 -13.720 1.00 33.23 22 LYS A N 12
ATOM 6220 C CA . LYS A 1 23 ? 0.967 7.446 -13.271 1.00 55.43 22 LYS A CA 12
ATOM 6221 C C . LYS A 1 23 ? -0.236 7.701 -14.175 1.00 63.33 22 LYS A C 12
ATOM 6222 O O . LYS A 1 23 ? -0.087 8.184 -15.302 1.00 70.24 22 LYS A O 12
ATOM 6241 N N . CYS A 1 24 ? -1.420 7.349 -13.691 1.00 62.11 23 CYS A N 12
ATOM 6242 C CA . CYS A 1 24 ? -2.638 7.434 -14.489 1.00 15.34 23 CYS A CA 12
ATOM 6243 C C . CYS A 1 24 ? -3.433 8.676 -14.095 1.00 75.24 23 CYS A C 12
ATOM 6244 O O . CYS A 1 24 ? -3.993 8.744 -12.998 1.00 31.41 23 CYS A O 12
ATOM 6252 N N . ILE A 1 25 ? -3.471 9.667 -14.983 1.00 2.32 24 ILE A N 12
ATOM 6253 C CA . ILE A 1 25 ? -4.101 10.953 -14.682 1.00 2.14 24 ILE A CA 12
ATOM 6254 C C . ILE A 1 25 ? -4.954 11.450 -15.852 1.00 5.02 24 ILE A C 12
ATOM 6255 O O . ILE A 1 25 ? -4.514 11.444 -17.008 1.00 44.02 24 ILE A O 12
ATOM 6271 N N . ASN A 1 26 ? -6.185 11.853 -15.536 1.00 70.50 25 ASN A N 12
ATOM 6272 C CA . ASN A 1 26 ? -7.087 12.495 -16.495 1.00 60.43 25 ASN A CA 12
ATOM 6273 C C . ASN A 1 26 ? -7.374 11.572 -17.684 1.00 21.23 25 ASN A C 12
ATOM 6274 O O . ASN A 1 26 ? -7.579 12.023 -18.812 1.00 20.43 25 ASN A O 12
ATOM 6285 N N . GLY A 1 27 ? -7.412 10.272 -17.411 1.00 11.41 26 GLY A N 12
ATOM 6286 C CA . GLY A 1 27 ? -7.680 9.293 -18.453 1.00 42.33 26 GLY A CA 12
ATOM 6287 C C . GLY A 1 27 ? -6.411 8.764 -19.090 1.00 41.02 26 GLY A C 12
ATOM 6288 O O . GLY A 1 27 ? -6.411 7.683 -19.688 1.00 64.13 26 GLY A O 12
ATOM 6292 N N . PHE A 1 28 ? -5.322 9.519 -18.962 1.00 53.51 27 PHE A N 12
ATOM 6293 C CA . PHE A 1 28 ? -4.039 9.105 -19.517 1.00 33.10 27 PHE A CA 12
ATOM 6294 C C . PHE A 1 28 ? -3.400 8.066 -18.603 1.00 22.43 27 PHE A C 12
ATOM 6295 O O . PHE A 1 28 ? -3.010 8.376 -17.476 1.00 72.14 27 PHE A O 12
ATOM 6312 N N . CYS A 1 29 ? -3.332 6.832 -19.082 1.00 71.03 28 CYS A N 12
ATOM 6313 C CA . CYS A 1 29 ? -2.761 5.732 -18.317 1.00 11.11 28 CYS A CA 12
ATOM 6314 C C . CYS A 1 29 ? -1.495 5.232 -19.012 1.00 32.42 28 CYS A C 12
ATOM 6315 O O . CYS A 1 29 ? -1.522 4.879 -20.194 1.00 33.11 28 CYS A O 12
ATOM 6323 N N . LYS A 1 30 ? -0.388 5.223 -18.280 1.00 54.53 29 LYS A N 12
ATOM 6324 C CA . LYS A 1 30 ? 0.908 4.844 -18.832 1.00 12.13 29 LYS A CA 12
ATOM 6325 C C . LYS A 1 30 ? 1.758 4.170 -17.758 1.00 34.30 29 LYS A C 12
ATOM 6326 O O . LYS A 1 30 ? 1.634 4.492 -16.575 1.00 72.21 29 LYS A O 12
ATOM 6345 N N . CYS A 1 31 ? 2.633 3.261 -18.180 1.00 71.11 30 CYS A N 12
ATOM 6346 C CA . CYS A 1 31 ? 3.497 2.531 -17.260 1.00 30.31 30 CYS A CA 12
ATOM 6347 C C . CYS A 1 31 ? 4.941 2.990 -17.436 1.00 32.32 30 CYS A C 12
ATOM 6348 O O . CYS A 1 31 ? 5.489 2.936 -18.539 1.00 61.41 30 CYS A O 12
ATOM 6356 N N . VAL A 1 32 ? 5.536 3.449 -16.337 1.00 1.54 31 VAL A N 12
ATOM 6357 C CA . VAL A 1 32 ? 6.866 4.053 -16.340 1.00 4.20 31 VAL A CA 12
ATOM 6358 C C . VAL A 1 32 ? 7.496 3.953 -14.949 1.00 43.43 31 VAL A C 12
ATOM 6359 O O . VAL A 1 32 ? 6.876 3.447 -14.008 1.00 13.01 31 VAL A O 12
ATOM 6372 N N . ARG A 1 33 ? 8.765 4.328 -14.861 1.00 60.33 32 ARG A N 12
ATOM 6373 C CA . ARG A 1 33 ? 9.481 4.378 -13.593 1.00 1.40 32 ARG A CA 12
ATOM 6374 C C . ARG A 1 33 ? 9.117 5.664 -12.842 1.00 73.13 32 ARG A C 12
ATOM 6375 O O . ARG A 1 33 ? 8.288 5.604 -11.908 1.00 12.51 32 ARG A O 12
ATOM 6397 N N . ALA A 1 1 ? -0.875 0.349 -0.362 1.00 31.22 0 ALA A N 13
ATOM 6398 C CA . ALA A 1 1 ? 0.067 0.948 -1.335 1.00 22.12 0 ALA A CA 13
ATOM 6399 C C . ALA A 1 1 ? -0.566 1.054 -2.720 1.00 62.10 0 ALA A C 13
ATOM 6400 O O . ALA A 1 1 ? -1.037 0.057 -3.274 1.00 65.41 0 ALA A O 13
ATOM 6409 N N . THR A 1 2 ? -0.582 2.264 -3.267 1.00 62.04 1 THR A N 13
ATOM 6410 C CA . THR A 1 2 ? -1.050 2.505 -4.625 1.00 72.31 1 THR A CA 13
ATOM 6411 C C . THR A 1 2 ? -0.202 3.605 -5.257 1.00 55.35 1 THR A C 13
ATOM 6412 O O . THR A 1 2 ? 0.551 4.293 -4.557 1.00 11.21 1 THR A O 13
ATOM 6423 N N . LYS A 1 3 ? -0.309 3.767 -6.569 1.00 14.50 2 LYS A N 13
ATOM 6424 C CA . LYS A 1 3 ? 0.477 4.771 -7.287 1.00 63.34 2 LYS A CA 13
ATOM 6425 C C . LYS A 1 3 ? -0.331 6.061 -7.439 1.00 74.43 2 LYS A C 13
ATOM 6426 O O . LYS A 1 3 ? -1.483 6.027 -7.879 1.00 74.21 2 LYS A O 13
ATOM 6445 N N . PRO A 1 4 ? 0.266 7.218 -7.065 1.00 45.23 3 PRO A N 13
ATOM 6446 C CA . PRO A 1 4 ? -0.417 8.520 -7.099 1.00 63.32 3 PRO A CA 13
ATOM 6447 C C . PRO A 1 4 ? -0.982 8.851 -8.479 1.00 11.51 3 PRO A C 13
ATOM 6448 O O . PRO A 1 4 ? -0.237 9.158 -9.415 1.00 30.13 3 PRO A O 13
ATOM 6459 N N . CYS A 1 5 ? -2.302 8.772 -8.593 1.00 35.11 4 CYS A N 13
ATOM 6460 C CA . CYS A 1 5 ? -3.000 9.072 -9.835 1.00 73.42 4 CYS A CA 13
ATOM 6461 C C . CYS A 1 5 ? -4.043 10.164 -9.586 1.00 4.43 4 CYS A C 13
ATOM 6462 O O . CYS A 1 5 ? -4.362 10.471 -8.420 1.00 71.03 4 CYS A O 13
ATOM 6470 N N . GLN A 1 6 ? -4.588 10.725 -10.681 1.00 40.35 5 GLN A N 13
ATOM 6471 C CA . GLN A 1 6 ? -5.580 11.813 -10.619 1.00 65.32 5 GLN A CA 13
ATOM 6472 C C . GLN A 1 6 ? -6.653 11.514 -9.573 1.00 70.34 5 GLN A C 13
ATOM 6473 O O . GLN A 1 6 ? -7.252 12.419 -8.989 1.00 32.04 5 GLN A O 13
ATOM 6487 N N . SER A 1 7 ? -6.885 10.229 -9.356 1.00 53.33 6 SER A N 13
ATOM 6488 C CA . SER A 1 7 ? -7.668 9.752 -8.233 1.00 44.24 6 SER A CA 13
ATOM 6489 C C . SER A 1 7 ? -6.968 8.531 -7.642 1.00 24.34 6 SER A C 13
ATOM 6490 O O . SER A 1 7 ? -7.357 7.394 -7.900 1.00 55.24 6 SER A O 13
ATOM 6498 N N . ASP A 1 8 ? -5.861 8.796 -6.938 1.00 10.45 7 ASP A N 13
ATOM 6499 C CA . ASP A 1 8 ? -5.061 7.765 -6.248 1.00 72.45 7 ASP A CA 13
ATOM 6500 C C . ASP A 1 8 ? -5.906 6.609 -5.683 1.00 71.14 7 ASP A C 13
ATOM 6501 O O . ASP A 1 8 ? -5.563 5.440 -5.868 1.00 63.12 7 ASP A O 13
ATOM 6510 N N . LYS A 1 9 ? -7.009 6.938 -5.012 1.00 30.02 8 LYS A N 13
ATOM 6511 C CA . LYS A 1 9 ? -7.863 5.925 -4.380 1.00 70.14 8 LYS A CA 13
ATOM 6512 C C . LYS A 1 9 ? -8.580 5.092 -5.443 1.00 12.13 8 LYS A C 13
ATOM 6513 O O . LYS A 1 9 ? -8.756 3.882 -5.292 1.00 73.11 8 LYS A O 13
ATOM 6532 N N . ASP A 1 10 ? -8.977 5.755 -6.519 1.00 71.04 9 ASP A N 13
ATOM 6533 C CA . ASP A 1 10 ? -9.762 5.131 -7.584 1.00 11.24 9 ASP A CA 13
ATOM 6534 C C . ASP A 1 10 ? -8.898 4.209 -8.453 1.00 11.22 9 ASP A C 13
ATOM 6535 O O . ASP A 1 10 ? -9.420 3.395 -9.221 1.00 34.34 9 ASP A O 13
ATOM 6544 N N . CYS A 1 11 ? -7.577 4.313 -8.321 1.00 44.22 10 CYS A N 13
ATOM 6545 C CA . CYS A 1 11 ? -6.676 3.440 -9.073 1.00 51.22 10 CYS A CA 13
ATOM 6546 C C . CYS A 1 11 ? -6.214 2.300 -8.169 1.00 43.54 10 CYS A C 13
ATOM 6547 O O . CYS A 1 11 ? -5.980 2.499 -6.974 1.00 43.41 10 CYS A O 13
ATOM 6555 N N . LYS A 1 12 ? -6.076 1.108 -8.744 1.00 64.03 11 LYS A N 13
ATOM 6556 C CA . LYS A 1 12 ? -5.858 -0.111 -7.963 1.00 34.32 11 LYS A CA 13
ATOM 6557 C C . LYS A 1 12 ? -4.891 -1.052 -8.680 1.00 44.03 11 LYS A C 13
ATOM 6558 O O . LYS A 1 12 ? -4.532 -0.821 -9.837 1.00 55.32 11 LYS A O 13
ATOM 6577 N N . LYS A 1 13 ? -4.470 -2.098 -7.969 1.00 22.33 12 LYS A N 13
ATOM 6578 C CA . LYS A 1 13 ? -3.471 -3.048 -8.464 1.00 62.12 12 LYS A CA 13
ATOM 6579 C C . LYS A 1 13 ? -3.765 -3.519 -9.890 1.00 53.43 12 LYS A C 13
ATOM 6580 O O . LYS A 1 13 ? -4.787 -4.160 -10.146 1.00 11.12 12 LYS A O 13
ATOM 6599 N N . PHE A 1 14 ? -2.865 -3.177 -10.805 1.00 12.00 13 PHE A N 13
ATOM 6600 C CA . PHE A 1 14 ? -2.915 -3.664 -12.176 1.00 54.10 13 PHE A CA 13
ATOM 6601 C C . PHE A 1 14 ? -1.503 -4.018 -12.638 1.00 21.52 13 PHE A C 13
ATOM 6602 O O . PHE A 1 14 ? -0.590 -3.192 -12.550 1.00 35.14 13 PHE A O 13
ATOM 6619 N N . ALA A 1 15 ? -1.324 -5.247 -13.112 1.00 72.55 14 ALA A N 13
ATOM 6620 C CA . ALA A 1 15 ? -0.025 -5.697 -13.591 1.00 33.34 14 ALA A CA 13
ATOM 6621 C C . ALA A 1 15 ? 0.183 -5.242 -15.033 1.00 22.15 14 ALA A C 13
ATOM 6622 O O . ALA A 1 15 ? -0.460 -5.747 -15.956 1.00 14.30 14 ALA A O 13
ATOM 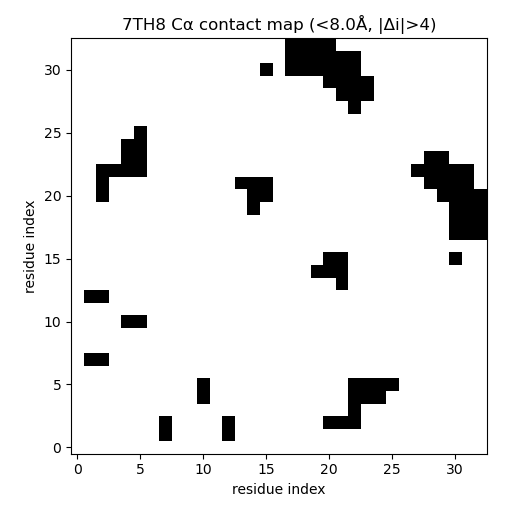6629 N N . CYS A 1 16 ? 1.075 -4.279 -15.209 1.00 43.51 15 CYS A N 13
ATOM 6630 C CA . CYS A 1 16 ? 1.339 -3.673 -16.509 1.00 34.54 15 CYS A CA 13
ATOM 6631 C C . CYS A 1 16 ? 2.740 -4.034 -16.989 1.00 73.01 15 CYS A C 13
ATOM 6632 O O . CYS A 1 16 ? 3.610 -4.398 -16.188 1.00 23.20 15 CYS A O 13
ATOM 6640 N N . ARG A 1 17 ? 2.947 -3.945 -18.301 1.00 44.41 16 ARG A N 13
ATOM 6641 C CA . ARG A 1 17 ? 4.271 -4.122 -18.877 1.00 23.13 16 ARG A CA 13
ATOM 6642 C C . ARG A 1 17 ? 5.192 -3.034 -18.335 1.00 72.22 16 ARG A C 13
ATOM 6643 O O . ARG A 1 17 ? 4.811 -1.861 -18.293 1.00 3.14 16 ARG A O 13
ATOM 6664 N N . LYS A 1 18 ? 6.389 -3.430 -17.921 1.00 34.43 17 LYS A N 13
ATOM 6665 C CA . LYS A 1 18 ? 7.318 -2.525 -17.251 1.00 45.13 17 LYS A CA 13
ATOM 6666 C C . LYS A 1 18 ? 7.588 -1.280 -18.105 1.00 73.23 17 LYS A C 13
ATOM 6667 O O . LYS A 1 18 ? 7.466 -1.337 -19.333 1.00 65.45 17 LYS A O 13
ATOM 6686 N N . PRO A 1 19 ? 7.989 -0.137 -17.495 1.00 22.43 18 PRO A N 13
ATOM 6687 C CA . PRO A 1 19 ? 8.362 -0.026 -16.065 1.00 12.13 18 PRO A CA 13
ATOM 6688 C C . PRO A 1 19 ? 7.199 -0.238 -15.075 1.00 60.04 18 PRO A C 13
ATOM 6689 O O . PRO A 1 19 ? 6.051 -0.446 -15.467 1.00 62.44 18 PRO A O 13
ATOM 6700 N N . LYS A 1 20 ? 7.523 -0.145 -13.787 1.00 34.21 19 LYS A N 13
ATOM 6701 C CA . LYS A 1 20 ? 6.694 -0.708 -12.716 1.00 1.11 19 LYS A CA 13
ATOM 6702 C C . LYS A 1 20 ? 5.711 0.285 -12.087 1.00 62.02 19 LYS A C 13
ATOM 6703 O O . LYS A 1 20 ? 5.052 -0.043 -11.094 1.00 33.00 19 LYS A O 13
ATOM 6722 N N . VAL A 1 21 ? 5.595 1.483 -12.635 1.00 15.21 20 VAL A N 13
ATOM 6723 C CA . VAL A 1 21 ? 4.731 2.501 -12.029 1.00 63.45 20 VAL A CA 13
ATOM 6724 C C . VAL A 1 21 ? 3.593 2.917 -12.972 1.00 11.45 20 VAL A C 13
ATOM 6725 O O . VAL A 1 21 ? 3.719 3.889 -13.715 1.00 2.02 20 VAL A O 13
ATOM 6738 N N . PRO A 1 22 ? 2.473 2.159 -12.978 1.00 23.42 21 PRO A N 13
ATOM 6739 C CA . PRO A 1 22 ? 1.282 2.515 -13.759 1.00 13.30 21 PRO A CA 13
ATOM 6740 C C . PRO A 1 22 ? 0.499 3.652 -13.097 1.00 4.41 21 PRO A C 13
ATOM 6741 O O . PRO A 1 22 ? 0.062 3.530 -11.950 1.00 50.00 21 PRO A O 13
ATOM 6752 N N . LYS A 1 23 ? 0.344 4.760 -13.817 1.00 33.23 22 LYS A N 13
ATOM 6753 C CA . LYS A 1 23 ? -0.321 5.946 -13.282 1.00 55.43 22 LYS A CA 13
ATOM 6754 C C . LYS A 1 23 ? -1.302 6.524 -14.303 1.00 63.33 22 LYS A C 13
ATOM 6755 O O . LYS A 1 23 ? -0.998 6.601 -15.496 1.00 70.24 22 LYS A O 13
ATOM 6774 N N . CYS A 1 24 ? -2.478 6.921 -13.824 1.00 62.11 23 CYS A N 13
ATOM 6775 C CA . CYS A 1 24 ? -3.470 7.603 -14.650 1.00 15.34 23 CYS A CA 13
ATOM 6776 C C . CYS A 1 24 ? -3.656 9.031 -14.143 1.00 75.24 23 CYS A C 13
ATOM 6777 O O . CYS A 1 24 ? -4.237 9.248 -13.079 1.00 31.41 23 CYS A O 13
ATOM 6785 N N . ILE A 1 25 ? -3.143 10.001 -14.896 1.00 2.32 24 ILE A N 13
ATOM 6786 C CA . ILE A 1 25 ? -3.208 11.406 -14.503 1.00 2.14 24 ILE A CA 13
ATOM 6787 C C . ILE A 1 25 ? -3.830 12.246 -15.618 1.00 5.02 24 ILE A C 13
ATOM 6788 O O . ILE A 1 25 ? -3.489 12.078 -16.791 1.00 44.02 24 ILE A O 13
ATOM 6804 N N . ASN A 1 26 ? -4.762 13.127 -15.245 1.00 70.50 25 ASN A N 13
ATOM 6805 C CA . ASN A 1 26 ? -5.401 14.045 -16.190 1.00 60.43 25 ASN A CA 13
ATOM 6806 C C . ASN A 1 26 ? -6.044 13.271 -17.349 1.00 21.23 25 ASN A C 13
ATOM 6807 O O . ASN A 1 26 ? -6.102 13.748 -18.484 1.00 20.43 25 ASN A O 13
ATOM 6818 N N . GLY A 1 27 ? -6.536 12.070 -17.047 1.00 11.41 26 GLY A N 13
ATOM 6819 C CA . GLY A 1 27 ? -7.180 11.241 -18.053 1.00 42.33 26 GLY A CA 13
ATOM 6820 C C . GLY A 1 27 ? -6.207 10.316 -18.761 1.00 41.02 26 GLY A C 13
ATOM 6821 O O . GLY A 1 27 ? -6.597 9.253 -19.247 1.00 64.13 26 GLY A O 13
ATOM 6825 N N . PHE A 1 28 ? -4.937 10.701 -18.797 1.00 53.51 27 PHE A N 13
ATOM 6826 C CA . PHE A 1 28 ? -3.921 9.937 -19.514 1.00 33.10 27 PHE A CA 13
ATOM 6827 C C . PHE A 1 28 ? -3.376 8.814 -18.633 1.00 22.43 27 PHE A C 13
ATOM 6828 O O . PHE A 1 28 ? -2.947 9.050 -17.501 1.00 72.14 27 PHE A O 13
ATOM 6845 N N . CYS A 1 29 ? -3.418 7.591 -19.146 1.00 71.03 28 CYS A N 13
ATOM 6846 C CA . CYS A 1 29 ? -2.880 6.432 -18.443 1.00 11.11 28 CYS A CA 13
ATOM 6847 C C . CYS A 1 29 ? -1.608 5.931 -19.128 1.00 32.42 28 CYS A C 13
ATOM 6848 O O . CYS A 1 29 ? -1.568 5.760 -20.352 1.00 33.11 28 CYS A O 13
ATOM 6856 N N . LYS A 1 30 ? -0.573 5.708 -18.329 1.00 54.53 29 LYS A N 13
ATOM 6857 C CA . LYS A 1 30 ? 0.715 5.236 -18.827 1.00 12.13 29 LYS A CA 13
ATOM 6858 C C . LYS A 1 30 ? 1.461 4.532 -17.701 1.00 34.30 29 LYS A C 13
ATOM 6859 O O . LYS A 1 30 ? 1.196 4.788 -16.527 1.00 72.21 29 LYS A O 13
ATOM 6878 N N . CYS A 1 31 ? 2.374 3.636 -18.050 1.00 71.11 30 CYS A N 13
ATOM 6879 C CA . CYS A 1 31 ? 3.205 2.962 -17.060 1.00 30.31 30 CYS A CA 13
ATOM 6880 C C . CYS A 1 31 ? 4.646 3.453 -17.198 1.00 32.32 30 CYS A C 13
ATOM 6881 O O . CYS A 1 31 ? 5.241 3.365 -18.273 1.00 61.41 30 CYS A O 13
ATOM 6889 N N . VAL A 1 32 ? 5.190 3.977 -16.101 1.00 1.54 31 VAL A N 13
ATOM 6890 C CA . VAL A 1 32 ? 6.475 4.676 -16.109 1.00 4.20 31 VAL A CA 13
ATOM 6891 C C . VAL A 1 32 ? 7.388 4.164 -14.998 1.00 43.43 31 VAL A C 13
ATOM 6892 O O . VAL A 1 32 ? 6.978 3.341 -14.177 1.00 13.01 31 VAL A O 13
ATOM 6905 N N . ARG A 1 33 ? 8.640 4.613 -15.021 1.00 60.33 32 ARG A N 13
ATOM 6906 C CA . ARG A 1 33 ? 9.629 4.247 -14.008 1.00 1.40 32 ARG A CA 13
ATOM 6907 C C . ARG A 1 33 ? 9.693 5.307 -12.906 1.00 73.13 32 ARG A C 13
ATOM 6908 O O . ARG A 1 33 ? 9.793 6.506 -13.240 1.00 12.51 32 ARG A O 13
ATOM 6930 N N . ALA A 1 1 ? 1.947 -3.401 -1.136 1.00 31.22 0 ALA A N 14
ATOM 6931 C CA . ALA A 1 1 ? 2.129 -1.961 -1.422 1.00 22.12 0 ALA A CA 14
ATOM 6932 C C . ALA A 1 1 ? 1.295 -1.546 -2.631 1.00 62.10 0 ALA A C 14
ATOM 6933 O O . ALA A 1 1 ? 1.206 -2.280 -3.619 1.00 65.41 0 ALA A O 14
ATOM 6942 N N . THR A 1 2 ? 0.683 -0.370 -2.549 1.00 62.04 1 THR A N 14
ATOM 6943 C CA . THR A 1 2 ? -0.118 0.165 -3.643 1.00 72.31 1 THR A CA 14
ATOM 6944 C C . THR A 1 2 ? 0.703 1.175 -4.447 1.00 55.35 1 THR A C 14
ATOM 6945 O O . THR A 1 2 ? 1.467 1.955 -3.877 1.00 11.21 1 THR A O 14
ATOM 6956 N N . LYS A 1 3 ? 0.551 1.149 -5.767 1.00 14.50 2 LYS A N 14
ATOM 6957 C CA . LYS A 1 3 ? 1.288 2.050 -6.646 1.00 63.34 2 LYS A CA 14
ATOM 6958 C C . LYS A 1 3 ? 0.463 3.312 -6.909 1.00 74.43 2 LYS A C 14
ATOM 6959 O O . LYS A 1 3 ? -0.707 3.223 -7.287 1.00 74.21 2 LYS A O 14
ATOM 6978 N N . PRO A 1 4 ? 1.071 4.498 -6.702 1.00 45.23 3 PRO A N 14
ATOM 6979 C CA . PRO A 1 4 ? 0.363 5.791 -6.747 1.00 63.32 3 PRO A CA 14
ATOM 6980 C C . PRO A 1 4 ? -0.304 6.080 -8.097 1.00 11.51 3 PRO A C 14
ATOM 6981 O O . PRO A 1 4 ? 0.205 5.698 -9.153 1.00 30.13 3 PRO A O 14
ATOM 6992 N N . CYS A 1 5 ? -1.429 6.794 -8.044 1.00 35.11 4 CYS A N 14
ATOM 6993 C CA . CYS A 1 5 ? -2.213 7.130 -9.230 1.00 73.42 4 CYS A CA 14
ATOM 6994 C C . CYS A 1 5 ? -2.929 8.472 -9.026 1.00 4.43 4 CYS A C 14
ATOM 6995 O O . CYS A 1 5 ? -3.131 8.895 -7.876 1.00 71.03 4 CYS A O 14
ATOM 7003 N N . GLN A 1 6 ? -3.318 9.119 -10.149 1.00 40.35 5 GLN A N 14
ATOM 7004 C CA . GLN A 1 6 ? -3.972 10.447 -10.147 1.00 65.32 5 GLN A CA 14
ATOM 7005 C C . GLN A 1 6 ? -4.781 10.665 -8.876 1.00 70.34 5 GLN A C 14
ATOM 7006 O O . GLN A 1 6 ? -4.503 11.574 -8.087 1.00 32.04 5 GLN A O 14
ATOM 7020 N N . SER A 1 7 ? -5.778 9.817 -8.692 1.00 53.33 6 SER A N 14
ATOM 7021 C CA . SER A 1 7 ? -6.527 9.770 -7.457 1.00 44.24 6 SER A CA 14
ATOM 7022 C C . SER A 1 7 ? -6.309 8.411 -6.811 1.00 24.34 6 SER A C 14
ATOM 7023 O O . SER A 1 7 ? -7.144 7.523 -6.937 1.00 55.24 6 SER A O 14
ATOM 7031 N N . ASP A 1 8 ? -5.136 8.243 -6.197 1.00 10.45 7 ASP A N 14
ATOM 7032 C CA . ASP A 1 8 ? -4.782 7.029 -5.440 1.00 72.45 7 ASP A CA 14
ATOM 7033 C C . ASP A 1 8 ? -5.998 6.417 -4.728 1.00 71.14 7 ASP A C 14
ATOM 7034 O O . ASP A 1 8 ? -6.157 5.196 -4.688 1.00 63.12 7 ASP A O 14
ATOM 7043 N N . LYS A 1 9 ? -6.848 7.282 -4.174 1.00 30.02 8 LYS A N 14
ATOM 7044 C CA . LYS A 1 9 ? -8.039 6.852 -3.439 1.00 70.14 8 LYS A CA 14
ATOM 7045 C C . LYS A 1 9 ? -9.076 6.225 -4.387 1.00 12.13 8 LYS A C 14
ATOM 7046 O O . LYS A 1 9 ? -9.616 5.151 -4.108 1.00 73.11 8 LYS A O 14
ATOM 7065 N N . ASP A 1 10 ? -9.331 6.889 -5.513 1.00 71.04 9 ASP A N 14
ATOM 7066 C CA . ASP A 1 10 ? -10.403 6.481 -6.435 1.00 11.24 9 ASP A CA 14
ATOM 7067 C C . ASP A 1 10 ? -9.859 5.627 -7.576 1.00 11.22 9 ASP A C 14
ATOM 7068 O O . ASP A 1 10 ? -10.619 5.151 -8.425 1.00 34.34 9 ASP A O 14
ATOM 7077 N N . CYS A 1 11 ? -8.552 5.412 -7.588 1.00 44.22 10 CYS A N 14
ATOM 7078 C CA . CYS A 1 11 ? -7.903 4.678 -8.666 1.00 51.22 10 CYS A CA 14
ATOM 7079 C C . CYS A 1 11 ? -7.657 3.239 -8.234 1.00 43.54 10 CYS A C 14
ATOM 7080 O O . CYS A 1 11 ? -7.885 2.885 -7.071 1.00 43.41 10 CYS A O 14
ATOM 7088 N N . LYS A 1 12 ? -7.208 2.408 -9.164 1.00 64.03 11 LYS A N 14
ATOM 7089 C CA . LYS A 1 12 ? -7.057 0.981 -8.907 1.00 34.32 11 LYS A CA 14
ATOM 7090 C C . LYS A 1 12 ? -5.595 0.570 -9.055 1.00 44.03 11 LYS A C 14
ATOM 7091 O O . LYS A 1 12 ? -4.885 1.083 -9.923 1.00 55.32 11 LYS A O 14
ATOM 7110 N N . LYS A 1 13 ? -5.150 -0.345 -8.197 1.00 22.33 12 LYS A N 14
ATOM 7111 C CA . LYS A 1 13 ? -3.783 -0.858 -8.243 1.00 62.12 12 LYS A CA 14
ATOM 7112 C C . LYS A 1 13 ? -3.553 -1.672 -9.523 1.00 53.43 12 LYS A C 14
ATOM 7113 O O . LYS A 1 13 ? -3.594 -2.904 -9.520 1.00 11.12 12 LYS A O 14
ATOM 7132 N N . PHE A 1 14 ? -3.341 -0.956 -10.623 1.00 12.00 13 PHE A N 14
ATOM 7133 C CA . PHE A 1 14 ? -3.150 -1.571 -11.933 1.00 54.10 13 PHE A CA 14
ATOM 7134 C C . PHE A 1 14 ? -1.786 -2.265 -12.013 1.00 21.52 13 PHE A C 14
ATOM 7135 O O . PHE A 1 14 ? -0.825 -1.852 -11.357 1.00 35.14 13 PHE A O 14
ATOM 7152 N N . ALA A 1 15 ? -1.705 -3.323 -12.813 1.00 72.55 14 ALA A N 14
ATOM 7153 C CA . ALA A 1 15 ? -0.466 -4.079 -12.975 1.00 33.34 14 ALA A CA 14
ATOM 7154 C C . ALA A 1 15 ? -0.110 -4.227 -14.453 1.00 22.15 14 ALA A C 14
ATOM 7155 O O . ALA A 1 15 ? -0.813 -4.906 -15.205 1.00 14.30 14 ALA A O 14
ATOM 7162 N N . CYS A 1 16 ? 0.970 -3.572 -14.868 1.00 43.51 15 CYS A N 14
ATOM 7163 C CA . CYS A 1 16 ? 1.470 -3.689 -16.233 1.00 34.54 15 CYS A CA 14
ATOM 7164 C C . CYS A 1 16 ? 2.938 -4.104 -16.210 1.00 73.01 15 CYS A C 14
ATOM 7165 O O . CYS A 1 16 ? 3.676 -3.739 -15.291 1.00 23.20 15 CYS A O 14
ATOM 7173 N N . ARG A 1 17 ? 3.341 -4.893 -17.199 1.00 44.41 16 ARG A N 14
ATOM 7174 C CA . ARG A 1 17 ? 4.721 -5.351 -17.321 1.00 23.13 16 ARG A CA 14
ATOM 7175 C C . ARG A 1 17 ? 5.643 -4.163 -17.600 1.00 72.22 16 ARG A C 14
ATOM 7176 O O . ARG A 1 17 ? 5.217 -3.193 -18.230 1.00 3.14 16 ARG A O 14
ATOM 7197 N N . LYS A 1 18 ? 6.892 -4.259 -17.123 1.00 34.43 17 LYS A N 14
ATOM 7198 C CA . LYS A 1 18 ? 7.864 -3.154 -17.169 1.00 45.13 17 LYS A CA 14
ATOM 7199 C C . LYS A 1 18 ? 7.733 -2.316 -18.449 1.00 73.23 17 LYS A C 14
ATOM 7200 O O . LYS A 1 18 ? 7.823 -2.860 -19.550 1.00 65.45 17 LYS A O 14
ATOM 7219 N N . PRO A 1 19 ? 7.542 -0.976 -18.335 1.00 22.43 18 PRO A N 14
ATOM 7220 C CA . PRO A 1 19 ? 7.521 -0.239 -17.049 1.00 12.13 18 PRO A CA 14
ATOM 7221 C C . PRO A 1 19 ? 6.355 -0.653 -16.140 1.00 60.04 18 PRO A C 14
ATOM 7222 O O . PRO A 1 19 ? 5.228 -0.822 -16.596 1.00 62.44 18 PRO A O 14
ATOM 7233 N N . LYS A 1 20 ? 6.641 -0.790 -14.845 1.00 34.21 19 LYS A N 14
ATOM 7234 C CA . LYS A 1 20 ? 5.734 -1.464 -13.909 1.00 1.11 19 LYS A CA 14
ATOM 7235 C C . LYS A 1 20 ? 5.003 -0.507 -12.953 1.00 62.02 19 LYS A C 14
ATOM 7236 O O . LYS A 1 20 ? 4.320 -0.962 -12.028 1.00 33.00 19 LYS A O 14
ATOM 7255 N N . VAL A 1 21 ? 5.124 0.802 -13.171 1.00 15.21 20 VAL A N 14
ATOM 7256 C CA . VAL A 1 21 ? 4.416 1.778 -12.334 1.00 63.45 20 VAL A CA 14
ATOM 7257 C C . VAL A 1 21 ? 3.388 2.532 -13.178 1.00 11.45 20 VAL A C 14
ATOM 7258 O O . VAL A 1 21 ? 3.720 3.478 -13.889 1.00 2.02 20 VAL A O 14
ATOM 7271 N N . PRO A 1 22 ? 2.114 2.097 -13.121 1.00 23.42 21 PRO A N 14
ATOM 7272 C CA . PRO A 1 22 ? 1.044 2.648 -13.959 1.00 13.30 21 PRO A CA 14
ATOM 7273 C C . PRO A 1 22 ? 0.536 4.000 -13.457 1.00 4.41 21 PRO A C 14
ATOM 7274 O O . PRO A 1 22 ? -0.584 4.114 -12.951 1.00 50.00 21 PRO A O 14
ATOM 7285 N N . LYS A 1 23 ? 1.374 5.022 -13.589 1.00 33.23 22 LYS A N 14
ATOM 7286 C CA . LYS A 1 23 ? 0.984 6.380 -13.240 1.00 55.43 22 LYS A CA 14
ATOM 7287 C C . LYS A 1 23 ? -0.054 6.896 -14.233 1.00 63.33 22 LYS A C 14
ATOM 7288 O O . LYS A 1 23 ? 0.270 7.237 -15.374 1.00 70.24 22 LYS A O 14
ATOM 7307 N N . CYS A 1 24 ? -1.307 6.922 -13.803 1.00 62.11 23 CYS A N 14
ATOM 7308 C CA . CYS A 1 24 ? -2.387 7.441 -14.624 1.00 15.34 23 CYS A CA 14
ATOM 7309 C C . CYS A 1 24 ? -2.746 8.849 -14.166 1.00 75.24 23 CYS A C 14
ATOM 7310 O O . CYS A 1 24 ? -3.025 9.065 -12.985 1.00 31.41 23 CYS A O 14
ATOM 7318 N N . ILE A 1 25 ? -2.694 9.804 -15.100 1.00 2.32 24 ILE A N 14
ATOM 7319 C CA . ILE A 1 25 ? -3.002 11.205 -14.816 1.00 2.14 24 ILE A CA 14
ATOM 7320 C C . ILE A 1 25 ? -3.895 11.773 -15.921 1.00 5.02 24 ILE A C 14
ATOM 7321 O O . ILE A 1 25 ? -3.754 11.405 -17.091 1.00 44.02 24 ILE A O 14
ATOM 7337 N N . ASN A 1 26 ? -4.826 12.649 -15.537 1.00 70.50 25 ASN A N 14
ATOM 7338 C CA . ASN A 1 26 ? -5.715 13.330 -16.488 1.00 60.43 25 ASN A CA 14
ATOM 7339 C C . ASN A 1 26 ? -6.474 12.312 -17.352 1.00 21.23 25 ASN A C 14
ATOM 7340 O O . ASN A 1 26 ? -6.804 12.564 -18.509 1.00 20.43 25 ASN A O 14
ATOM 7351 N N . GLY A 1 27 ? -6.778 11.161 -16.760 1.00 11.41 26 GLY A N 14
ATOM 7352 C CA . GLY A 1 27 ? -7.520 10.125 -17.462 1.00 42.33 26 GLY A CA 14
ATOM 7353 C C . GLY A 1 27 ? -6.629 9.234 -18.306 1.00 41.02 26 GLY A C 14
ATOM 7354 O O . GLY A 1 27 ? -7.019 8.122 -18.672 1.00 64.13 26 GLY A O 14
ATOM 7358 N N . PHE A 1 28 ? -5.427 9.711 -18.612 1.00 53.51 27 PHE A N 14
ATOM 7359 C CA . PHE A 1 28 ? -4.487 8.950 -19.424 1.00 33.10 27 PHE A CA 14
ATOM 7360 C C . PHE A 1 28 ? -3.609 8.080 -18.534 1.00 22.43 27 PHE A C 14
ATOM 7361 O O . PHE A 1 28 ? -2.809 8.595 -17.739 1.00 72.14 27 PHE A O 14
ATOM 7378 N N . CYS A 1 29 ? -3.744 6.767 -18.676 1.00 71.03 28 CYS A N 14
ATOM 7379 C CA . CYS A 1 29 ? -2.991 5.832 -17.857 1.00 11.11 28 CYS A CA 14
ATOM 7380 C C . CYS A 1 29 ? -1.760 5.361 -18.616 1.00 32.42 28 CYS A C 14
ATOM 7381 O O . CYS A 1 29 ? -1.863 4.838 -19.729 1.00 33.11 28 CYS A O 14
ATOM 7389 N N . LYS A 1 30 ? -0.599 5.557 -18.010 1.00 54.53 29 LYS A N 14
ATOM 7390 C CA . LYS A 1 30 ? 0.673 5.207 -18.624 1.00 12.13 29 LYS A CA 14
ATOM 7391 C C . LYS A 1 30 ? 1.502 4.389 -17.648 1.00 34.30 29 LYS A C 14
ATOM 7392 O O . LYS A 1 30 ? 1.265 4.430 -16.442 1.00 72.21 29 LYS A O 14
ATOM 7411 N N . CYS A 1 31 ? 2.469 3.649 -18.166 1.00 71.11 30 CYS A N 14
ATOM 7412 C CA . CYS A 1 31 ? 3.354 2.847 -17.335 1.00 30.31 30 CYS A CA 14
ATOM 7413 C C . CYS A 1 31 ? 4.756 3.446 -17.353 1.00 32.32 30 CYS A C 14
ATOM 7414 O O . CYS A 1 31 ? 5.326 3.686 -18.421 1.00 61.41 30 CYS A O 14
ATOM 7422 N N . VAL A 1 32 ? 5.288 3.710 -16.164 1.00 1.54 31 VAL A N 14
ATOM 7423 C CA . VAL A 1 32 ? 6.596 4.337 -16.002 1.00 4.20 31 VAL A CA 14
ATOM 7424 C C . VAL A 1 32 ? 7.433 3.575 -14.977 1.00 43.43 31 VAL A C 14
ATOM 7425 O O . VAL A 1 32 ? 6.945 2.638 -14.332 1.00 13.01 31 VAL A O 14
ATOM 7438 N N . ARG A 1 33 ? 8.702 3.954 -14.879 1.00 60.33 32 ARG A N 14
ATOM 7439 C CA . ARG A 1 33 ? 9.602 3.461 -13.844 1.00 1.40 32 ARG A CA 14
ATOM 7440 C C . ARG A 1 33 ? 10.771 4.438 -13.711 1.00 73.13 32 ARG A C 14
ATOM 7441 O O . ARG A 1 33 ? 11.721 4.344 -14.518 1.00 12.51 32 ARG A O 14
ATOM 7463 N N . ALA A 1 1 ? 5.763 15.191 -3.405 1.00 31.22 0 ALA A N 15
ATOM 7464 C CA . ALA A 1 1 ? 5.643 14.376 -4.634 1.00 22.12 0 ALA A CA 15
ATOM 7465 C C . ALA A 1 1 ? 4.205 14.382 -5.145 1.00 62.10 0 ALA A C 15
ATOM 7466 O O . ALA A 1 1 ? 3.257 14.480 -4.360 1.00 65.41 0 ALA A O 15
ATOM 7475 N N . THR A 1 2 ? 4.055 14.282 -6.461 1.00 62.04 1 THR A N 15
ATOM 7476 C CA . THR A 1 2 ? 2.745 14.263 -7.103 1.00 72.31 1 THR A CA 15
ATOM 7477 C C . THR A 1 2 ? 1.911 13.079 -6.614 1.00 55.35 1 THR A C 15
ATOM 7478 O O . THR A 1 2 ? 2.459 12.020 -6.295 1.00 11.21 1 THR A O 15
ATOM 7489 N N . LYS A 1 3 ? 0.598 13.263 -6.542 1.00 14.50 2 LYS A N 15
ATOM 7490 C CA . LYS A 1 3 ? -0.301 12.174 -6.177 1.00 63.34 2 LYS A CA 15
ATOM 7491 C C . LYS A 1 3 ? -0.286 11.108 -7.278 1.00 74.43 2 LYS A C 15
ATOM 7492 O O . LYS A 1 3 ? -0.305 11.441 -8.463 1.00 74.21 2 LYS A O 15
ATOM 7511 N N . PRO A 1 4 ? -0.245 9.818 -6.902 1.00 45.23 3 PRO A N 15
ATOM 7512 C CA . PRO A 1 4 ? -0.041 8.713 -7.857 1.00 63.32 3 PRO A CA 15
ATOM 7513 C C . PRO A 1 4 ? -1.139 8.605 -8.918 1.00 11.51 3 PRO A C 15
ATOM 7514 O O . PRO A 1 4 ? -0.894 8.092 -10.008 1.00 30.13 3 PRO A O 15
ATOM 7525 N N . CYS A 1 5 ? -2.338 9.075 -8.605 1.00 35.11 4 CYS A N 15
ATOM 7526 C CA . CYS A 1 5 ? -3.465 8.932 -9.519 1.00 73.42 4 CYS A CA 15
ATOM 7527 C C . CYS A 1 5 ? -4.526 10.010 -9.292 1.00 4.43 4 CYS A C 15
ATOM 7528 O O . CYS A 1 5 ? -4.650 10.555 -8.179 1.00 71.03 4 CYS A O 15
ATOM 7536 N N . GLN A 1 6 ? -5.307 10.293 -10.352 1.00 40.35 5 GLN A N 15
ATOM 7537 C CA . GLN A 1 6 ? -6.378 11.295 -10.286 1.00 65.32 5 GLN A CA 15
ATOM 7538 C C . GLN A 1 6 ? -7.240 11.047 -9.053 1.00 70.34 5 GLN A C 15
ATOM 7539 O O . GLN A 1 6 ? -7.808 11.976 -8.475 1.00 32.04 5 GLN A O 15
ATOM 7553 N N . SER A 1 7 ? -7.338 9.779 -8.666 1.00 53.33 6 SER A N 15
ATOM 7554 C CA . SER A 1 7 ? -7.917 9.412 -7.393 1.00 44.24 6 SER A CA 15
ATOM 7555 C C . SER A 1 7 ? -6.876 8.654 -6.577 1.00 24.34 6 SER A C 15
ATOM 7556 O O . SER A 1 7 ? -6.945 7.436 -6.425 1.00 55.24 6 SER A O 15
ATOM 7564 N N . ASP A 1 8 ? -5.881 9.395 -6.094 1.00 10.45 7 ASP A N 15
ATOM 7565 C CA . ASP A 1 8 ? -4.905 8.891 -5.125 1.00 72.45 7 ASP A CA 15
ATOM 7566 C C . ASP A 1 8 ? -5.581 8.128 -3.988 1.00 71.14 7 ASP A C 15
ATOM 7567 O O . ASP A 1 8 ? -4.994 7.212 -3.410 1.00 63.12 7 ASP A O 15
ATOM 7576 N N . LYS A 1 9 ? -6.811 8.527 -3.669 1.00 30.02 8 LYS A N 15
ATOM 7577 C CA . LYS A 1 9 ? -7.607 7.869 -2.634 1.00 70.14 8 LYS A CA 15
ATOM 7578 C C . LYS A 1 9 ? -7.704 6.361 -2.895 1.00 12.13 8 LYS A C 15
ATOM 7579 O O . LYS A 1 9 ? -7.727 5.559 -1.956 1.00 73.11 8 LYS A O 15
ATOM 7598 N N . ASP A 1 10 ? -7.752 5.993 -4.176 1.00 71.04 9 ASP A N 15
ATOM 7599 C CA . ASP A 1 10 ? -7.777 4.592 -4.593 1.00 11.24 9 ASP A CA 15
ATOM 7600 C C . ASP A 1 10 ? -7.681 4.480 -6.109 1.00 11.22 9 ASP A C 15
ATOM 7601 O O . ASP A 1 10 ? -8.464 5.095 -6.838 1.00 34.34 9 ASP A O 15
ATOM 7610 N N . CYS A 1 11 ? -6.713 3.705 -6.580 1.00 44.22 10 CYS A N 15
ATOM 7611 C CA . CYS A 1 11 ? -6.572 3.417 -8.000 1.00 51.22 10 CYS A CA 15
ATOM 7612 C C . CYS A 1 11 ? -5.945 2.042 -8.187 1.00 43.54 10 CYS A C 15
ATOM 7613 O O . CYS A 1 11 ? -5.051 1.646 -7.436 1.00 43.41 10 CYS A O 15
ATOM 7621 N N . LYS A 1 12 ? -6.396 1.331 -9.208 1.00 64.03 11 LYS A N 15
ATOM 7622 C CA . LYS A 1 12 ? -6.031 -0.066 -9.401 1.00 34.32 11 LYS A CA 15
ATOM 7623 C C . LYS A 1 12 ? -4.779 -0.186 -10.263 1.00 44.03 11 LYS A C 15
ATOM 7624 O O . LYS A 1 12 ? -4.803 0.124 -11.454 1.00 55.32 11 LYS A O 15
ATOM 7643 N N . LYS A 1 13 ? -3.679 -0.605 -9.645 1.00 22.33 12 LYS A N 15
ATOM 7644 C CA . LYS A 1 13 ? -2.419 -0.771 -10.353 1.00 62.12 12 LYS A CA 15
ATOM 7645 C C . LYS A 1 13 ? -2.458 -2.059 -11.172 1.00 53.43 12 LYS A C 15
ATOM 7646 O O . LYS A 1 13 ? -2.232 -3.150 -10.642 1.00 11.12 12 LYS A O 15
ATOM 7665 N N . PHE A 1 14 ? -2.796 -1.927 -12.450 1.00 12.00 13 PHE A N 15
ATOM 7666 C CA . PHE A 1 14 ? -2.862 -3.070 -13.358 1.00 54.10 13 PHE A CA 15
ATOM 7667 C C . PHE A 1 14 ? -1.471 -3.668 -13.559 1.00 21.52 13 PHE A C 15
ATOM 7668 O O . PHE A 1 14 ? -0.465 -2.972 -13.427 1.00 35.14 13 PHE A O 15
ATOM 7685 N N . ALA A 1 15 ? -1.414 -4.953 -13.882 1.00 72.55 14 ALA A N 15
ATOM 7686 C CA . ALA A 1 15 ? -0.139 -5.628 -14.071 1.00 33.34 14 ALA A CA 15
ATOM 7687 C C . ALA A 1 15 ? 0.388 -5.371 -15.480 1.00 22.15 14 ALA A C 15
ATOM 7688 O O . ALA A 1 15 ? -0.147 -5.897 -16.462 1.00 14.30 14 ALA A O 15
ATOM 7695 N N . CYS A 1 16 ? 1.437 -4.569 -15.577 1.00 43.51 15 CYS A N 15
ATOM 7696 C CA . CYS A 1 16 ? 2.051 -4.254 -16.860 1.00 34.54 15 CYS A CA 15
ATOM 7697 C C . CYS A 1 16 ? 3.538 -4.591 -16.819 1.00 73.01 15 CYS A C 15
ATOM 7698 O O . CYS A 1 16 ? 4.157 -4.567 -15.751 1.00 23.20 15 CYS A O 15
ATOM 7706 N N . ARG A 1 17 ? 4.093 -4.938 -17.977 1.00 44.41 16 ARG A N 15
ATOM 7707 C CA . ARG A 1 17 ? 5.526 -5.182 -18.105 1.00 23.13 16 ARG A CA 15
ATOM 7708 C C . ARG A 1 17 ? 6.299 -3.912 -17.757 1.00 72.22 16 ARG A C 15
ATOM 7709 O O . ARG A 1 17 ? 5.800 -2.808 -17.981 1.00 3.14 16 ARG A O 15
ATOM 7730 N N . LYS A 1 18 ? 7.510 -4.081 -17.213 1.00 34.43 17 LYS A N 15
ATOM 7731 C CA . LYS A 1 18 ? 8.338 -2.955 -16.752 1.00 45.13 17 LYS A CA 15
ATOM 7732 C C . LYS A 1 18 ? 8.310 -1.791 -17.752 1.00 73.23 17 LYS A C 15
ATOM 7733 O O . LYS A 1 18 ? 8.453 -2.012 -18.962 1.00 65.45 17 LYS A O 15
ATOM 7752 N N . PRO A 1 19 ? 8.161 -0.527 -17.283 1.00 22.43 18 PRO A N 15
ATOM 7753 C CA . PRO A 1 19 ? 8.136 -0.157 -15.848 1.00 12.13 18 PRO A CA 15
ATOM 7754 C C . PRO A 1 19 ? 6.894 -0.676 -15.100 1.00 60.04 18 PRO A C 15
ATOM 7755 O O . PRO A 1 19 ? 5.883 -1.014 -15.714 1.00 62.44 18 PRO A O 15
ATOM 7766 N N . LYS A 1 20 ? 6.979 -0.710 -13.766 1.00 34.21 19 LYS A N 15
ATOM 7767 C CA . LYS A 1 20 ? 6.040 -1.492 -12.950 1.00 1.11 19 LYS A CA 15
ATOM 7768 C C . LYS A 1 20 ? 5.011 -0.651 -12.197 1.00 62.02 19 LYS A C 15
ATOM 7769 O O . LYS A 1 20 ? 4.228 -1.197 -11.417 1.00 33.00 19 LYS A O 15
ATOM 7788 N N . VAL A 1 21 ? 5.002 0.654 -12.405 1.00 15.21 20 VAL A N 15
ATOM 7789 C CA . VAL A 1 21 ? 4.050 1.517 -11.690 1.00 63.45 20 VAL A CA 15
ATOM 7790 C C . VAL A 1 21 ? 3.066 2.182 -12.655 1.00 11.45 20 VAL A C 15
ATOM 7791 O O . VAL A 1 21 ? 3.349 3.239 -13.223 1.00 2.02 20 VAL A O 15
ATOM 7804 N N . PRO A 1 22 ? 1.897 1.550 -12.873 1.00 23.42 21 PRO A N 15
ATOM 7805 C CA . PRO A 1 22 ? 0.837 2.125 -13.697 1.00 13.30 21 PRO A CA 15
ATOM 7806 C C . PRO A 1 22 ? 0.075 3.219 -12.953 1.00 4.41 21 PRO A C 15
ATOM 7807 O O . PRO A 1 22 ? -0.859 2.944 -12.194 1.00 50.00 21 PRO A O 15
ATOM 7818 N N . LYS A 1 23 ? 0.515 4.458 -13.136 1.00 33.23 22 LYS A N 15
ATOM 7819 C CA . LYS A 1 23 ? -0.146 5.613 -12.543 1.00 55.43 22 LYS A CA 15
ATOM 7820 C C . LYS A 1 23 ? -0.961 6.331 -13.608 1.00 63.33 22 LYS A C 15
ATOM 7821 O O . LYS A 1 23 ? -0.569 6.370 -14.780 1.00 70.24 22 LYS A O 15
ATOM 7840 N N . CYS A 1 24 ? -2.096 6.889 -13.212 1.00 62.11 23 CYS A N 15
ATOM 7841 C CA . CYS A 1 24 ? -3.046 7.434 -14.168 1.00 15.34 23 CYS A CA 15
ATOM 7842 C C . CYS A 1 24 ? -3.601 8.773 -13.691 1.00 75.24 23 CYS A C 15
ATOM 7843 O O . CYS A 1 24 ? -3.900 8.951 -12.509 1.00 31.41 23 CYS A O 15
ATOM 7851 N N . ILE A 1 25 ? -3.728 9.714 -14.622 1.00 2.32 24 ILE A N 15
ATOM 7852 C CA . ILE A 1 25 ? -4.276 11.031 -14.330 1.00 2.14 24 ILE A CA 15
ATOM 7853 C C . ILE A 1 25 ? -5.375 11.375 -15.337 1.00 5.02 24 ILE A C 15
ATOM 7854 O O . ILE A 1 25 ? -5.140 11.372 -16.547 1.00 44.02 24 ILE A O 15
ATOM 7870 N N . ASN A 1 26 ? -6.575 11.645 -14.823 1.00 70.50 25 ASN A N 15
ATOM 7871 C CA . ASN A 1 26 ? -7.726 12.031 -15.647 1.00 60.43 25 ASN A CA 15
ATOM 7872 C C . ASN A 1 26 ? -8.029 10.972 -16.705 1.00 21.23 25 ASN A C 15
ATOM 7873 O O . ASN A 1 26 ? -8.485 11.284 -17.806 1.00 20.43 25 ASN A O 15
ATOM 7884 N N . GLY A 1 27 ? -7.779 9.717 -16.357 1.00 11.41 26 GLY A N 15
ATOM 7885 C CA . GLY A 1 27 ? -8.055 8.619 -17.266 1.00 42.33 26 GLY A CA 15
ATOM 7886 C C . GLY A 1 27 ? -6.862 8.263 -18.132 1.00 41.02 26 GLY A C 15
ATOM 7887 O O . GLY A 1 27 ? -6.815 7.175 -18.714 1.00 64.13 26 GLY A O 15
ATOM 7891 N N . PHE A 1 28 ? -5.900 9.177 -18.229 1.00 53.51 27 PHE A N 15
ATOM 7892 C CA . PHE A 1 28 ? -4.683 8.926 -18.988 1.00 33.10 27 PHE A CA 15
ATOM 7893 C C . PHE A 1 28 ? -3.716 8.112 -18.135 1.00 22.43 27 PHE A C 15
ATOM 7894 O O . PHE A 1 28 ? -3.093 8.642 -17.214 1.00 72.14 27 PHE A O 15
ATOM 7911 N N . CYS A 1 29 ? -3.609 6.823 -18.440 1.00 71.03 28 CYS A N 15
ATOM 7912 C CA . CYS A 1 29 ? -2.806 5.909 -17.639 1.00 11.11 28 CYS A CA 15
ATOM 7913 C C . CYS A 1 29 ? -1.490 5.577 -18.347 1.00 32.42 28 CYS A C 15
ATOM 7914 O O . CYS A 1 29 ? -1.449 5.432 -19.573 1.00 33.11 28 CYS A O 15
ATOM 7922 N N . LYS A 1 30 ? -0.421 5.466 -17.561 1.00 54.53 29 LYS A N 15
ATOM 7923 C CA . LYS A 1 30 ? 0.901 5.081 -18.060 1.00 12.13 29 LYS A CA 15
ATOM 7924 C C . LYS A 1 30 ? 1.608 4.215 -17.020 1.00 34.30 29 LYS A C 15
ATOM 7925 O O . LYS A 1 30 ? 1.258 4.246 -15.842 1.00 72.21 29 LYS A O 15
ATOM 7944 N N . CYS A 1 31 ? 2.611 3.460 -17.459 1.00 71.11 30 CYS A N 15
ATOM 7945 C CA . CYS A 1 31 ? 3.443 2.681 -16.548 1.00 30.31 30 CYS A CA 15
ATOM 7946 C C . CYS A 1 31 ? 4.837 3.296 -16.497 1.00 32.32 30 CYS A C 15
ATOM 7947 O O . CYS A 1 31 ? 5.492 3.471 -17.525 1.00 61.41 30 CYS A O 15
ATOM 7955 N N . VAL A 1 32 ? 5.263 3.641 -15.289 1.00 1.54 31 VAL A N 15
ATOM 7956 C CA . VAL A 1 32 ? 6.554 4.273 -15.055 1.00 4.20 31 VAL A CA 15
ATOM 7957 C C . VAL A 1 32 ? 7.225 3.638 -13.842 1.00 43.43 31 VAL A C 15
ATOM 7958 O O . VAL A 1 32 ? 6.633 2.786 -13.174 1.00 13.01 31 VAL A O 15
ATOM 7971 N N . ARG A 1 33 ? 8.478 3.999 -13.612 1.00 60.33 32 ARG A N 15
ATOM 7972 C CA . ARG A 1 33 ? 9.220 3.513 -12.457 1.00 1.40 32 ARG A CA 15
ATOM 7973 C C . ARG A 1 33 ? 8.965 4.421 -11.255 1.00 73.13 32 ARG A C 15
ATOM 7974 O O . ARG A 1 33 ? 9.338 5.610 -11.323 1.00 12.51 32 ARG A O 15
ATOM 7996 N N . ALA A 1 1 ? 5.110 11.955 -1.663 1.00 31.22 0 ALA A N 16
ATOM 7997 C CA . ALA A 1 1 ? 5.387 11.696 -3.094 1.00 22.12 0 ALA A CA 16
ATOM 7998 C C . ALA A 1 1 ? 4.085 11.707 -3.887 1.00 62.10 0 ALA A C 16
ATOM 7999 O O . ALA A 1 1 ? 3.014 11.482 -3.322 1.00 65.41 0 ALA A O 16
ATOM 8008 N N . THR A 1 2 ? 4.172 11.976 -5.189 1.00 62.04 1 THR A N 16
ATOM 8009 C CA . THR A 1 2 ? 2.991 11.987 -6.039 1.00 72.31 1 THR A CA 16
ATOM 8010 C C . THR A 1 2 ? 2.408 10.579 -6.149 1.00 55.35 1 THR A C 16
ATOM 8011 O O . THR A 1 2 ? 3.115 9.627 -6.496 1.00 11.21 1 THR A O 16
ATOM 8022 N N . LYS A 1 3 ? 1.127 10.444 -5.822 1.00 14.50 2 LYS A N 16
ATOM 8023 C CA . LYS A 1 3 ? 0.472 9.142 -5.807 1.00 63.34 2 LYS A CA 16
ATOM 8024 C C . LYS A 1 3 ? 0.227 8.679 -7.250 1.00 74.43 2 LYS A C 16
ATOM 8025 O O . LYS A 1 3 ? -0.255 9.457 -8.076 1.00 74.21 2 LYS A O 16
ATOM 8044 N N . PRO A 1 4 ? 0.543 7.404 -7.564 1.00 45.23 3 PRO A N 16
ATOM 8045 C CA . PRO A 1 4 ? 0.576 6.900 -8.953 1.00 63.32 3 PRO A CA 16
ATOM 8046 C C . PRO A 1 4 ? -0.800 6.789 -9.628 1.00 11.51 3 PRO A C 16
ATOM 8047 O O . PRO A 1 4 ? -0.957 6.048 -10.598 1.00 30.13 3 PRO A O 16
ATOM 8058 N N . CYS A 1 5 ? -1.797 7.480 -9.107 1.00 35.11 4 CYS A N 16
ATOM 8059 C CA . CYS A 1 5 ? -3.077 7.595 -9.792 1.00 73.42 4 CYS A CA 16
ATOM 8060 C C . CYS A 1 5 ? -3.789 8.864 -9.335 1.00 4.43 4 CYS A C 16
ATOM 8061 O O . CYS A 1 5 ? -3.786 9.167 -8.132 1.00 71.03 4 CYS A O 16
ATOM 8069 N N . GLN A 1 6 ? -4.398 9.580 -10.299 1.00 40.35 5 GLN A N 16
ATOM 8070 C CA . GLN A 1 6 ? -5.088 10.860 -10.053 1.00 65.32 5 GLN A CA 16
ATOM 8071 C C . GLN A 1 6 ? -5.784 10.858 -8.697 1.00 70.34 5 GLN A C 16
ATOM 8072 O O . GLN A 1 6 ? -5.719 11.828 -7.938 1.00 32.04 5 GLN A O 16
ATOM 8086 N N . SER A 1 7 ? -6.464 9.761 -8.414 1.00 53.33 6 SER A N 16
ATOM 8087 C CA . SER A 1 7 ? -6.990 9.493 -7.091 1.00 44.24 6 SER A CA 16
ATOM 8088 C C . SER A 1 7 ? -6.725 8.032 -6.760 1.00 24.34 6 SER A C 16
ATOM 8089 O O . SER A 1 7 ? -7.628 7.193 -6.803 1.00 55.24 6 SER A O 16
ATOM 8097 N N . ASP A 1 8 ? -5.454 7.734 -6.485 1.00 10.45 7 ASP A N 16
ATOM 8098 C CA . ASP A 1 8 ? -5.008 6.368 -6.199 1.00 72.45 7 ASP A CA 16
ATOM 8099 C C . ASP A 1 8 ? -5.857 5.692 -5.120 1.00 71.14 7 ASP A C 16
ATOM 8100 O O . ASP A 1 8 ? -6.008 4.467 -5.122 1.00 63.12 7 ASP A O 16
ATOM 8109 N N . LYS A 1 9 ? -6.424 6.488 -4.217 1.00 30.02 8 LYS A N 16
ATOM 8110 C CA . LYS A 1 9 ? -7.266 5.954 -3.145 1.00 70.14 8 LYS A CA 16
ATOM 8111 C C . LYS A 1 9 ? -8.505 5.256 -3.717 1.00 12.13 8 LYS A C 16
ATOM 8112 O O . LYS A 1 9 ? -9.010 4.295 -3.137 1.00 73.11 8 LYS A O 16
ATOM 8131 N N . ASP A 1 10 ? -8.982 5.739 -4.863 1.00 71.04 9 ASP A N 16
ATOM 8132 C CA . ASP A 1 10 ? -10.139 5.146 -5.548 1.00 11.24 9 ASP A CA 16
ATOM 8133 C C . ASP A 1 10 ? -9.670 4.282 -6.713 1.00 11.22 9 ASP A C 16
ATOM 8134 O O . ASP A 1 10 ? -10.478 3.702 -7.439 1.00 34.34 9 ASP A O 16
ATOM 8143 N N . CYS A 1 11 ? -8.362 4.203 -6.884 1.00 44.22 10 CYS A N 16
ATOM 8144 C CA . CYS A 1 11 ? -7.773 3.581 -8.061 1.00 51.22 10 CYS A CA 16
ATOM 8145 C C . CYS A 1 11 ? -7.316 2.161 -7.745 1.00 43.54 10 CYS A C 16
ATOM 8146 O O . CYS A 1 11 ? -6.822 1.889 -6.648 1.00 43.41 10 CYS A O 16
ATOM 8154 N N . LYS A 1 12 ? -7.474 1.264 -8.708 1.00 64.03 11 LYS A N 16
ATOM 8155 C CA . LYS A 1 12 ? -7.067 -0.125 -8.549 1.00 34.32 11 LYS A CA 16
ATOM 8156 C C . LYS A 1 12 ? -5.754 -0.355 -9.285 1.00 44.03 11 LYS A C 16
ATOM 8157 O O . LYS A 1 12 ? -5.676 -0.163 -10.499 1.00 55.32 11 LYS A O 16
ATOM 8176 N N . LYS A 1 13 ? -4.719 -0.738 -8.548 1.00 22.33 12 LYS A N 16
ATOM 8177 C CA . LYS A 1 13 ? -3.394 -0.903 -9.129 1.00 62.12 12 LYS A CA 16
ATOM 8178 C C . LYS A 1 13 ? -3.318 -2.222 -9.897 1.00 53.43 12 LYS A C 16
ATOM 8179 O O . LYS A 1 13 ? -3.173 -3.295 -9.304 1.00 11.12 12 LYS A O 16
ATOM 8198 N N . PHE A 1 14 ? -3.453 -2.130 -11.216 1.00 12.00 13 PHE A N 16
ATOM 8199 C CA . PHE A 1 14 ? -3.409 -3.299 -12.091 1.00 54.10 13 PHE A CA 16
ATOM 8200 C C . PHE A 1 14 ? -1.965 -3.710 -12.372 1.00 21.52 13 PHE A C 16
ATOM 8201 O O . PHE A 1 14 ? -1.022 -3.049 -11.927 1.00 35.14 13 PHE A O 16
ATOM 8218 N N . ALA A 1 15 ? -1.799 -4.801 -13.113 1.00 72.55 14 ALA A N 16
ATOM 8219 C CA . ALA A 1 15 ? -0.475 -5.270 -13.513 1.00 33.34 14 ALA A CA 16
ATOM 8220 C C . ALA A 1 15 ? -0.052 -4.619 -14.828 1.00 22.15 14 ALA A C 16
ATOM 8221 O O . ALA A 1 15 ? -0.896 -4.176 -15.613 1.00 14.30 14 ALA A O 16
ATOM 8228 N N . CYS A 1 16 ? 1.253 -4.570 -15.068 1.00 43.51 15 CYS A N 16
ATOM 8229 C CA . CYS A 1 16 ? 1.793 -3.980 -16.287 1.00 34.54 15 CYS A CA 16
ATOM 8230 C C . CYS A 1 16 ? 3.122 -4.624 -16.652 1.00 73.01 15 CYS A C 16
ATOM 8231 O O . CYS A 1 16 ? 3.806 -5.189 -15.794 1.00 23.20 15 CYS A O 16
ATOM 8239 N N . ARG A 1 17 ? 3.469 -4.552 -17.934 1.00 44.41 16 ARG A N 16
ATOM 8240 C CA . ARG A 1 17 ? 4.786 -4.964 -18.399 1.00 23.13 16 ARG A CA 16
ATOM 8241 C C . ARG A 1 17 ? 5.803 -3.924 -17.950 1.00 72.22 16 ARG A C 16
ATOM 8242 O O . ARG A 1 17 ? 5.565 -2.730 -18.140 1.00 3.14 16 ARG A O 16
ATOM 8263 N N . LYS A 1 18 ? 6.916 -4.384 -17.367 1.00 34.43 17 LYS A N 16
ATOM 8264 C CA . LYS A 1 18 ? 7.953 -3.502 -16.811 1.00 45.13 17 LYS A CA 16
ATOM 8265 C C . LYS A 1 18 ? 8.129 -2.243 -17.673 1.00 73.23 17 LYS A C 16
ATOM 8266 O O . LYS A 1 18 ? 8.397 -2.353 -18.872 1.00 65.45 17 LYS A O 16
ATOM 8285 N N . PRO A 1 19 ? 8.010 -1.022 -17.092 1.00 22.43 18 PRO A N 16
ATOM 8286 C CA . PRO A 1 19 ? 7.885 -0.783 -15.632 1.00 12.13 18 PRO A CA 16
ATOM 8287 C C . PRO A 1 19 ? 6.571 -1.295 -15.007 1.00 60.04 18 PRO A C 16
ATOM 8288 O O . PRO A 1 19 ? 5.608 -1.601 -15.710 1.00 62.44 18 PRO A O 16
ATOM 8299 N N . LYS A 1 20 ? 6.545 -1.351 -13.670 1.00 34.21 19 LYS A N 16
ATOM 8300 C CA . LYS A 1 20 ? 5.526 -2.117 -12.932 1.00 1.11 19 LYS A CA 16
ATOM 8301 C C . LYS A 1 20 ? 4.452 -1.257 -12.266 1.00 62.02 19 LYS A C 16
ATOM 8302 O O . LYS A 1 20 ? 3.549 -1.793 -11.619 1.00 33.00 19 LYS A O 16
ATOM 8321 N N . VAL A 1 21 ? 4.534 0.046 -12.409 1.00 15.21 20 VAL A N 16
ATOM 8322 C CA . VAL A 1 21 ? 3.614 0.941 -11.696 1.00 63.45 20 VAL A CA 16
ATOM 8323 C C . VAL A 1 21 ? 2.722 1.713 -12.667 1.00 11.45 20 VAL A C 16
ATOM 8324 O O . VAL A 1 21 ? 3.146 2.711 -13.249 1.00 2.02 20 VAL A O 16
ATOM 8337 N N . PRO A 1 22 ? 1.473 1.246 -12.870 1.00 23.42 21 PRO A N 16
ATOM 8338 C CA . PRO A 1 22 ? 0.505 1.927 -13.733 1.00 13.30 21 PRO A CA 16
ATOM 8339 C C . PRO A 1 22 ? 0.057 3.272 -13.151 1.00 4.41 21 PRO A C 16
ATOM 8340 O O . PRO A 1 22 ? -0.753 3.325 -12.217 1.00 50.00 21 PRO A O 16
ATOM 8351 N N . LYS A 1 23 ? 0.628 4.350 -13.677 1.00 33.23 22 LYS A N 16
ATOM 8352 C CA . LYS A 1 23 ? 0.218 5.702 -13.331 1.00 55.43 22 LYS A CA 16
ATOM 8353 C C . LYS A 1 23 ? -0.969 6.115 -14.194 1.00 63.33 22 LYS A C 16
ATOM 8354 O O . LYS A 1 23 ? -0.816 6.334 -15.396 1.00 70.24 22 LYS A O 16
ATOM 8373 N N . CYS A 1 24 ? -2.151 6.199 -13.594 1.00 62.11 23 CYS A N 16
ATOM 8374 C CA . CYS A 1 24 ? -3.350 6.619 -14.314 1.00 15.34 23 CYS A CA 16
ATOM 8375 C C . CYS A 1 24 ? -3.832 7.978 -13.809 1.00 75.24 23 CYS A C 16
ATOM 8376 O O . CYS A 1 24 ? -4.355 8.091 -12.699 1.00 31.41 23 CYS A O 16
ATOM 8384 N N . ILE A 1 25 ? -3.629 9.003 -14.625 1.00 2.32 24 ILE A N 16
ATOM 8385 C CA . ILE A 1 25 ? -4.054 10.362 -14.304 1.00 2.14 24 ILE A CA 16
ATOM 8386 C C . ILE A 1 25 ? -4.428 11.106 -15.586 1.00 5.02 24 ILE A C 16
ATOM 8387 O O . ILE A 1 25 ? -3.853 10.848 -16.644 1.00 44.02 24 ILE A O 16
ATOM 8403 N N . ASN A 1 26 ? -5.414 11.998 -15.487 1.00 70.50 25 ASN A N 16
ATOM 8404 C CA . ASN A 1 26 ? -5.876 12.796 -16.626 1.00 60.43 25 ASN A CA 16
ATOM 8405 C C . ASN A 1 26 ? -6.351 11.893 -17.765 1.00 21.23 25 ASN A C 16
ATOM 8406 O O . ASN A 1 26 ? -6.240 12.238 -18.942 1.00 20.43 25 ASN A O 16
ATOM 8417 N N . GLY A 1 27 ? -6.910 10.740 -17.397 1.00 11.41 26 GLY A N 16
ATOM 8418 C CA . GLY A 1 27 ? -7.433 9.803 -18.380 1.00 42.33 26 GLY A CA 16
ATOM 8419 C C . GLY A 1 27 ? -6.351 8.993 -19.080 1.00 41.02 26 GLY A C 16
ATOM 8420 O O . GLY A 1 27 ? -6.657 8.139 -19.917 1.00 64.13 26 GLY A O 16
ATOM 8424 N N . PHE A 1 28 ? -5.089 9.259 -18.753 1.00 53.51 27 PHE A N 16
ATOM 8425 C CA . PHE A 1 28 ? -3.965 8.538 -19.351 1.00 33.10 27 PHE A CA 16
ATOM 8426 C C . PHE A 1 28 ? -3.380 7.541 -18.359 1.00 22.43 27 PHE A C 16
ATOM 8427 O O . PHE A 1 28 ? -3.207 7.856 -17.182 1.00 72.14 27 PHE A O 16
ATOM 8444 N N . CYS A 1 29 ? -3.087 6.336 -18.838 1.00 71.03 28 CYS A N 16
ATOM 8445 C CA . CYS A 1 29 ? -2.407 5.335 -18.029 1.00 11.11 28 CYS A CA 16
ATOM 8446 C C . CYS A 1 29 ? -1.057 4.997 -18.651 1.00 32.42 28 CYS A C 16
ATOM 8447 O O . CYS A 1 29 ? -0.973 4.615 -19.819 1.00 33.11 28 CYS A O 16
ATOM 8455 N N . LYS A 1 30 ? -0.009 5.157 -17.857 1.00 54.53 29 LYS A N 16
ATOM 8456 C CA . LYS A 1 30 ? 1.353 4.823 -18.258 1.00 12.13 29 LYS A CA 16
ATOM 8457 C C . LYS A 1 30 ? 1.987 4.000 -17.148 1.00 34.30 29 LYS A C 16
ATOM 8458 O O . LYS A 1 30 ? 1.401 3.867 -16.079 1.00 72.21 29 LYS A O 16
ATOM 8477 N N . CYS A 1 31 ? 3.167 3.450 -17.385 1.00 71.11 30 CYS A N 16
ATOM 8478 C CA . CYS A 1 31 ? 3.824 2.618 -16.384 1.00 30.31 30 CYS A CA 16
ATOM 8479 C C . CYS A 1 31 ? 5.208 3.163 -16.036 1.00 32.32 30 CYS A C 16
ATOM 8480 O O . CYS A 1 31 ? 6.049 3.373 -16.914 1.00 61.41 30 CYS A O 16
ATOM 8488 N N . VAL A 1 32 ? 5.415 3.418 -14.745 1.00 1.54 31 VAL A N 16
ATOM 8489 C CA . VAL A 1 32 ? 6.692 3.882 -14.221 1.00 4.20 31 VAL A CA 16
ATOM 8490 C C . VAL A 1 32 ? 7.263 2.832 -13.269 1.00 43.43 31 VAL A C 16
ATOM 8491 O O . VAL A 1 32 ? 6.589 1.851 -12.945 1.00 13.01 31 VAL A O 16
ATOM 8504 N N . ARG A 1 33 ? 8.505 3.017 -12.846 1.00 60.33 32 ARG A N 16
ATOM 8505 C CA . ARG A 1 33 ? 9.170 2.045 -11.977 1.00 1.40 32 ARG A CA 16
ATOM 8506 C C . ARG A 1 33 ? 8.789 2.261 -10.510 1.00 73.13 32 ARG A C 16
ATOM 8507 O O . ARG A 1 33 ? 8.756 3.424 -10.063 1.00 12.51 32 ARG A O 16
ATOM 8529 N N . ALA A 1 1 ? -1.332 0.297 0.085 1.00 31.22 0 ALA A N 17
ATOM 8530 C CA . ALA A 1 1 ? -0.872 -0.144 -1.248 1.00 22.12 0 ALA A CA 17
ATOM 8531 C C . ALA A 1 1 ? -1.651 0.576 -2.344 1.00 62.10 0 ALA A C 17
ATOM 8532 O O . ALA A 1 1 ? -2.696 0.102 -2.794 1.00 65.41 0 ALA A O 17
ATOM 8541 N N . THR A 1 2 ? -1.155 1.735 -2.746 1.00 62.04 1 THR A N 17
ATOM 8542 C CA . THR A 1 2 ? -1.788 2.528 -3.787 1.00 72.31 1 THR A CA 17
ATOM 8543 C C . THR A 1 2 ? -0.723 3.260 -4.602 1.00 55.35 1 THR A C 17
ATOM 8544 O O . THR A 1 2 ? 0.112 3.981 -4.049 1.00 11.21 1 THR A O 17
ATOM 8555 N N . LYS A 1 3 ? -0.747 3.045 -5.911 1.00 14.50 2 LYS A N 17
ATOM 8556 C CA . LYS A 1 3 ? 0.236 3.626 -6.816 1.00 63.34 2 LYS A CA 17
ATOM 8557 C C . LYS A 1 3 ? -0.181 5.044 -7.217 1.00 74.43 2 LYS A C 17
ATOM 8558 O O . LYS A 1 3 ? -1.365 5.386 -7.135 1.00 74.21 2 LYS A O 17
ATOM 8577 N N . PRO A 1 4 ? 0.788 5.892 -7.627 1.00 45.23 3 PRO A N 17
ATOM 8578 C CA . PRO A 1 4 ? 0.529 7.301 -7.969 1.00 63.32 3 PRO A CA 17
ATOM 8579 C C . PRO A 1 4 ? -0.599 7.488 -8.990 1.00 11.51 3 PRO A C 17
ATOM 8580 O O . PRO A 1 4 ? -0.370 7.498 -10.204 1.00 30.13 3 PRO A O 17
ATOM 8591 N N . CYS A 1 5 ? -1.824 7.600 -8.488 1.00 35.11 4 CYS A N 17
ATOM 8592 C CA . CYS A 1 5 ? -2.972 7.937 -9.318 1.00 73.42 4 CYS A CA 17
ATOM 8593 C C . CYS A 1 5 ? -3.498 9.315 -8.919 1.00 4.43 4 CYS A C 17
ATOM 8594 O O . CYS A 1 5 ? -3.765 9.564 -7.729 1.00 71.03 4 CYS A O 17
ATOM 8602 N N . GLN A 1 6 ? -3.675 10.197 -9.910 1.00 40.35 5 GLN A N 17
ATOM 8603 C CA . GLN A 1 6 ? -4.103 11.572 -9.645 1.00 65.32 5 GLN A CA 17
ATOM 8604 C C . GLN A 1 6 ? -5.342 11.549 -8.773 1.00 70.34 5 GLN A C 17
ATOM 8605 O O . GLN A 1 6 ? -5.460 12.309 -7.810 1.00 32.04 5 GLN A O 17
ATOM 8619 N N . SER A 1 7 ? -6.252 10.647 -9.104 1.00 53.33 6 SER A N 17
ATOM 8620 C CA . SER A 1 7 ? -7.352 10.338 -8.225 1.00 44.24 6 SER A CA 17
ATOM 8621 C C . SER A 1 7 ? -7.107 8.969 -7.591 1.00 24.34 6 SER A C 17
ATOM 8622 O O . SER A 1 7 ? -7.718 7.976 -7.976 1.00 55.24 6 SER A O 17
ATOM 8630 N N . ASP A 1 8 ? -6.150 8.925 -6.661 1.00 10.45 7 ASP A N 17
ATOM 8631 C CA . ASP A 1 8 ? -5.946 7.767 -5.774 1.00 72.45 7 ASP A CA 17
ATOM 8632 C C . ASP A 1 8 ? -7.273 7.232 -5.221 1.00 71.14 7 ASP A C 17
ATOM 8633 O O . ASP A 1 8 ? -7.421 6.034 -4.965 1.00 63.12 7 ASP A O 17
ATOM 8642 N N . LYS A 1 9 ? -8.227 8.139 -5.044 1.00 30.02 8 LYS A N 17
ATOM 8643 C CA . LYS A 1 9 ? -9.530 7.822 -4.460 1.00 70.14 8 LYS A CA 17
ATOM 8644 C C . LYS A 1 9 ? -10.391 7.001 -5.422 1.00 12.13 8 LYS A C 17
ATOM 8645 O O . LYS A 1 9 ? -11.450 6.496 -5.046 1.00 73.11 8 LYS A O 17
ATOM 8664 N N . ASP A 1 10 ? -9.926 6.871 -6.660 1.00 71.04 9 ASP A N 17
ATOM 8665 C CA . ASP A 1 10 ? -10.566 6.012 -7.648 1.00 11.24 9 ASP A CA 17
ATOM 8666 C C . ASP A 1 10 ? -9.558 5.612 -8.717 1.00 11.22 9 ASP A C 17
ATOM 8667 O O . ASP A 1 10 ? -9.321 6.355 -9.675 1.00 34.34 9 ASP A O 17
ATOM 8676 N N . CYS A 1 11 ? -8.950 4.450 -8.529 1.00 44.22 10 CYS A N 17
ATOM 8677 C CA . CYS A 1 11 ? -7.932 3.947 -9.440 1.00 51.22 10 CYS A CA 17
ATOM 8678 C C . CYS A 1 11 ? -7.767 2.442 -9.235 1.00 43.54 10 CYS A C 17
ATOM 8679 O O . CYS A 1 11 ? -8.260 1.888 -8.246 1.00 43.41 10 CYS A O 17
ATOM 8687 N N . LYS A 1 12 ? -7.071 1.787 -10.154 1.00 64.03 11 LYS A N 17
ATOM 8688 C CA . LYS A 1 12 ? -6.889 0.341 -10.100 1.00 34.32 11 LYS A CA 17
ATOM 8689 C C . LYS A 1 12 ? -5.405 -0.001 -10.155 1.00 44.03 11 LYS A C 17
ATOM 8690 O O . LYS A 1 12 ? -4.690 0.439 -11.056 1.00 55.32 11 LYS A O 17
ATOM 8709 N N . LYS A 1 13 ? -4.942 -0.769 -9.176 1.00 22.33 12 LYS A N 17
ATOM 8710 C CA . LYS A 1 13 ? -3.556 -1.220 -9.148 1.00 62.12 12 LYS A CA 17
ATOM 8711 C C . LYS A 1 13 ? -3.351 -2.318 -10.194 1.00 53.43 12 LYS A C 17
ATOM 8712 O O . LYS A 1 13 ? -3.965 -3.387 -10.121 1.00 11.12 12 LYS A O 17
ATOM 8731 N N . PHE A 1 14 ? -2.532 -2.028 -11.196 1.00 12.00 13 PHE A N 17
ATOM 8732 C CA . PHE A 1 14 ? -2.212 -2.998 -12.240 1.00 54.10 13 PHE A CA 17
ATOM 8733 C C . PHE A 1 14 ? -0.750 -3.414 -12.146 1.00 21.52 13 PHE A C 17
ATOM 8734 O O . PHE A 1 14 ? 0.126 -2.578 -11.919 1.00 35.14 13 PHE A O 17
ATOM 8751 N N . ALA A 1 15 ? -0.494 -4.708 -12.307 1.00 72.55 14 ALA A N 17
ATOM 8752 C CA . ALA A 1 15 ? 0.866 -5.221 -12.363 1.00 33.34 14 ALA A CA 17
ATOM 8753 C C . ALA A 1 15 ? 1.277 -5.385 -13.819 1.00 22.15 14 ALA A C 17
ATOM 8754 O O . ALA A 1 15 ? 0.764 -6.260 -14.521 1.00 14.30 14 ALA A O 17
ATOM 8761 N N . CYS A 1 16 ? 2.177 -4.525 -14.278 1.00 43.51 15 CYS A N 17
ATOM 8762 C CA . CYS A 1 16 ? 2.613 -4.542 -15.667 1.00 34.54 15 CYS A CA 17
ATOM 8763 C C . CYS A 1 16 ? 4.105 -4.835 -15.775 1.00 73.01 15 CYS A C 17
ATOM 8764 O O . CYS A 1 16 ? 4.837 -4.817 -14.773 1.00 23.20 15 CYS A O 17
ATOM 8772 N N . ARG A 1 17 ? 4.537 -5.116 -16.998 1.00 44.41 16 ARG A N 17
ATOM 8773 C CA . ARG A 1 17 ? 5.944 -5.337 -17.302 1.00 23.13 16 ARG A CA 17
ATOM 8774 C C . ARG A 1 17 ? 6.735 -4.048 -17.090 1.00 72.22 16 ARG A C 17
ATOM 8775 O O . ARG A 1 17 ? 6.195 -2.954 -17.257 1.00 3.14 16 ARG A O 17
ATOM 8796 N N . LYS A 1 18 ? 8.002 -4.197 -16.707 1.00 34.43 17 LYS A N 17
ATOM 8797 C CA . LYS A 1 18 ? 8.900 -3.065 -16.457 1.00 45.13 17 LYS A CA 17
ATOM 8798 C C . LYS A 1 18 ? 8.807 -2.023 -17.587 1.00 73.23 17 LYS A C 17
ATOM 8799 O O . LYS A 1 18 ? 8.903 -2.385 -18.760 1.00 65.45 17 LYS A O 17
ATOM 8818 N N . PRO A 1 19 ? 8.639 -0.716 -17.268 1.00 22.43 18 PRO A N 17
ATOM 8819 C CA . PRO A 1 19 ? 8.576 -0.192 -15.890 1.00 12.13 18 PRO A CA 17
ATOM 8820 C C . PRO A 1 19 ? 7.285 -0.591 -15.165 1.00 60.04 18 PRO A C 17
ATOM 8821 O O . PRO A 1 19 ? 6.246 -0.782 -15.790 1.00 62.44 18 PRO A O 17
ATOM 8832 N N . LYS A 1 20 ? 7.350 -0.668 -13.839 1.00 34.21 19 LYS A N 17
ATOM 8833 C CA . LYS A 1 20 ? 6.316 -1.342 -13.054 1.00 1.11 19 LYS A CA 17
ATOM 8834 C C . LYS A 1 20 ? 5.453 -0.400 -12.215 1.00 62.02 19 LYS A C 17
ATOM 8835 O O . LYS A 1 20 ? 4.670 -0.872 -11.385 1.00 33.00 19 LYS A O 17
ATOM 8854 N N . VAL A 1 21 ? 5.578 0.913 -12.398 1.00 15.21 20 VAL A N 17
ATOM 8855 C CA . VAL A 1 21 ? 4.760 1.842 -11.620 1.00 63.45 20 VAL A CA 17
ATOM 8856 C C . VAL A 1 21 ? 3.810 2.609 -12.540 1.00 11.45 20 VAL A C 17
ATOM 8857 O O . VAL A 1 21 ? 4.159 3.652 -13.097 1.00 2.02 20 VAL A O 17
ATOM 8870 N N . PRO A 1 22 ? 2.599 2.057 -12.754 1.00 23.42 21 PRO A N 17
ATOM 8871 C CA . PRO A 1 22 ? 1.565 2.709 -13.551 1.00 13.30 21 PRO A CA 17
ATOM 8872 C C . PRO A 1 22 ? 1.053 3.992 -12.900 1.00 4.41 21 PRO A C 17
ATOM 8873 O O . PRO A 1 22 ? 0.341 3.952 -11.894 1.00 50.00 21 PRO A O 17
ATOM 8884 N N . LYS A 1 23 ? 1.449 5.128 -13.465 1.00 33.23 22 LYS A N 17
ATOM 8885 C CA . LYS A 1 23 ? 0.897 6.413 -13.064 1.00 55.43 22 LYS A CA 17
ATOM 8886 C C . LYS A 1 23 ? -0.393 6.649 -13.834 1.00 63.33 22 LYS A C 17
ATOM 8887 O O . LYS A 1 23 ? -0.379 6.712 -15.068 1.00 70.24 22 LYS A O 17
ATOM 8906 N N . CYS A 1 24 ? -1.503 6.758 -13.119 1.00 62.11 23 CYS A N 17
ATOM 8907 C CA . CYS A 1 24 ? -2.796 6.955 -13.759 1.00 15.34 23 CYS A CA 17
ATOM 8908 C C . CYS A 1 24 ? -3.409 8.289 -13.345 1.00 75.24 23 CYS A C 17
ATOM 8909 O O . CYS A 1 24 ? -3.847 8.474 -12.204 1.00 31.41 23 CYS A O 17
ATOM 8917 N N . ILE A 1 25 ? -3.415 9.228 -14.285 1.00 2.32 24 ILE A N 17
ATOM 8918 C CA . ILE A 1 25 ? -3.974 10.554 -14.065 1.00 2.14 24 ILE A CA 17
ATOM 8919 C C . ILE A 1 25 ? -5.308 10.687 -14.797 1.00 5.02 24 ILE A C 17
ATOM 8920 O O . ILE A 1 25 ? -5.347 10.691 -16.030 1.00 44.02 24 ILE A O 17
ATOM 8936 N N . ASN A 1 26 ? -6.398 10.754 -14.033 1.00 70.50 25 ASN A N 17
ATOM 8937 C CA . ASN A 1 26 ? -7.730 11.020 -14.586 1.00 60.43 25 ASN A CA 17
ATOM 8938 C C . ASN A 1 26 ? -8.118 9.993 -15.651 1.00 21.23 25 ASN A C 17
ATOM 8939 O O . ASN A 1 26 ? -8.772 10.320 -16.642 1.00 20.43 25 ASN A O 17
ATOM 8950 N N . GLY A 1 27 ? -7.729 8.740 -15.422 1.00 11.41 26 GLY A N 17
ATOM 8951 C CA . GLY A 1 27 ? -8.066 7.670 -16.346 1.00 42.33 26 GLY A CA 17
ATOM 8952 C C . GLY A 1 27 ? -6.950 7.372 -17.333 1.00 41.02 26 GLY A C 17
ATOM 8953 O O . GLY A 1 27 ? -6.912 6.288 -17.918 1.00 64.13 26 GLY A O 17
ATOM 8957 N N . PHE A 1 28 ? -6.043 8.325 -17.524 1.00 53.51 27 PHE A N 17
ATOM 8958 C CA . PHE A 1 28 ? -4.875 8.108 -18.374 1.00 33.10 27 PHE A CA 17
ATOM 8959 C C . PHE A 1 28 ? -3.796 7.394 -17.563 1.00 22.43 27 PHE A C 17
ATOM 8960 O O . PHE A 1 28 ? -3.134 8.010 -16.728 1.00 72.14 27 PHE A O 17
ATOM 8977 N N . CYS A 1 29 ? -3.621 6.096 -17.801 1.00 71.03 28 CYS A N 17
ATOM 8978 C CA . CYS A 1 29 ? -2.689 5.296 -17.012 1.00 11.11 28 CYS A CA 17
ATOM 8979 C C . CYS A 1 29 ? -1.658 4.616 -17.921 1.00 32.42 28 CYS A C 17
ATOM 8980 O O . CYS A 1 29 ? -2.020 3.952 -18.897 1.00 33.11 28 CYS A O 17
ATOM 8988 N N . LYS A 1 30 ? -0.379 4.802 -17.604 1.00 54.53 29 LYS A N 17
ATOM 8989 C CA . LYS A 1 30 ? 0.726 4.153 -18.322 1.00 12.13 29 LYS A CA 17
ATOM 8990 C C . LYS A 1 30 ? 1.765 3.675 -17.314 1.00 34.30 29 LYS A C 17
ATOM 8991 O O . LYS A 1 30 ? 1.687 4.034 -16.141 1.00 72.21 29 LYS A O 17
ATOM 9010 N N . CYS A 1 31 ? 2.760 2.911 -17.766 1.00 71.11 30 CYS A N 17
ATOM 9011 C CA . CYS A 1 31 ? 3.710 2.278 -16.848 1.00 30.31 30 CYS A CA 17
ATOM 9012 C C . CYS A 1 31 ? 5.087 2.931 -16.952 1.00 32.32 30 CYS A C 17
ATOM 9013 O O . CYS A 1 31 ? 5.689 2.997 -18.028 1.00 61.41 30 CYS A O 17
ATOM 9021 N N . VAL A 1 32 ? 5.562 3.409 -15.806 1.00 1.54 31 VAL A N 17
ATOM 9022 C CA . VAL A 1 32 ? 6.807 4.163 -15.683 1.00 4.20 31 VAL A CA 17
ATOM 9023 C C . VAL A 1 32 ? 7.421 3.882 -14.311 1.00 43.43 31 VAL A C 17
ATOM 9024 O O . VAL A 1 32 ? 6.843 3.135 -13.516 1.00 13.01 31 VAL A O 17
ATOM 9037 N N . ARG A 1 33 ? 8.637 4.373 -14.090 1.00 60.33 32 ARG A N 17
ATOM 9038 C CA . ARG A 1 33 ? 9.267 4.299 -12.770 1.00 1.40 32 ARG A CA 17
ATOM 9039 C C . ARG A 1 33 ? 8.817 5.487 -11.912 1.00 73.13 32 ARG A C 17
ATOM 9040 O O . ARG A 1 33 ? 9.317 6.612 -12.142 1.00 12.51 32 ARG A O 17
ATOM 9062 N N . ALA A 1 1 ? -0.654 4.240 1.874 1.00 31.22 0 ALA A N 18
ATOM 9063 C CA . ALA A 1 1 ? -1.229 5.455 1.257 1.00 22.12 0 ALA A CA 18
ATOM 9064 C C . ALA A 1 1 ? -1.254 5.309 -0.261 1.00 62.10 0 ALA A C 18
ATOM 9065 O O . ALA A 1 1 ? -0.407 4.623 -0.835 1.00 65.41 0 ALA A O 18
ATOM 9074 N N . THR A 1 2 ? -2.223 5.948 -0.902 1.00 62.04 1 THR A N 18
ATOM 9075 C CA . THR A 1 2 ? -2.364 5.875 -2.348 1.00 72.31 1 THR A CA 18
ATOM 9076 C C . THR A 1 2 ? -1.359 6.808 -3.025 1.00 55.35 1 THR A C 18
ATOM 9077 O O . THR A 1 2 ? -1.275 7.990 -2.685 1.00 11.21 1 THR A O 18
ATOM 9088 N N . LYS A 1 3 ? -0.581 6.265 -3.959 1.00 14.50 2 LYS A N 18
ATOM 9089 C CA . LYS A 1 3 ? 0.442 7.037 -4.661 1.00 63.34 2 LYS A CA 18
ATOM 9090 C C . LYS A 1 3 ? -0.211 7.977 -5.684 1.00 74.43 2 LYS A C 18
ATOM 9091 O O . LYS A 1 3 ? -1.371 7.777 -6.048 1.00 74.21 2 LYS A O 18
ATOM 9110 N N . PRO A 1 4 ? 0.521 9.016 -6.153 1.00 45.23 3 PRO A N 18
ATOM 9111 C CA . PRO A 1 4 ? -0.022 10.042 -7.064 1.00 63.32 3 PRO A CA 18
ATOM 9112 C C . PRO A 1 4 ? -0.771 9.461 -8.269 1.00 11.51 3 PRO A C 18
ATOM 9113 O O . PRO A 1 4 ? -0.163 9.109 -9.286 1.00 30.13 3 PRO A O 18
ATOM 9124 N N . CYS A 1 5 ? -2.087 9.341 -8.128 1.00 35.11 4 CYS A N 18
ATOM 9125 C CA . CYS A 1 5 ? -2.960 8.941 -9.223 1.00 73.42 4 CYS A CA 18
ATOM 9126 C C . CYS A 1 5 ? -4.128 9.924 -9.323 1.00 4.43 4 CYS A C 18
ATOM 9127 O O . CYS A 1 5 ? -4.559 10.487 -8.302 1.00 71.03 4 CYS A O 18
ATOM 9135 N N . GLN A 1 6 ? -4.611 10.137 -10.558 1.00 40.35 5 GLN A N 18
ATOM 9136 C CA . GLN A 1 6 ? -5.654 11.127 -10.855 1.00 65.32 5 GLN A CA 18
ATOM 9137 C C . GLN A 1 6 ? -6.661 11.230 -9.715 1.00 70.34 5 GLN A C 18
ATOM 9138 O O . GLN A 1 6 ? -6.807 12.287 -9.088 1.00 32.04 5 GLN A O 18
ATOM 9152 N N . SER A 1 7 ? -7.343 10.130 -9.440 1.00 53.33 6 SER A N 18
ATOM 9153 C CA . SER A 1 7 ? -8.200 10.051 -8.280 1.00 44.24 6 SER A CA 18
ATOM 9154 C C . SER A 1 7 ? -7.547 9.165 -7.224 1.00 24.34 6 SER A C 18
ATOM 9155 O O . SER A 1 7 ? -7.972 8.035 -6.983 1.00 55.24 6 SER A O 18
ATOM 9163 N N . ASP A 1 8 ? -6.496 9.703 -6.601 1.00 10.45 7 ASP A N 18
ATOM 9164 C CA . ASP A 1 8 ? -5.832 9.064 -5.458 1.00 72.45 7 ASP A CA 18
ATOM 9165 C C . ASP A 1 8 ? -6.822 8.715 -4.345 1.00 71.14 7 ASP A C 18
ATOM 9166 O O . ASP A 1 8 ? -6.507 7.928 -3.448 1.00 63.12 7 ASP A O 18
ATOM 9175 N N . LYS A 1 9 ? -8.011 9.313 -4.395 1.00 30.02 8 LYS A N 18
ATOM 9176 C CA . LYS A 1 9 ? -9.072 8.993 -3.445 1.00 70.14 8 LYS A CA 18
ATOM 9177 C C . LYS A 1 9 ? -9.440 7.512 -3.530 1.00 12.13 8 LYS A C 18
ATOM 9178 O O . LYS A 1 9 ? -9.862 6.905 -2.540 1.00 73.11 8 LYS A O 18
ATOM 9197 N N . ASP A 1 10 ? -9.271 6.936 -4.718 1.00 71.04 9 ASP A N 18
ATOM 9198 C CA . ASP A 1 10 ? -9.537 5.519 -4.938 1.00 11.24 9 ASP A CA 18
ATOM 9199 C C . ASP A 1 10 ? -8.898 5.050 -6.244 1.00 11.22 9 ASP A C 18
ATOM 9200 O O . ASP A 1 10 ? -9.407 5.332 -7.332 1.00 34.34 9 ASP A O 18
ATOM 9209 N N . CYS A 1 11 ? -7.764 4.368 -6.126 1.00 44.22 10 CYS A N 18
ATOM 9210 C CA . CYS A 1 11 ? -7.093 3.755 -7.268 1.00 51.22 10 CYS A CA 18
ATOM 9211 C C . CYS A 1 11 ? -6.841 2.278 -6.969 1.00 43.54 10 CYS A C 18
ATOM 9212 O O . CYS A 1 11 ? -6.549 1.912 -5.829 1.00 43.41 10 CYS A O 18
ATOM 9220 N N . LYS A 1 12 ? -6.960 1.436 -7.990 1.00 64.03 11 LYS A N 18
ATOM 9221 C CA . LYS A 1 12 ? -6.980 -0.015 -7.801 1.00 34.32 11 LYS A CA 18
ATOM 9222 C C . LYS A 1 12 ? -5.663 -0.673 -8.204 1.00 44.03 11 LYS A C 18
ATOM 9223 O O . LYS A 1 12 ? -4.781 -0.033 -8.784 1.00 55.32 11 LYS A O 18
ATOM 9242 N N . LYS A 1 13 ? -5.550 -1.959 -7.869 1.00 22.33 12 LYS A N 18
ATOM 9243 C CA . LYS A 1 13 ? -4.384 -2.773 -8.200 1.00 62.12 12 LYS A CA 18
ATOM 9244 C C . LYS A 1 13 ? -4.301 -2.982 -9.715 1.00 53.43 12 LYS A C 18
ATOM 9245 O O . LYS A 1 13 ? -5.208 -3.563 -10.321 1.00 11.12 12 LYS A O 18
ATOM 9264 N N . PHE A 1 14 ? -3.218 -2.500 -10.316 1.00 12.00 13 PHE A 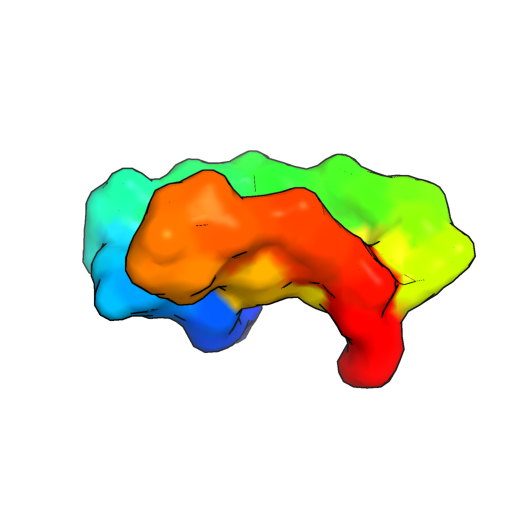N 18
ATOM 9265 C CA . PHE A 1 14 ? -2.989 -2.634 -11.750 1.00 54.10 13 PHE A CA 18
ATOM 9266 C C . PHE A 1 14 ? -1.528 -2.998 -12.007 1.00 21.52 13 PHE A C 18
ATOM 9267 O O . PHE A 1 14 ? -0.621 -2.417 -11.406 1.00 35.14 13 PHE A O 18
ATOM 9284 N N . ALA A 1 15 ? -1.309 -3.977 -12.876 1.00 72.55 14 ALA A N 18
ATOM 9285 C CA . ALA A 1 15 ? 0.037 -4.406 -13.236 1.00 33.34 14 ALA A CA 18
ATOM 9286 C C . ALA A 1 15 ? 0.207 -4.421 -14.756 1.00 22.15 14 ALA A C 18
ATOM 9287 O O . ALA A 1 15 ? -0.478 -5.167 -15.462 1.00 14.30 14 ALA A O 18
ATOM 9294 N N . CYS A 1 16 ? 1.118 -3.591 -15.251 1.00 43.51 15 CYS A N 18
ATOM 9295 C CA . CYS A 1 16 ? 1.414 -3.508 -16.677 1.00 34.54 15 CYS A CA 18
ATOM 9296 C C . CYS A 1 16 ? 2.854 -3.940 -16.935 1.00 73.01 15 CYS A C 18
ATOM 9297 O O . CYS A 1 16 ? 3.608 -4.185 -15.992 1.00 23.20 15 CYS A O 18
ATOM 9305 N N . ARG A 1 17 ? 3.218 -4.065 -18.207 1.00 44.41 16 ARG A N 18
ATOM 9306 C CA . ARG A 1 17 ? 4.597 -4.358 -18.594 1.00 23.13 16 ARG A CA 18
ATOM 9307 C C . ARG A 1 17 ? 5.524 -3.241 -18.100 1.00 72.22 16 ARG A C 18
ATOM 9308 O O . ARG A 1 17 ? 5.104 -2.084 -18.008 1.00 3.14 16 ARG A O 18
ATOM 9329 N N . LYS A 1 18 ? 6.768 -3.591 -17.772 1.00 34.43 17 LYS A N 18
ATOM 9330 C CA . LYS A 1 18 ? 7.715 -2.637 -17.185 1.00 45.13 17 LYS A CA 18
ATOM 9331 C C . LYS A 1 18 ? 7.978 -1.454 -18.133 1.00 73.23 17 LYS A C 18
ATOM 9332 O O . LYS A 1 18 ? 7.823 -1.605 -19.349 1.00 65.45 17 LYS A O 18
ATOM 9351 N N . PRO A 1 19 ? 8.399 -0.254 -17.629 1.00 22.43 18 PRO A N 18
ATOM 9352 C CA . PRO A 1 19 ? 8.726 0.028 -16.202 1.00 12.13 18 PRO A CA 18
ATOM 9353 C C . PRO A 1 19 ? 7.606 -0.325 -15.207 1.00 60.04 18 PRO A C 18
ATOM 9354 O O . PRO A 1 19 ? 6.434 -0.442 -15.575 1.00 62.44 18 PRO A O 18
ATOM 9365 N N . LYS A 1 20 ? 7.985 -0.463 -13.936 1.00 34.21 19 LYS A N 18
ATOM 9366 C CA . LYS A 1 20 ? 7.207 -1.261 -12.990 1.00 1.11 19 LYS A CA 18
ATOM 9367 C C . LYS A 1 20 ? 6.302 -0.446 -12.061 1.00 62.02 19 LYS A C 18
ATOM 9368 O O . LYS A 1 20 ? 5.657 -1.012 -11.171 1.00 33.00 19 LYS A O 18
ATOM 9387 N N . VAL A 1 21 ? 6.215 0.861 -12.259 1.00 15.21 20 VAL A N 18
ATOM 9388 C CA . VAL A 1 21 ? 5.339 1.682 -11.417 1.00 63.45 20 VAL A CA 18
ATOM 9389 C C . VAL A 1 21 ? 4.313 2.434 -12.269 1.00 11.45 20 VAL A C 18
ATOM 9390 O O . VAL A 1 21 ? 4.559 3.560 -12.711 1.00 2.02 20 VAL A O 18
ATOM 9403 N N . PRO A 1 22 ? 3.151 1.805 -12.531 1.00 23.42 21 PRO A N 18
ATOM 9404 C CA . PRO A 1 22 ? 2.090 2.408 -13.343 1.00 13.30 21 PRO A CA 18
ATOM 9405 C C . PRO A 1 22 ? 1.414 3.575 -12.623 1.00 4.41 21 PRO A C 18
ATOM 9406 O O . PRO A 1 22 ? 1.103 3.492 -11.433 1.00 50.00 21 PRO A O 18
ATOM 9417 N N . LYS A 1 23 ? 1.210 4.670 -13.350 1.00 33.23 22 LYS A N 18
ATOM 9418 C CA . LYS A 1 23 ? 0.575 5.866 -12.804 1.00 55.43 22 LYS A CA 18
ATOM 9419 C C . LYS A 1 23 ? -0.520 6.340 -13.760 1.00 63.33 22 LYS A C 18
ATOM 9420 O O . LYS A 1 23 ? -0.259 6.594 -14.937 1.00 70.24 22 LYS A O 18
ATOM 9439 N N . CYS A 1 24 ? -1.747 6.437 -13.256 1.00 62.11 23 CYS A N 18
ATOM 9440 C CA . CYS A 1 24 ? -2.894 6.814 -14.081 1.00 15.34 23 CYS A CA 18
ATOM 9441 C C . CYS A 1 24 ? -3.269 8.277 -13.857 1.00 75.24 23 CYS A C 18
ATOM 9442 O O . CYS A 1 24 ? -3.552 8.690 -12.733 1.00 31.41 23 CYS A O 18
ATOM 9450 N N . ILE A 1 25 ? -3.269 9.053 -14.940 1.00 2.32 24 ILE A N 18
ATOM 9451 C CA . ILE A 1 25 ? -3.589 10.479 -14.894 1.00 2.14 24 ILE A CA 18
ATOM 9452 C C . ILE A 1 25 ? -4.540 10.846 -16.038 1.00 5.02 24 ILE A C 18
ATOM 9453 O O . ILE A 1 25 ? -4.312 10.467 -17.189 1.00 44.02 24 ILE A O 18
ATOM 9469 N N . ASN A 1 26 ? -5.616 11.561 -15.703 1.00 70.50 25 ASN A N 18
ATOM 9470 C CA . ASN A 1 26 ? -6.593 12.047 -16.687 1.00 60.43 25 ASN A CA 18
ATOM 9471 C C . ASN A 1 26 ? -7.130 10.914 -17.563 1.00 21.23 25 ASN A C 18
ATOM 9472 O O . ASN A 1 26 ? -7.399 11.101 -18.750 1.00 20.43 25 ASN A O 18
ATOM 9483 N N . GLY A 1 27 ? -7.302 9.742 -16.958 1.00 11.41 26 GLY A N 18
ATOM 9484 C CA . GLY A 1 27 ? -7.834 8.592 -17.675 1.00 42.33 26 GLY A CA 18
ATOM 9485 C C . GLY A 1 27 ? -6.755 7.768 -18.356 1.00 41.02 26 GLY A C 18
ATOM 9486 O O . GLY A 1 27 ? -6.954 6.583 -18.641 1.00 64.13 26 GLY A O 18
ATOM 9490 N N . PHE A 1 28 ? -5.608 8.388 -18.613 1.00 53.51 27 PHE A N 18
ATOM 9491 C CA . PHE A 1 28 ? -4.503 7.713 -19.286 1.00 33.10 27 PHE A CA 18
ATOM 9492 C C . PHE A 1 28 ? -3.570 7.073 -18.260 1.00 22.43 27 PHE A C 18
ATOM 9493 O O . PHE A 1 28 ? -3.011 7.761 -17.409 1.00 72.14 27 PHE A O 18
ATOM 9510 N N . CYS A 1 29 ? -3.406 5.758 -18.343 1.00 71.03 28 CYS A N 18
ATOM 9511 C CA . CYS A 1 29 ? -2.500 5.048 -17.450 1.00 11.11 28 CYS A CA 18
ATOM 9512 C C . CYS A 1 29 ? -1.167 4.818 -18.145 1.00 32.42 28 CYS A C 18
ATOM 9513 O O . CYS A 1 29 ? -1.107 4.239 -19.230 1.00 33.11 28 CYS A O 18
ATOM 9521 N N . LYS A 1 30 ? -0.099 5.287 -17.510 1.00 54.53 29 LYS A N 18
ATOM 9522 C CA . LYS A 1 30 ? 1.249 5.137 -18.040 1.00 12.13 29 LYS A CA 18
ATOM 9523 C C . LYS A 1 30 ? 1.997 4.094 -17.223 1.00 34.30 29 LYS A C 18
ATOM 9524 O O . LYS A 1 30 ? 1.650 3.841 -16.067 1.00 72.21 29 LYS A O 18
ATOM 9543 N N . CYS A 1 31 ? 3.025 3.509 -17.811 1.00 71.11 30 CYS A N 18
ATOM 9544 C CA . CYS A 1 31 ? 3.937 2.653 -17.074 1.00 30.31 30 CYS A CA 18
ATOM 9545 C C . CYS A 1 31 ? 5.261 3.390 -16.976 1.00 32.32 30 CYS A C 18
ATOM 9546 O O . CYS A 1 31 ? 5.843 3.768 -17.995 1.00 61.41 30 CYS A O 18
ATOM 9554 N N . VAL A 1 32 ? 5.728 3.601 -15.754 1.00 1.54 31 VAL A N 18
ATOM 9555 C CA . VAL A 1 32 ? 6.845 4.500 -15.496 1.00 4.20 31 VAL A CA 18
ATOM 9556 C C . VAL A 1 32 ? 7.567 4.116 -14.209 1.00 43.43 31 VAL A C 18
ATOM 9557 O O . VAL A 1 32 ? 7.156 3.188 -13.500 1.00 13.01 31 VAL A O 18
ATOM 9570 N N . ARG A 1 33 ? 8.692 4.779 -13.975 1.00 60.33 32 ARG A N 18
ATOM 9571 C CA . ARG A 1 33 ? 9.383 4.718 -12.696 1.00 1.40 32 ARG A CA 18
ATOM 9572 C C . ARG A 1 33 ? 8.628 5.578 -11.681 1.00 73.13 32 ARG A C 18
ATOM 9573 O O . ARG A 1 33 ? 8.409 6.777 -11.960 1.00 12.51 32 ARG A O 18
ATOM 9595 N N . ALA A 1 1 ? -6.028 4.381 0.946 1.00 31.22 0 ALA A N 19
ATOM 9596 C CA . ALA A 1 1 ? -4.587 4.731 0.956 1.00 22.12 0 ALA A CA 19
ATOM 9597 C C . ALA A 1 1 ? -4.231 5.509 -0.307 1.00 62.10 0 ALA A C 19
ATOM 9598 O O . ALA A 1 1 ? -4.651 5.138 -1.404 1.00 65.41 0 ALA A O 19
ATOM 9607 N N . THR A 1 2 ? -3.447 6.573 -0.158 1.00 62.04 1 THR A N 19
ATOM 9608 C CA . THR A 1 2 ? -3.168 7.467 -1.275 1.00 72.31 1 THR A CA 19
ATOM 9609 C C . THR A 1 2 ? -1.905 7.073 -2.040 1.00 55.35 1 THR A C 19
ATOM 9610 O O . THR A 1 2 ? -0.800 7.032 -1.485 1.00 11.21 1 THR A O 19
ATOM 9621 N N . LYS A 1 3 ? -2.093 6.757 -3.317 1.00 14.50 2 LYS A N 19
ATOM 9622 C CA . LYS A 1 3 ? -0.999 6.612 -4.271 1.00 63.34 2 LYS A CA 19
ATOM 9623 C C . LYS A 1 3 ? -1.134 7.712 -5.319 1.00 74.43 2 LYS A C 19
ATOM 9624 O O . LYS A 1 3 ? -2.248 8.028 -5.719 1.00 74.21 2 LYS A O 19
ATOM 9643 N N . PRO A 1 4 ? -0.032 8.329 -5.769 1.00 45.23 3 PRO A N 19
ATOM 9644 C CA . PRO A 1 4 ? -0.097 9.405 -6.767 1.00 63.32 3 PRO A CA 19
ATOM 9645 C C . PRO A 1 4 ? -0.748 8.944 -8.077 1.00 11.51 3 PRO A C 19
ATOM 9646 O O . PRO A 1 4 ? -0.079 8.380 -8.944 1.00 30.13 3 PRO A O 19
ATOM 9657 N N . CYS A 1 5 ? -2.063 9.145 -8.194 1.00 35.11 4 CYS A N 19
ATOM 9658 C CA . CYS A 1 5 ? -2.784 8.819 -9.422 1.00 73.42 4 CYS A CA 19
ATOM 9659 C C . CYS A 1 5 ? -4.051 9.670 -9.548 1.00 4.43 4 CYS A C 19
ATOM 9660 O O . CYS A 1 5 ? -4.476 10.319 -8.572 1.00 71.03 4 CYS A O 19
ATOM 9668 N N . GLN A 1 6 ? -4.651 9.635 -10.759 1.00 40.35 5 GLN A N 19
ATOM 9669 C CA . GLN A 1 6 ? -5.887 10.368 -11.092 1.00 65.32 5 GLN A CA 19
ATOM 9670 C C . GLN A 1 6 ? -6.800 10.535 -9.879 1.00 70.34 5 GLN A C 19
ATOM 9671 O O . GLN A 1 6 ? -7.404 11.592 -9.675 1.00 32.04 5 GLN A O 19
ATOM 9685 N N . SER A 1 7 ? -6.911 9.470 -9.102 1.00 53.33 6 SER A N 19
ATOM 9686 C CA . SER A 1 7 ? -7.624 9.500 -7.844 1.00 44.24 6 SER A CA 19
ATOM 9687 C C . SER A 1 7 ? -6.756 8.872 -6.763 1.00 24.34 6 SER A C 19
ATOM 9688 O O . SER A 1 7 ? -6.929 7.705 -6.413 1.00 55.24 6 SER A O 19
ATOM 9696 N N . ASP A 1 8 ? -5.771 9.649 -6.307 1.00 10.45 7 ASP A N 19
ATOM 9697 C CA . ASP A 1 8 ? -4.909 9.274 -5.170 1.00 72.45 7 ASP A CA 19
ATOM 9698 C C . ASP A 1 8 ? -5.656 8.456 -4.113 1.00 71.14 7 ASP A C 19
ATOM 9699 O O . ASP A 1 8 ? -5.135 7.450 -3.628 1.00 63.12 7 ASP A O 19
ATOM 9708 N N . LYS A 1 9 ? -6.869 8.883 -3.758 1.00 30.02 8 LYS A N 19
ATOM 9709 C CA . LYS A 1 9 ? -7.668 8.195 -2.739 1.00 70.14 8 LYS A CA 19
ATOM 9710 C C . LYS A 1 9 ? -7.816 6.701 -3.049 1.00 12.13 8 LYS A C 19
ATOM 9711 O O . LYS A 1 9 ? -7.744 5.858 -2.148 1.00 73.11 8 LYS A O 19
ATOM 9730 N N . ASP A 1 10 ? -8.012 6.375 -4.320 1.00 71.04 9 ASP A N 19
ATOM 9731 C CA . ASP A 1 10 ? -8.187 4.985 -4.736 1.00 11.24 9 ASP A CA 19
ATOM 9732 C C . ASP A 1 10 ? -7.446 4.699 -6.037 1.00 11.22 9 ASP A C 19
ATOM 9733 O O . ASP A 1 10 ? -7.961 4.937 -7.133 1.00 34.34 9 ASP A O 19
ATOM 9742 N N . CYS A 1 11 ? -6.216 4.227 -5.905 1.00 44.22 10 CYS A N 19
ATOM 9743 C CA . CYS A 1 11 ? -5.454 3.725 -7.039 1.00 51.22 10 CYS A CA 19
ATOM 9744 C C . CYS A 1 11 ? -5.410 2.198 -6.952 1.00 43.54 10 CYS A C 19
ATOM 9745 O O . CYS A 1 11 ? -5.574 1.637 -5.863 1.00 43.41 10 CYS A O 19
ATOM 9753 N N . LYS A 1 12 ? -5.200 1.520 -8.076 1.00 64.03 11 LYS A N 19
ATOM 9754 C CA . LYS A 1 12 ? -5.189 0.059 -8.087 1.00 34.32 11 LYS A CA 19
ATOM 9755 C C . LYS A 1 12 ? -4.142 -0.472 -9.062 1.00 44.03 11 LYS A C 19
ATOM 9756 O O . LYS A 1 12 ? -3.968 0.063 -10.157 1.00 55.32 11 LYS A O 19
ATOM 9775 N N . LYS A 1 13 ? -3.437 -1.515 -8.639 1.00 22.33 12 LYS A N 19
ATOM 9776 C CA . LYS A 1 13 ? -2.390 -2.130 -9.446 1.00 62.12 12 LYS A CA 19
ATOM 9777 C C . LYS A 1 13 ? -2.990 -3.052 -10.505 1.00 53.43 12 LYS A C 19
ATOM 9778 O O . LYS A 1 13 ? -3.580 -4.084 -10.184 1.00 11.12 12 LYS A O 19
ATOM 9797 N N . PHE A 1 14 ? -2.861 -2.655 -11.764 1.00 12.00 13 PHE A N 19
ATOM 9798 C CA . PHE A 1 14 ? -3.253 -3.499 -12.883 1.00 54.10 13 PHE A CA 19
ATOM 9799 C C . PHE A 1 14 ? -2.036 -4.256 -13.414 1.00 21.52 13 PHE A C 19
ATOM 9800 O O . PHE A 1 14 ? -0.894 -3.931 -13.070 1.00 35.14 13 PHE A O 19
ATOM 9817 N N . ALA A 1 15 ? -2.282 -5.258 -14.249 1.00 72.55 14 ALA A N 19
ATOM 9818 C CA . ALA A 1 15 ? -1.210 -6.054 -14.837 1.00 33.34 14 ALA A CA 19
ATOM 9819 C C . ALA A 1 15 ? -0.630 -5.339 -16.052 1.00 22.15 14 ALA A C 19
ATOM 9820 O O . ALA A 1 15 ? -1.304 -5.187 -17.074 1.00 14.30 14 ALA A O 19
ATOM 9827 N N . CYS A 1 16 ? 0.613 -4.895 -15.933 1.00 43.51 15 CYS A N 19
ATOM 9828 C CA . CYS A 1 16 ? 1.270 -4.139 -16.990 1.00 34.54 15 CYS A CA 19
ATOM 9829 C C . CYS A 1 16 ? 2.754 -4.470 -17.020 1.00 73.01 15 CYS A C 19
ATOM 9830 O O . CYS A 1 16 ? 3.346 -4.788 -15.983 1.00 23.20 15 CYS A O 19
ATOM 9838 N N . ARG A 1 17 ? 3.347 -4.397 -18.204 1.00 44.41 16 ARG A N 19
ATOM 9839 C CA . ARG A 1 17 ? 4.761 -4.707 -18.378 1.00 23.13 16 ARG A CA 19
ATOM 9840 C C . ARG A 1 17 ? 5.616 -3.591 -17.778 1.00 72.22 16 ARG A C 19
ATOM 9841 O O . ARG A 1 17 ? 5.200 -2.432 -17.776 1.00 3.14 16 ARG A O 19
ATOM 9862 N N . LYS A 1 18 ? 6.802 -3.957 -17.278 1.00 34.43 17 LYS A N 19
ATOM 9863 C CA . LYS A 1 18 ? 7.712 -3.014 -16.618 1.00 45.13 17 LYS A CA 19
ATOM 9864 C C . LYS A 1 18 ? 7.819 -1.701 -17.409 1.00 73.23 17 LYS A C 19
ATOM 9865 O O . LYS A 1 18 ? 7.897 -1.730 -18.644 1.00 65.45 17 LYS A O 19
ATOM 9884 N N . PRO A 1 19 ? 7.831 -0.527 -16.729 1.00 22.43 18 PRO A N 19
ATOM 9885 C CA . PRO A 1 19 ? 7.822 -0.407 -15.250 1.00 12.13 18 PRO A CA 19
ATOM 9886 C C . PRO A 1 19 ? 6.502 -0.857 -14.595 1.00 60.04 18 PRO A C 19
ATOM 9887 O O . PRO A 1 19 ? 5.586 -1.323 -15.270 1.00 62.44 18 PRO A O 19
ATOM 9898 N N . LYS A 1 20 ? 6.404 -0.691 -13.274 1.00 34.21 19 LYS A N 19
ATOM 9899 C CA . LYS A 1 20 ? 5.390 -1.401 -12.484 1.00 1.11 19 LYS A CA 19
ATOM 9900 C C . LYS A 1 20 ? 4.351 -0.493 -11.814 1.00 62.02 19 LYS A C 19
ATOM 9901 O O . LYS A 1 20 ? 3.556 -0.971 -11.004 1.00 33.00 19 LYS A O 19
ATOM 9920 N N . VAL A 1 21 ? 4.334 0.798 -12.131 1.00 15.21 20 VAL A N 19
ATOM 9921 C CA . VAL A 1 21 ? 3.322 1.691 -11.552 1.00 63.45 20 VAL A CA 19
ATOM 9922 C C . VAL A 1 21 ? 2.388 2.239 -12.636 1.00 11.45 20 VAL A C 19
ATOM 9923 O O . VAL A 1 21 ? 2.696 3.238 -13.286 1.00 2.02 20 VAL A O 19
ATOM 9936 N N . PRO A 1 22 ? 1.241 1.565 -12.863 1.00 23.42 21 PRO A N 19
ATOM 9937 C CA . PRO A 1 22 ? 0.220 2.031 -13.808 1.00 13.30 21 PRO A CA 19
ATOM 9938 C C . PRO A 1 22 ? -0.413 3.339 -13.332 1.00 4.41 21 PRO A C 19
ATOM 9939 O O . PRO A 1 22 ? -1.476 3.347 -12.703 1.00 50.00 21 PRO A O 19
ATOM 9950 N N . LYS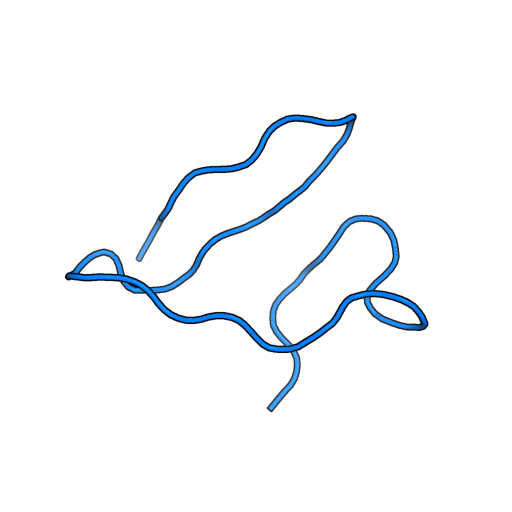 A 1 23 ? 0.273 4.436 -13.609 1.00 33.23 22 LYS A N 19
ATOM 9951 C CA . LYS A 1 23 ? -0.142 5.751 -13.152 1.00 55.43 22 LYS A CA 19
ATOM 9952 C C . LYS A 1 23 ? -0.880 6.488 -14.264 1.00 63.33 22 LYS A C 19
ATOM 9953 O O . LYS A 1 23 ? -0.265 6.969 -15.218 1.00 70.24 22 LYS A O 19
ATOM 9972 N N . CYS A 1 24 ? -2.202 6.541 -14.158 1.00 62.11 23 CYS A N 19
ATOM 9973 C CA . CYS A 1 24 ? -3.018 7.242 -15.136 1.00 15.34 23 CYS A CA 19
ATOM 9974 C C . CYS A 1 24 ? -3.557 8.543 -14.545 1.00 75.24 23 CYS A C 19
ATOM 9975 O O . CYS A 1 24 ? -4.010 8.575 -13.394 1.00 31.41 23 CYS A O 19
ATOM 9983 N N . ILE A 1 25 ? -3.479 9.615 -15.329 1.00 2.32 24 ILE A N 19
ATOM 9984 C CA . ILE A 1 25 ? -3.991 10.923 -14.928 1.00 2.14 24 ILE A CA 19
ATOM 9985 C C . ILE A 1 25 ? -4.838 11.523 -16.053 1.00 5.02 24 ILE A C 19
ATOM 9986 O O . ILE A 1 25 ? -4.384 11.619 -17.195 1.00 44.02 24 ILE A O 19
ATOM 10002 N N . ASN A 1 26 ? -6.077 11.889 -15.720 1.00 70.50 25 ASN A N 19
ATOM 10003 C CA . ASN A 1 26 ? -6.985 12.567 -16.651 1.00 60.43 25 ASN A CA 19
ATOM 10004 C C . ASN A 1 26 ? -7.025 11.878 -18.022 1.00 21.23 25 ASN A C 19
ATOM 10005 O O . ASN A 1 26 ? -6.779 12.500 -19.060 1.00 20.43 25 ASN A O 19
ATOM 10016 N N . GLY A 1 27 ? -7.300 10.579 -18.015 1.00 11.41 26 GLY A N 19
ATOM 10017 C CA . GLY A 1 27 ? -7.433 9.823 -19.253 1.00 42.33 26 GLY A CA 19
ATOM 10018 C C . GLY A 1 27 ? -6.107 9.323 -19.792 1.00 41.02 26 GLY A C 19
ATOM 10019 O O . GLY A 1 27 ? -6.060 8.324 -20.516 1.00 64.13 26 GLY A O 19
ATOM 10023 N N . PHE A 1 28 ? -5.023 10.009 -19.454 1.00 53.51 27 PHE A N 19
ATOM 10024 C CA . PHE A 1 28 ? -3.697 9.616 -19.909 1.00 33.10 27 PHE A CA 19
ATOM 10025 C C . PHE A 1 28 ? -3.166 8.495 -19.022 1.00 22.43 27 PHE A C 19
ATOM 10026 O O . PHE A 1 28 ? -2.778 8.735 -17.879 1.00 72.14 27 PHE A O 19
ATOM 10043 N N . CYS A 1 29 ? -3.186 7.268 -19.530 1.00 71.03 28 CYS A N 19
ATOM 10044 C CA . CYS A 1 29 ? -2.743 6.113 -18.758 1.00 11.11 28 CYS A CA 19
ATOM 10045 C C . CYS A 1 29 ? -1.365 5.645 -19.231 1.00 32.42 28 CYS A C 19
ATOM 10046 O O . CYS A 1 29 ? -1.117 5.531 -20.434 1.00 33.11 28 CYS A O 19
ATOM 10054 N N . LYS A 1 30 ? -0.482 5.387 -18.272 1.00 54.53 29 LYS A N 19
ATOM 10055 C CA . LYS A 1 30 ? 0.874 4.909 -18.546 1.00 12.13 29 LYS A CA 19
ATOM 10056 C C . LYS A 1 30 ? 1.399 4.137 -17.332 1.00 34.30 29 LYS A C 19
ATOM 10057 O O . LYS A 1 30 ? 0.903 4.318 -16.220 1.00 72.21 29 LYS A O 19
ATOM 10076 N N . CYS A 1 31 ? 2.392 3.280 -17.549 1.00 71.11 30 CYS A N 19
ATOM 10077 C CA . CYS A 1 31 ? 3.042 2.562 -16.459 1.00 30.31 30 CYS A CA 19
ATOM 10078 C C . CYS A 1 31 ? 4.464 3.098 -16.281 1.00 32.32 30 CYS A C 19
ATOM 10079 O O . CYS A 1 31 ? 5.261 3.110 -17.219 1.00 61.41 30 CYS A O 19
ATOM 10087 N N . VAL A 1 32 ? 4.764 3.555 -15.069 1.00 1.54 31 VAL A N 19
ATOM 10088 C CA . VAL A 1 32 ? 5.995 4.279 -14.782 1.00 4.20 31 VAL A CA 19
ATOM 10089 C C . VAL A 1 32 ? 6.745 3.666 -13.600 1.00 43.43 31 VAL A C 19
ATOM 10090 O O . VAL A 1 32 ? 6.254 2.735 -12.945 1.00 13.01 31 VAL A O 19
ATOM 10103 N N . ARG A 1 33 ? 7.963 4.167 -13.389 1.00 60.33 32 ARG A N 19
ATOM 10104 C CA . ARG A 1 33 ? 8.828 3.766 -12.278 1.00 1.40 32 ARG A CA 19
ATOM 10105 C C . ARG A 1 33 ? 8.120 3.961 -10.933 1.00 73.13 32 ARG A C 19
ATOM 10106 O O . ARG A 1 33 ? 7.793 5.123 -10.597 1.00 12.51 32 ARG A O 19
ATOM 10128 N N . ALA A 1 1 ? 2.660 5.125 0.770 1.00 31.22 0 ALA A N 20
ATOM 10129 C CA . ALA A 1 1 ? 1.665 4.050 0.990 1.00 22.12 0 ALA A CA 20
ATOM 10130 C C . ALA A 1 1 ? 1.116 3.555 -0.344 1.00 62.10 0 ALA A C 20
ATOM 10131 O O . ALA A 1 1 ? 1.280 2.386 -0.704 1.00 65.41 0 ALA A O 20
ATOM 10140 N N . THR A 1 2 ? 0.475 4.458 -1.074 1.00 62.04 1 THR A N 20
ATOM 10141 C CA . THR A 1 2 ? -0.128 4.137 -2.361 1.00 72.31 1 THR A CA 20
ATOM 10142 C C . THR A 1 2 ? 0.624 4.842 -3.492 1.00 55.35 1 THR A C 20
ATOM 10143 O O . THR A 1 2 ? 1.430 5.742 -3.245 1.00 11.21 1 THR A O 20
ATOM 10154 N N . LYS A 1 3 ? 0.355 4.425 -4.724 1.00 14.50 2 LYS A N 20
ATOM 10155 C CA . LYS A 1 3 ? 1.075 4.926 -5.896 1.00 63.34 2 LYS A CA 20
ATOM 10156 C C . LYS A 1 3 ? 0.393 6.174 -6.466 1.00 74.43 2 LYS A C 20
ATOM 10157 O O . LYS A 1 3 ? -0.834 6.300 -6.407 1.00 74.21 2 LYS A O 20
ATOM 10176 N N . PRO A 1 4 ? 1.186 7.115 -7.028 1.00 45.23 3 PRO A N 20
ATOM 10177 C CA . PRO A 1 4 ? 0.660 8.375 -7.575 1.00 63.32 3 PRO A CA 20
ATOM 10178 C C . PRO A 1 4 ? -0.194 8.164 -8.831 1.00 11.51 3 PRO A C 20
ATOM 10179 O O . PRO A 1 4 ? 0.308 7.763 -9.883 1.00 30.13 3 PRO A O 20
ATOM 10190 N N . CYS A 1 5 ? -1.488 8.439 -8.709 1.00 35.11 4 CYS A N 20
ATOM 10191 C CA . CYS A 1 5 ? -2.427 8.303 -9.817 1.00 73.42 4 CYS A CA 20
ATOM 10192 C C . CYS A 1 5 ? -3.552 9.329 -9.684 1.00 4.43 4 CYS A C 20
ATOM 10193 O O . CYS A 1 5 ? -3.619 10.047 -8.674 1.00 71.03 4 CYS A O 20
ATOM 10201 N N . GLN A 1 6 ? -4.428 9.385 -10.704 1.00 40.35 5 GLN A N 20
ATOM 10202 C CA . GLN A 1 6 ? -5.538 10.351 -10.755 1.00 65.32 5 GLN A CA 20
ATOM 10203 C C . GLN A 1 6 ? -6.159 10.523 -9.376 1.00 70.34 5 GLN A C 20
ATOM 10204 O O . GLN A 1 6 ? -6.268 11.636 -8.858 1.00 32.04 5 GLN A O 20
ATOM 10218 N N . SER A 1 7 ? -6.562 9.405 -8.791 1.00 53.33 6 SER A N 20
ATOM 10219 C CA . SER A 1 7 ? -6.952 9.372 -7.398 1.00 44.24 6 SER A CA 20
ATOM 10220 C C . SER A 1 7 ? -5.957 8.502 -6.639 1.00 24.34 6 SER A C 20
ATOM 10221 O O . SER A 1 7 ? -6.258 7.359 -6.290 1.00 55.24 6 SER A O 20
ATOM 10229 N N . ASP A 1 8 ? -4.751 9.046 -6.448 1.00 10.45 7 ASP A N 20
ATOM 10230 C CA . ASP A 1 8 ? -3.683 8.376 -5.697 1.00 72.45 7 ASP A CA 20
ATOM 10231 C C . ASP A 1 8 ? -4.203 7.715 -4.422 1.00 71.14 7 ASP A C 20
ATOM 10232 O O . ASP A 1 8 ? -3.667 6.703 -3.994 1.00 63.12 7 ASP A O 20
ATOM 10241 N N . LYS A 1 9 ? -5.258 8.284 -3.836 1.00 30.02 8 LYS A N 20
ATOM 10242 C CA . LYS A 1 9 ? -5.858 7.747 -2.609 1.00 70.14 8 LYS A CA 20
ATOM 10243 C C . LYS A 1 9 ? -6.110 6.242 -2.738 1.00 12.13 8 LYS A C 20
ATOM 10244 O O . LYS A 1 9 ? -5.890 5.478 -1.791 1.00 73.11 8 LYS A O 20
ATOM 10263 N N . ASP A 1 10 ? -6.561 5.833 -3.918 1.00 71.04 9 ASP A N 20
ATOM 10264 C CA . ASP A 1 10 ? -6.791 4.427 -4.234 1.00 11.24 9 ASP A CA 20
ATOM 10265 C C . ASP A 1 10 ? -7.077 4.265 -5.719 1.00 11.22 9 ASP A C 20
ATOM 10266 O O . ASP A 1 10 ? -8.031 4.848 -6.244 1.00 34.34 9 ASP A O 20
ATOM 10275 N N . CYS A 1 11 ? -6.242 3.484 -6.389 1.00 44.22 10 CYS A N 20
ATOM 10276 C CA . CYS A 1 11 ? -6.447 3.139 -7.788 1.00 51.22 10 CYS A CA 20
ATOM 10277 C C . CYS A 1 11 ? -6.352 1.626 -7.951 1.00 43.54 10 CYS A C 20
ATOM 10278 O O . CYS A 1 11 ? -5.629 0.962 -7.203 1.00 43.41 10 CYS A O 20
ATOM 10286 N N . LYS A 1 12 ? -7.097 1.088 -8.907 1.00 64.03 11 LYS A N 20
ATOM 10287 C CA . LYS A 1 12 ? -7.195 -0.354 -9.095 1.00 34.32 11 LYS A CA 20
ATOM 10288 C C . LYS A 1 12 ? -5.841 -0.968 -9.448 1.00 44.03 11 LYS A C 20
ATOM 10289 O O . LYS A 1 12 ? -5.039 -0.361 -10.158 1.00 55.32 11 LYS A O 20
ATOM 10308 N N . LYS A 1 13 ? -5.600 -2.166 -8.922 1.00 22.33 12 LYS A N 20
ATOM 10309 C CA . LYS A 1 13 ? -4.373 -2.911 -9.185 1.00 62.12 12 LYS A CA 20
ATOM 10310 C C . LYS A 1 13 ? -4.157 -3.116 -10.690 1.00 53.43 12 LYS A C 20
ATOM 10311 O O . LYS A 1 13 ? -4.759 -3.998 -11.309 1.00 11.12 12 LYS A O 20
ATOM 10330 N N . PHE A 1 14 ? -3.312 -2.268 -11.275 1.00 12.00 13 PHE A N 20
ATOM 10331 C CA . PHE A 1 14 ? -3.011 -2.329 -12.704 1.00 54.10 13 PHE A CA 20
ATOM 10332 C C . PHE A 1 14 ? -1.856 -3.293 -12.971 1.00 21.52 13 PHE A C 20
ATOM 10333 O O . PHE A 1 14 ? -0.735 -3.064 -12.512 1.00 35.14 13 PHE A O 20
ATOM 10350 N N . ALA A 1 15 ? -2.129 -4.367 -13.701 1.00 72.55 14 ALA A N 20
ATOM 10351 C CA . ALA A 1 15 ? -1.079 -5.275 -14.151 1.00 33.34 14 ALA A CA 20
ATOM 10352 C C . ALA A 1 15 ? -0.433 -4.714 -15.416 1.00 22.15 14 ALA A C 20
ATOM 10353 O O . ALA A 1 15 ? -1.123 -4.458 -16.408 1.00 14.30 14 ALA A O 20
ATOM 10360 N N . CYS A 1 16 ? 0.881 -4.514 -15.377 1.00 43.51 15 CYS A N 20
ATOM 10361 C CA . CYS A 1 16 ? 1.596 -3.861 -16.470 1.00 34.54 15 CYS A CA 20
ATOM 10362 C C . CYS A 1 16 ? 3.029 -4.375 -16.576 1.00 73.01 15 CYS A C 20
ATOM 10363 O O . CYS A 1 16 ? 3.512 -5.087 -15.693 1.00 23.20 15 CYS A O 20
ATOM 10371 N N . ARG A 1 17 ? 3.698 -4.003 -17.6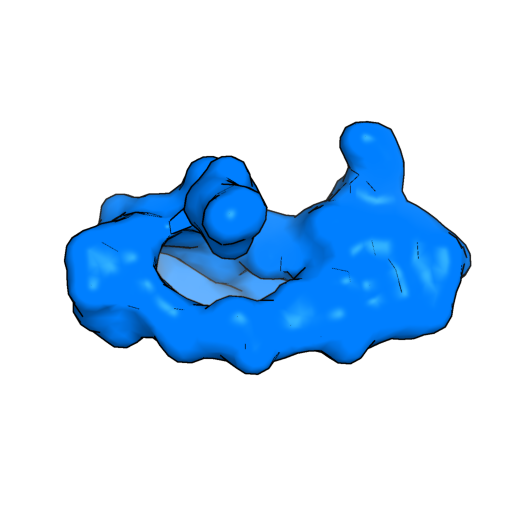65 1.00 44.41 16 ARG A N 20
ATOM 10372 C CA . ARG A 1 17 ? 5.103 -4.344 -17.882 1.00 23.13 16 ARG A CA 20
ATOM 10373 C C . ARG A 1 17 ? 5.994 -3.294 -17.227 1.00 72.22 16 ARG A C 20
ATOM 10374 O O . ARG A 1 17 ? 5.615 -2.123 -17.144 1.00 3.14 16 ARG A O 20
ATOM 10395 N N . LYS A 1 18 ? 7.172 -3.708 -16.765 1.00 34.43 17 LYS A N 20
ATOM 10396 C CA . LYS A 1 18 ? 8.099 -2.793 -16.103 1.00 45.13 17 LYS A CA 20
ATOM 10397 C C . LYS A 1 18 ? 8.579 -1.712 -17.085 1.00 73.23 17 LYS A C 20
ATOM 10398 O O . LYS A 1 18 ? 8.687 -1.984 -18.288 1.00 65.45 17 LYS A O 20
ATOM 10417 N N . PRO A 1 19 ? 8.897 -0.469 -16.620 1.00 22.43 18 PRO A N 20
ATOM 10418 C CA . PRO A 1 19 ? 8.970 -0.076 -15.188 1.00 12.13 18 PRO A CA 20
ATOM 10419 C C . PRO A 1 19 ? 7.666 -0.297 -14.399 1.00 60.04 18 PRO A C 20
ATOM 10420 O O . PRO A 1 19 ? 6.575 -0.345 -14.963 1.00 62.44 18 PRO A O 20
ATOM 10431 N N . LYS A 1 20 ? 7.808 -0.398 -13.079 1.00 34.21 19 LYS A N 20
ATOM 10432 C CA . LYS A 1 20 ? 6.803 -1.036 -12.225 1.00 1.11 19 LYS A CA 20
ATOM 10433 C C . LYS A 1 20 ? 5.872 -0.039 -11.519 1.00 62.02 19 LYS A C 20
ATOM 10434 O O . LYS A 1 20 ? 5.088 -0.438 -10.657 1.00 33.00 19 LYS A O 20
ATOM 10453 N N . VAL A 1 21 ? 5.934 1.241 -11.867 1.00 15.21 20 VAL A N 20
ATOM 10454 C CA . VAL A 1 21 ? 5.071 2.232 -11.215 1.00 63.45 20 VAL A CA 20
ATOM 10455 C C . VAL A 1 21 ? 4.091 2.834 -12.226 1.00 11.45 20 VAL A C 20
ATOM 10456 O O . VAL A 1 21 ? 4.414 3.793 -12.923 1.00 2.02 20 VAL A O 20
ATOM 10469 N N . PRO A 1 22 ? 2.881 2.248 -12.337 1.00 23.42 21 PRO A N 20
ATOM 10470 C CA . PRO A 1 22 ? 1.858 2.707 -13.279 1.00 13.30 21 PRO A CA 20
ATOM 10471 C C . PRO A 1 22 ? 1.188 4.006 -12.827 1.00 4.41 21 PRO A C 20
ATOM 10472 O O . PRO A 1 22 ? 0.987 4.232 -11.632 1.00 50.00 21 PRO A O 20
ATOM 10483 N N . LYS A 1 23 ? 0.850 4.852 -13.793 1.00 33.23 22 LYS A N 20
ATOM 10484 C CA . LYS A 1 23 ? 0.149 6.102 -13.528 1.00 55.43 22 LYS A CA 20
ATOM 10485 C C . LYS A 1 23 ? -0.991 6.277 -14.530 1.00 63.33 22 LYS A C 20
ATOM 10486 O O . LYS A 1 23 ? -0.781 6.191 -15.743 1.00 70.24 22 LYS A O 20
ATOM 10505 N N . CYS A 1 24 ? -2.197 6.498 -14.016 1.00 62.11 23 CYS A N 20
ATOM 10506 C CA . CYS A 1 24 ? -3.371 6.721 -14.852 1.00 15.34 23 CYS A CA 20
ATOM 10507 C C . CYS A 1 24 ? -4.096 7.987 -14.424 1.00 75.24 23 CYS A C 20
ATOM 10508 O O . CYS A 1 24 ? -4.482 8.124 -13.262 1.00 31.41 23 CYS A O 20
ATOM 10516 N N . ILE A 1 25 ? -4.251 8.922 -15.358 1.00 2.32 24 ILE A N 20
ATOM 10517 C CA . ILE A 1 25 ? -4.976 10.160 -15.106 1.00 2.14 24 ILE A CA 20
ATOM 10518 C C . ILE A 1 25 ? -5.673 10.634 -16.381 1.00 5.02 24 ILE A C 20
ATOM 10519 O O . ILE A 1 25 ? -5.060 10.683 -17.447 1.00 44.02 24 ILE A O 20
ATOM 10535 N N . ASN A 1 26 ? -6.965 10.939 -16.266 1.00 70.50 25 ASN A N 20
ATOM 10536 C CA . ASN A 1 26 ? -7.762 11.475 -17.379 1.00 60.43 25 ASN A CA 20
ATOM 10537 C C . ASN A 1 26 ? -7.686 10.580 -18.621 1.00 21.23 25 ASN A C 20
ATOM 10538 O O . ASN A 1 26 ? -7.764 11.063 -19.750 1.00 20.43 25 ASN A O 20
ATOM 10549 N N . GLY A 1 27 ? -7.569 9.271 -18.405 1.00 11.41 26 GLY A N 20
ATOM 10550 C CA . GLY A 1 27 ? -7.538 8.322 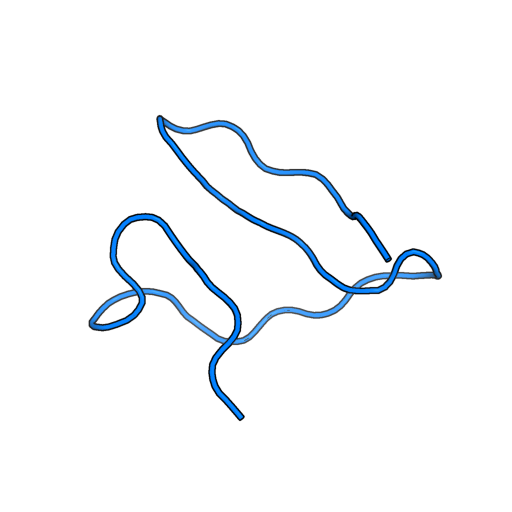-19.511 1.00 42.33 26 GLY A CA 20
ATOM 10551 C C . GLY A 1 27 ? -6.125 8.004 -19.970 1.00 41.02 26 GLY A C 20
ATOM 10552 O O . GLY A 1 27 ? -5.892 6.986 -20.632 1.00 64.13 26 GLY A O 20
ATOM 10556 N N . PHE A 1 28 ? -5.177 8.873 -19.634 1.00 53.51 27 PHE A N 20
ATOM 10557 C CA . PHE A 1 28 ? -3.776 8.647 -19.972 1.00 33.10 27 PHE A CA 20
ATOM 10558 C C . PHE A 1 28 ? -3.182 7.610 -19.021 1.00 22.43 27 PHE A C 20
ATOM 10559 O O . PHE A 1 28 ? -3.272 7.766 -17.803 1.00 72.14 27 PHE A O 20
ATOM 10576 N N . CYS A 1 29 ? -2.600 6.548 -19.571 1.00 71.03 28 CYS A N 20
ATOM 10577 C CA . CYS A 1 29 ? -2.001 5.493 -18.758 1.00 11.11 28 CYS A CA 20
ATOM 10578 C C . CYS A 1 29 ? -0.661 5.035 -19.330 1.00 32.42 28 CYS A C 20
ATOM 10579 O O . CYS A 1 29 ? -0.571 4.617 -20.488 1.00 33.11 28 CYS A O 20
ATOM 10587 N N . LYS A 1 30 ? 0.369 5.112 -18.499 1.00 54.53 29 LYS A N 20
ATOM 10588 C CA . LYS A 1 30 ? 1.689 4.572 -18.809 1.00 12.13 29 LYS A CA 20
ATOM 10589 C C . LYS A 1 30 ? 2.332 4.105 -17.514 1.00 34.30 29 LYS A C 20
ATOM 10590 O O . LYS A 1 30 ? 1.910 4.514 -16.431 1.00 72.21 29 LYS A O 20
ATOM 10609 N N . CYS A 1 31 ? 3.337 3.257 -17.620 1.00 71.11 30 CYS A N 20
ATOM 10610 C CA . CYS A 1 31 ? 4.044 2.766 -16.447 1.00 30.31 30 CYS A CA 20
ATOM 10611 C C . CYS A 1 31 ? 5.456 3.345 -16.406 1.00 32.32 30 CYS A C 20
ATOM 10612 O O . CYS A 1 31 ? 6.215 3.242 -17.372 1.00 61.41 30 CYS A O 20
ATOM 10620 N N . VAL A 1 32 ? 5.770 4.000 -15.294 1.00 1.54 31 VAL A N 20
ATOM 10621 C CA . VAL A 1 32 ? 7.025 4.723 -15.122 1.00 4.20 31 VAL A CA 20
ATOM 10622 C C . VAL A 1 32 ? 7.840 4.138 -13.965 1.00 43.43 31 VAL A C 20
ATOM 10623 O O . VAL A 1 32 ? 7.380 3.237 -13.251 1.00 13.01 31 VAL A O 20
ATOM 10636 N N . ARG A 1 33 ? 9.072 4.614 -13.833 1.00 60.33 32 ARG A N 20
ATOM 10637 C CA . ARG A 1 33 ? 9.941 4.246 -12.723 1.00 1.40 32 ARG A CA 20
ATOM 10638 C C . ARG A 1 33 ? 9.857 5.326 -11.645 1.00 73.13 32 ARG A C 20
ATOM 10639 O O . ARG A 1 33 ? 10.325 6.456 -11.908 1.00 12.51 32 ARG A O 20
#

Sequence (33 aa):
ATKPCQSDKDCKKFACRKPKVPKCINGFCKCVRATKPCQSDKDCKKFACRKPKVPKCINGFCKCVRATKPCQSDKDCKKFACRKPKVPKCINGFCKCVRATKPCQSDKDCKKFACRKPKVPKCINGFCKCVRATKPCQSDKDCKKFACRKPKVPKCINGFCKCVRATKPCQSDKDCKKFACRKPKVPKCINGFCKCVRATKPCQSDKDCKKFACRKPKVPKCINGFCKCVRATKPCQSDKDCKKFACRKPKVPKCINGFCKCVRATKPCQSDKDCKKFACRKPKVPKCINGFCKCVRATKPCQSDKDCKKFACRKPKVPKCINGFCKCVRATKPCQSDKDCKKFACRKPKVPKCINGFCKCVRATKPCQSDKDCKKFACRKPKVPKCINGFCKCVRATKPCQSDKDCKKFACRKPKVPKCINGFCKCVRATKPCQSDKDCKKFACRKPKVPKCINGFCKCVRATKPCQSDKDCKKFACRKPKVPKCINGFCKCVRATKPCQSDKDCKKFACRKPKVPKCINGFCKCVRATKPCQSDKDCKKFACRKPKVPKCINGFCKCVRATKPCQSDKDCKKFACRKPKVPKCINGFCKCVRATKPCQSDKDCKKFACRKPKVPKCINGFCKCVRATKPCQSDKDCKKFACRKPKVPKCINGFCKCVR

Radius of gyration: 8.82 Å; Cα contacts (8 Å, |Δi|>4): 48; chains: 1; bounding box: 20×19×18 Å

Organism: Cicer arietinum (NCBI:txid3827)

Secondary structure (DSSP, 8-state):
-----TTGGG------SSS-EEEEETTEEEEE-

InterPro domains:
  IPR009810 Late nodulin domain [PF07127] (1-53)